Protein AF-A0A352FNB1-F1 (afdb_monomer)

Mean predicted aligned error: 19.14 Å

Structure (mmCIF, N/CA/C/O backbone):
data_AF-A0A352FNB1-F1
#
_entry.id   AF-A0A352FNB1-F1
#
loop_
_atom_site.group_PDB
_atom_site.id
_atom_site.type_symbol
_atom_site.label_atom_id
_atom_site.label_alt_id
_atom_site.label_comp_id
_atom_site.label_asym_id
_atom_site.label_entity_id
_atom_site.label_seq_id
_atom_site.pdbx_PDB_ins_code
_atom_site.Cartn_x
_atom_site.Cartn_y
_atom_site.Cartn_z
_atom_site.occupancy
_atom_site.B_iso_or_equiv
_atom_site.auth_seq_id
_atom_site.auth_comp_id
_atom_site.auth_asym_id
_atom_site.auth_atom_id
_atom_site.pdbx_PDB_model_num
ATOM 1 N N . MET A 1 1 ? 30.718 26.053 13.157 1.00 42.53 1 MET A N 1
ATOM 2 C CA . MET A 1 1 ? 32.053 25.972 12.531 1.00 42.53 1 MET A CA 1
ATOM 3 C C . MET A 1 1 ? 32.317 24.504 12.232 1.00 42.53 1 MET A C 1
ATOM 5 O O . MET A 1 1 ? 32.388 23.741 13.181 1.00 42.53 1 MET A O 1
ATOM 9 N N . LEU A 1 2 ? 32.331 24.102 10.959 1.00 39.44 2 LEU A N 1
ATOM 10 C CA . LEU A 1 2 ? 32.758 22.784 10.457 1.00 39.44 2 LEU A CA 1
ATOM 11 C C . LEU A 1 2 ? 32.834 22.879 8.922 1.00 39.44 2 LEU A C 1
ATOM 13 O O . LEU A 1 2 ? 32.070 23.636 8.324 1.00 39.44 2 LEU A O 1
ATOM 17 N N . GLU A 1 3 ? 33.788 22.189 8.299 1.00 34.12 3 GLU A N 1
ATOM 18 C CA . GLU A 1 3 ? 34.096 22.344 6.870 1.00 34.12 3 GLU A CA 1
ATOM 19 C C . GLU A 1 3 ? 33.189 21.513 5.948 1.00 34.12 3 GLU A C 1
ATOM 21 O O . GLU A 1 3 ? 32.722 20.438 6.317 1.00 34.12 3 GLU A O 1
ATOM 26 N N . MET A 1 4 ? 33.071 21.938 4.685 1.00 33.56 4 MET A N 1
ATOM 27 C CA . MET A 1 4 ? 32.810 21.030 3.564 1.00 33.56 4 MET A CA 1
ATOM 28 C C . MET A 1 4 ? 33.858 21.240 2.465 1.00 33.56 4 MET A C 1
ATOM 30 O O . MET A 1 4 ? 33.983 22.333 1.917 1.00 33.56 4 MET A O 1
ATOM 34 N N . LYS A 1 5 ? 34.585 20.169 2.126 1.00 52.00 5 LYS A N 1
ATOM 35 C CA . LYS A 1 5 ? 35.488 20.081 0.969 1.00 52.00 5 LYS A CA 1
ATOM 36 C C . LYS A 1 5 ? 34.997 18.973 0.031 1.00 52.00 5 LYS A C 1
ATOM 38 O O . LYS A 1 5 ? 35.063 17.805 0.397 1.00 52.00 5 LYS A O 1
ATOM 43 N N . VAL A 1 6 ? 34.587 19.318 -1.190 1.00 45.34 6 VAL A N 1
ATOM 44 C CA . VAL A 1 6 ? 34.510 18.397 -2.346 1.00 45.34 6 VAL A CA 1
ATOM 45 C C . VAL A 1 6 ? 34.961 19.179 -3.583 1.00 45.34 6 VAL A C 1
ATOM 47 O O . VAL A 1 6 ? 34.740 20.387 -3.649 1.00 45.34 6 VAL A O 1
ATOM 50 N N . ASN A 1 7 ? 35.646 18.532 -4.529 1.00 46.91 7 ASN A N 1
ATOM 51 C CA . ASN A 1 7 ? 36.372 19.211 -5.606 1.00 46.91 7 ASN A CA 1
ATOM 52 C C . ASN A 1 7 ? 36.283 18.456 -6.954 1.00 46.91 7 ASN A C 1
ATOM 54 O O . ASN A 1 7 ? 36.045 17.251 -6.961 1.00 46.91 7 ASN A O 1
ATOM 58 N N . ASN A 1 8 ? 36.607 19.155 -8.053 1.00 31.86 8 ASN A N 1
ATOM 59 C CA . ASN A 1 8 ? 36.870 18.663 -9.425 1.00 31.86 8 ASN A CA 1
ATOM 60 C C . ASN A 1 8 ? 35.682 18.201 -10.310 1.00 31.86 8 ASN A C 1
ATOM 62 O O . ASN A 1 8 ? 35.002 17.240 -9.971 1.00 31.86 8 ASN A O 1
ATOM 66 N N . LEU A 1 9 ? 35.595 18.723 -11.556 1.00 35.16 9 LEU A N 1
ATOM 67 C CA . LEU A 1 9 ? 35.892 17.928 -12.778 1.00 35.16 9 LEU A CA 1
ATOM 68 C C . LEU A 1 9 ? 36.007 18.744 -14.105 1.00 35.16 9 LEU A C 1
ATOM 70 O O . LEU A 1 9 ? 35.076 19.424 -14.513 1.00 35.16 9 LEU A O 1
ATOM 74 N N . LYS A 1 10 ? 37.150 18.565 -14.795 1.00 33.72 10 LYS A N 1
ATOM 75 C CA . LYS A 1 10 ? 37.429 18.439 -16.260 1.00 33.72 10 LYS A CA 1
ATOM 76 C C . LYS A 1 10 ? 36.671 19.254 -17.349 1.00 33.72 10 LYS A C 1
ATOM 78 O O . LYS A 1 10 ? 35.451 19.218 -17.457 1.00 33.72 10 LYS A O 1
ATOM 83 N N . ARG A 1 11 ? 37.452 19.764 -18.323 1.00 35.47 11 ARG A N 1
ATOM 84 C CA . ARG A 1 11 ? 37.102 20.079 -19.740 1.00 35.47 11 ARG A CA 1
ATOM 85 C C . ARG A 1 11 ? 38.291 19.625 -20.643 1.00 35.47 11 ARG A C 1
ATOM 87 O O . ARG A 1 11 ? 39.415 19.714 -20.169 1.00 35.47 11 ARG A O 1
ATOM 94 N N . ILE A 1 12 ? 38.091 18.824 -21.710 1.00 35.00 12 ILE A N 1
ATOM 95 C CA . ILE A 1 12 ? 38.004 19.168 -23.169 1.00 35.00 12 ILE A CA 1
ATOM 96 C C . ILE A 1 12 ? 39.331 19.713 -23.775 1.00 35.00 12 ILE A C 1
ATOM 98 O O . ILE A 1 12 ? 39.921 20.564 -23.126 1.00 35.00 12 ILE A O 1
ATOM 102 N N . LEU A 1 13 ? 39.792 19.458 -25.023 1.00 34.66 13 LEU A N 1
ATOM 103 C CA . LEU A 1 13 ? 39.837 18.340 -26.021 1.00 34.66 13 LEU A CA 1
ATOM 104 C C . LEU A 1 13 ? 40.505 18.911 -27.329 1.00 34.66 13 LEU A C 1
ATOM 106 O O . LEU A 1 13 ? 40.631 20.128 -27.429 1.00 34.66 13 LEU A O 1
ATOM 110 N N . VAL A 1 14 ? 40.786 18.088 -28.366 1.00 33.78 14 VAL A N 1
ATOM 111 C CA . VAL A 1 14 ? 41.233 18.470 -29.756 1.00 33.78 14 VAL A CA 1
ATOM 112 C C . VAL A 1 14 ? 42.715 18.974 -29.810 1.00 33.78 14 VAL A C 1
ATOM 114 O O . VAL A 1 14 ? 43.213 19.443 -28.796 1.00 33.78 14 VAL A O 1
ATOM 117 N N . ALA A 1 15 ? 43.556 18.840 -30.861 1.00 33.19 15 ALA A N 1
ATOM 118 C CA . ALA A 1 15 ? 43.386 18.606 -32.3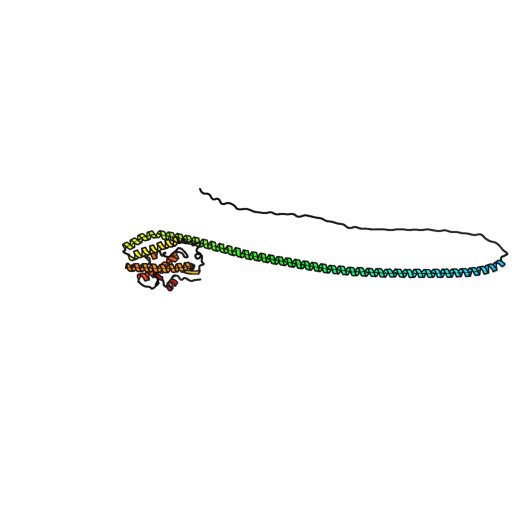12 1.00 33.19 15 ALA A CA 1
ATOM 119 C C . ALA A 1 15 ? 44.501 17.743 -32.982 1.00 33.19 15 ALA A C 1
ATOM 121 O O . ALA A 1 15 ? 45.519 17.453 -32.362 1.00 33.19 15 ALA A O 1
ATOM 122 N N . ILE A 1 16 ? 44.327 17.394 -34.273 1.00 43.97 16 ILE A N 1
ATOM 123 C CA . ILE A 1 16 ? 45.322 16.760 -35.178 1.00 43.97 16 ILE A CA 1
ATOM 124 C C . ILE A 1 16 ? 45.206 17.380 -36.588 1.00 43.97 16 ILE A C 1
ATOM 126 O O . ILE A 1 16 ? 44.087 17.484 -37.086 1.00 43.97 16 ILE A O 1
ATOM 130 N N . VAL A 1 17 ? 46.329 17.692 -37.259 1.00 39.34 17 VAL A N 1
ATOM 131 C CA . VAL A 1 17 ? 46.440 17.875 -38.731 1.00 39.34 17 VAL A CA 1
ATOM 132 C C . VAL A 1 17 ? 47.837 17.427 -39.209 1.00 39.34 17 VAL A C 1
ATOM 134 O O . VAL A 1 17 ? 48.821 17.682 -38.521 1.00 39.34 17 VAL A O 1
ATOM 137 N N . ILE A 1 18 ? 47.932 16.798 -40.391 1.00 44.00 18 ILE A N 1
ATOM 138 C CA . ILE A 1 18 ? 49.180 16.498 -41.133 1.00 44.00 18 ILE A CA 1
ATOM 139 C C . ILE A 1 18 ? 48.961 16.863 -42.620 1.00 44.00 18 ILE A C 1
ATOM 141 O O . ILE A 1 18 ? 47.846 16.709 -43.117 1.00 44.00 18 ILE A O 1
ATOM 145 N N . GLY A 1 19 ? 49.995 17.350 -43.324 1.00 41.69 19 GLY A N 1
ATOM 146 C CA . GLY A 1 19 ? 49.956 17.736 -44.752 1.00 41.69 19 GLY A CA 1
ATOM 147 C C . GLY A 1 19 ? 50.877 16.897 -45.663 1.00 41.69 19 GLY A C 1
ATOM 148 O O . GLY A 1 19 ? 51.819 16.278 -45.177 1.00 41.69 19 GLY A O 1
ATOM 149 N N . GLY A 1 20 ? 50.583 16.865 -46.974 1.00 44.62 20 GLY A N 1
ATOM 150 C CA . GLY A 1 20 ? 51.233 16.007 -47.993 1.00 44.62 20 GLY A CA 1
ATOM 151 C C . GLY A 1 20 ? 52.227 16.701 -48.952 1.00 44.62 20 GLY A C 1
ATOM 152 O O . GLY A 1 20 ? 52.560 17.868 -48.768 1.00 44.62 20 GLY A O 1
ATOM 153 N N . VAL A 1 21 ? 52.731 15.962 -49.962 1.00 42.69 21 VAL A N 1
ATOM 154 C CA . VAL A 1 21 ? 53.994 16.251 -50.696 1.00 42.69 21 VAL A CA 1
ATOM 155 C C . VAL A 1 21 ? 53.964 15.834 -52.200 1.00 42.69 21 VAL A C 1
ATOM 157 O O . VAL A 1 21 ? 53.520 14.729 -52.489 1.00 42.69 21 VAL A O 1
ATOM 160 N N . ALA A 1 22 ? 54.551 16.664 -53.100 1.00 42.16 22 ALA A N 1
ATOM 161 C CA . ALA A 1 22 ? 55.131 16.372 -54.457 1.00 42.16 22 ALA A CA 1
ATOM 162 C C . ALA A 1 22 ? 54.241 15.908 -55.665 1.00 42.16 22 ALA A C 1
ATOM 164 O O . ALA A 1 22 ? 53.123 15.470 -55.434 1.00 42.16 22 ALA A O 1
ATOM 165 N N . LEU A 1 23 ? 54.637 15.903 -56.976 1.00 37.16 23 LEU A N 1
ATOM 166 C CA . LEU A 1 23 ? 55.596 16.650 -57.873 1.00 37.16 23 LEU A CA 1
ATOM 167 C C . LEU A 1 23 ? 55.311 16.360 -59.411 1.00 37.16 23 LEU A C 1
ATOM 169 O O . LEU A 1 23 ? 54.602 15.410 -59.716 1.00 37.16 23 LEU A O 1
ATOM 173 N N . LEU A 1 24 ? 55.887 17.189 -60.323 1.00 45.53 24 LEU A N 1
ATOM 174 C CA . LEU A 1 24 ? 56.195 17.202 -61.817 1.00 45.53 24 LEU A CA 1
ATOM 175 C C . LEU A 1 24 ? 56.084 15.920 -62.738 1.00 45.53 24 LEU A C 1
ATOM 177 O O . LEU A 1 24 ? 56.049 14.825 -62.199 1.00 45.53 24 LEU A O 1
ATOM 181 N N . GLY A 1 25 ? 56.143 15.903 -64.112 1.00 39.31 25 GLY A N 1
ATOM 182 C CA . GLY A 1 25 ? 56.184 16.904 -65.245 1.00 39.31 25 GLY A CA 1
ATOM 183 C C . GLY A 1 25 ? 56.709 16.397 -66.667 1.00 39.31 25 GLY A C 1
ATOM 184 O O . GLY A 1 25 ? 57.346 15.353 -66.712 1.00 39.31 25 GLY A O 1
ATOM 185 N N . MET A 1 26 ? 56.520 17.169 -67.788 1.00 55.28 26 MET A N 1
ATOM 186 C CA . MET A 1 26 ? 57.139 17.145 -69.197 1.00 55.28 26 MET A CA 1
ATOM 187 C C . MET A 1 26 ? 56.726 16.057 -70.280 1.00 55.28 26 MET A C 1
ATOM 189 O O . MET A 1 26 ? 55.907 15.217 -69.927 1.00 55.28 26 MET A O 1
ATOM 193 N N . THR A 1 27 ? 57.074 15.999 -71.618 1.00 49.41 27 THR A N 1
ATOM 194 C CA . THR A 1 27 ? 58.110 16.618 -72.555 1.00 49.41 27 THR A CA 1
ATOM 195 C C . THR A 1 27 ? 57.699 16.825 -74.094 1.00 49.41 27 THR A C 1
ATOM 197 O O . THR A 1 27 ? 56.618 17.364 -74.308 1.00 49.41 27 THR A O 1
ATOM 200 N N . ILE A 1 28 ? 58.521 16.544 -75.170 1.00 41.38 28 ILE A N 1
ATOM 201 C CA . ILE A 1 28 ? 58.563 17.242 -76.538 1.00 41.38 28 ILE A CA 1
ATOM 202 C C . ILE A 1 28 ? 58.873 16.379 -77.858 1.00 41.38 28 ILE A C 1
ATOM 204 O O . ILE A 1 28 ? 59.487 15.325 -77.705 1.00 41.38 28 ILE A O 1
ATOM 208 N N . PRO A 1 29 ? 58.527 16.807 -79.135 1.00 69.50 29 PRO A N 1
ATOM 209 C CA . PRO A 1 29 ? 58.747 16.131 -80.485 1.00 69.50 29 PRO A CA 1
ATOM 210 C C . PRO A 1 29 ? 59.660 16.847 -81.589 1.00 69.50 29 PRO A C 1
ATOM 212 O O . PRO A 1 29 ? 60.183 17.913 -81.278 1.00 69.50 29 PRO A O 1
ATOM 215 N N . VAL A 1 30 ? 59.866 16.339 -82.864 1.00 36.72 30 VAL A N 1
ATOM 216 C CA . VAL A 1 30 ? 60.707 16.984 -83.985 1.00 36.72 30 VAL A CA 1
ATOM 217 C C . VAL A 1 30 ? 60.504 16.559 -85.529 1.00 36.72 30 VAL A C 1
ATOM 219 O O . VAL A 1 30 ? 59.530 15.863 -85.796 1.00 36.72 30 VAL A O 1
ATOM 222 N N . ASN A 1 31 ? 61.337 17.001 -86.547 1.00 49.41 31 ASN A N 1
ATOM 223 C CA . ASN A 1 31 ? 61.053 17.312 -88.029 1.00 49.41 31 ASN A CA 1
ATOM 224 C C . ASN A 1 31 ? 62.027 16.832 -89.231 1.00 49.41 31 ASN A C 1
ATOM 226 O O . ASN A 1 31 ? 63.036 16.202 -88.939 1.00 49.41 31 ASN A O 1
ATOM 230 N N . ALA A 1 32 ? 61.802 17.287 -90.528 1.00 47.69 32 ALA A N 1
ATOM 231 C CA . ALA A 1 32 ? 62.726 17.590 -91.737 1.00 47.69 32 ALA A CA 1
ATOM 232 C C . ALA A 1 32 ? 62.944 16.561 -92.963 1.00 47.69 32 ALA A C 1
ATOM 234 O O . ALA A 1 32 ? 62.617 15.404 -92.735 1.00 47.69 32 ALA A O 1
ATOM 235 N N . HIS A 1 33 ? 63.451 16.763 -94.250 1.00 40.12 33 HIS A N 1
ATOM 236 C CA . HIS A 1 33 ? 63.796 17.874 -95.256 1.00 40.12 33 HIS A CA 1
ATOM 237 C C . HIS A 1 33 ? 64.237 17.450 -96.767 1.00 40.12 33 HIS A C 1
ATOM 239 O O . HIS A 1 33 ? 64.624 16.300 -96.930 1.00 40.12 33 HIS A O 1
ATOM 245 N N . GLN A 1 34 ? 64.311 18.373 -97.805 1.00 44.50 34 GLN A N 1
ATOM 246 C CA . GLN A 1 34 ? 65.374 18.602 -98.920 1.00 44.50 34 GLN A CA 1
ATOM 247 C C . GLN A 1 34 ? 65.409 18.173 -100.494 1.00 44.50 34 GLN A C 1
ATOM 249 O O . GLN A 1 34 ? 65.154 17.019 -100.803 1.00 44.50 34 GLN A O 1
ATOM 254 N N . GLN A 1 35 ? 65.847 19.105 -101.436 1.00 40.84 35 GLN A N 1
ATOM 255 C CA . GLN A 1 35 ? 66.650 19.166 -102.782 1.00 40.84 35 GLN A CA 1
ATOM 256 C C . GLN A 1 35 ? 66.498 18.267 -104.115 1.00 40.84 35 GLN A C 1
ATOM 258 O O . GLN A 1 35 ? 65.831 17.248 -104.014 1.00 40.84 35 GLN A O 1
ATOM 263 N N . ASP A 1 36 ? 67.091 18.447 -105.374 1.00 42.12 36 ASP A N 1
ATOM 264 C CA . ASP A 1 36 ? 67.667 19.554 -106.294 1.00 42.12 36 ASP A CA 1
ATOM 265 C C . ASP A 1 36 ? 68.356 19.145 -107.720 1.00 42.12 36 ASP A C 1
ATOM 267 O O . ASP A 1 36 ? 68.729 17.986 -107.868 1.00 42.12 36 ASP A O 1
ATOM 271 N N . GLN A 1 37 ? 68.595 20.092 -108.704 1.00 40.00 37 GLN A N 1
ATOM 272 C CA . GLN A 1 37 ? 69.673 20.307 -109.802 1.00 40.00 37 GLN A CA 1
ATOM 273 C C . GLN A 1 37 ? 69.879 19.740 -111.310 1.00 40.00 37 GLN A C 1
ATOM 275 O O . GLN A 1 37 ? 69.774 18.546 -111.549 1.00 40.00 37 GLN A O 1
ATOM 280 N N . ASN A 1 38 ? 70.342 20.631 -112.275 1.00 37.91 38 ASN A N 1
ATOM 281 C CA . ASN A 1 38 ? 71.348 20.650 -113.465 1.00 37.91 38 ASN A CA 1
ATOM 282 C C . ASN A 1 38 ? 71.474 19.645 -114.718 1.00 37.91 38 ASN A C 1
ATOM 284 O O . ASN A 1 38 ? 70.916 18.563 -114.633 1.00 37.91 38 ASN A O 1
ATOM 288 N N . GLN A 1 39 ? 72.268 19.799 -115.861 1.00 40.03 39 GLN A N 1
ATOM 289 C CA . GLN A 1 39 ? 72.578 20.858 -116.940 1.00 40.03 39 GLN A CA 1
ATOM 290 C C . GLN A 1 39 ? 73.537 20.446 -118.194 1.00 40.03 39 GLN A C 1
ATOM 292 O O . GLN A 1 39 ? 74.363 19.564 -118.003 1.00 40.03 39 GLN A O 1
ATOM 297 N N . GLN A 1 40 ? 73.531 21.150 -119.391 1.00 36.84 40 GLN A N 1
ATOM 298 C CA . GLN A 1 40 ? 74.555 21.347 -120.552 1.00 36.84 40 GLN A CA 1
ATOM 299 C C . GLN A 1 40 ? 74.984 20.240 -121.633 1.00 36.84 40 GLN A C 1
ATOM 301 O O . GLN A 1 40 ? 74.701 19.080 -121.372 1.00 36.84 40 GLN A O 1
ATOM 306 N N . ASP A 1 41 ? 75.699 20.406 -122.820 1.00 39.69 41 ASP A N 1
ATOM 307 C CA . ASP A 1 41 ? 75.938 21.437 -123.941 1.00 39.69 41 ASP A CA 1
ATOM 308 C C . ASP A 1 41 ? 76.923 21.004 -125.169 1.00 39.69 41 ASP A C 1
ATOM 310 O O . ASP A 1 41 ? 77.678 20.052 -124.998 1.00 39.69 41 ASP A O 1
ATOM 314 N N . LYS A 1 42 ? 76.988 21.737 -126.346 1.00 39.66 42 LYS A N 1
ATOM 315 C CA . LYS A 1 42 ? 78.062 21.997 -127.438 1.00 39.66 42 LYS A CA 1
ATOM 316 C C . LYS A 1 42 ? 78.391 21.231 -128.809 1.00 39.66 42 LYS A C 1
ATOM 318 O O . LYS A 1 42 ? 78.967 20.155 -128.798 1.00 39.66 42 LYS A O 1
ATOM 323 N N . GLN A 1 43 ? 78.245 21.954 -129.971 1.00 37.22 43 GLN A N 1
ATOM 324 C CA . GLN A 1 43 ? 79.094 22.248 -131.227 1.00 37.22 43 GLN A CA 1
ATOM 325 C C . GLN A 1 43 ? 80.026 21.232 -132.029 1.00 37.22 43 GLN A C 1
ATOM 327 O O . GLN A 1 43 ? 80.364 20.201 -131.475 1.00 37.22 43 GLN A O 1
ATOM 332 N N . LYS A 1 44 ? 80.646 21.446 -133.255 1.00 38.72 44 LYS A N 1
ATOM 333 C CA . LYS A 1 44 ? 80.445 22.187 -134.589 1.00 38.72 44 LYS A CA 1
ATOM 334 C C . LYS A 1 44 ? 81.740 22.267 -135.529 1.00 38.72 44 LYS A C 1
ATOM 336 O O . LYS A 1 44 ? 82.733 22.765 -135.004 1.00 38.72 44 LYS A O 1
ATOM 341 N N . LYS A 1 45 ? 81.770 21.953 -136.877 1.00 37.53 45 LYS A N 1
ATOM 342 C CA . LYS A 1 45 ? 82.778 22.451 -137.931 1.00 37.53 45 LYS A CA 1
ATOM 343 C C . LYS A 1 45 ? 82.636 22.013 -139.446 1.00 37.53 45 LYS A C 1
ATOM 345 O O . LYS A 1 45 ? 81.774 21.202 -139.756 1.00 37.53 45 LYS A O 1
ATOM 350 N N . GLU A 1 46 ? 83.501 22.541 -140.357 1.00 38.84 46 GLU A N 1
ATOM 351 C CA . GLU A 1 46 ? 83.596 22.395 -141.863 1.00 38.84 46 GLU A CA 1
ATOM 352 C C . GLU A 1 46 ? 85.096 22.522 -142.386 1.00 38.84 46 GLU A C 1
ATOM 354 O O . GLU A 1 46 ? 85.947 22.627 -141.500 1.00 38.84 46 GLU A O 1
ATOM 359 N N . LYS A 1 47 ? 85.594 22.570 -143.673 1.00 38.06 47 LYS A N 1
ATOM 360 C CA . LYS A 1 47 ? 85.101 22.588 -145.107 1.00 38.06 47 LYS A CA 1
ATOM 361 C C . LYS A 1 47 ? 86.239 22.419 -146.209 1.00 38.06 47 LYS A C 1
ATOM 363 O O . LYS A 1 47 ? 87.353 22.827 -145.921 1.00 38.06 47 LYS A O 1
ATOM 368 N N . GLU A 1 48 ? 85.918 21.968 -147.457 1.00 36.47 48 GLU A N 1
ATOM 369 C CA . GLU A 1 48 ? 86.488 22.282 -148.845 1.00 36.47 48 GLU A CA 1
ATOM 370 C C . GLU A 1 48 ? 88.022 22.163 -149.245 1.00 36.47 48 GLU A C 1
ATOM 372 O O . GLU A 1 48 ? 88.846 22.025 -148.355 1.00 36.47 48 GLU A O 1
ATOM 377 N N . GLN A 1 49 ? 88.555 22.176 -150.517 1.00 34.84 49 GLN A N 1
ATOM 378 C CA . GLN A 1 49 ? 88.033 22.128 -151.936 1.00 34.84 49 GLN A CA 1
ATOM 379 C C . GLN A 1 49 ? 88.839 21.271 -153.021 1.00 34.84 49 GLN A C 1
ATOM 381 O O . GLN A 1 49 ? 88.661 20.057 -153.016 1.00 34.84 49 GLN A O 1
ATOM 386 N N . LYS A 1 50 ? 89.565 21.834 -154.048 1.00 33.66 50 LYS A N 1
ATOM 387 C CA . LYS A 1 50 ? 89.679 21.281 -155.463 1.00 33.66 50 LYS A CA 1
ATOM 388 C C . LYS A 1 50 ? 90.738 21.913 -156.447 1.00 33.66 50 LYS A C 1
ATOM 390 O O . LYS A 1 50 ? 90.827 23.133 -156.433 1.00 33.66 50 LYS A O 1
ATOM 395 N N . VAL A 1 51 ? 91.376 21.151 -157.389 1.00 31.94 51 VAL A N 1
ATOM 396 C CA . VAL A 1 51 ? 91.999 21.558 -158.723 1.00 31.94 51 VAL A CA 1
ATOM 397 C C . VAL A 1 51 ? 92.078 20.344 -159.727 1.00 31.94 51 VAL A C 1
ATOM 399 O O . VAL A 1 51 ? 92.009 19.205 -159.276 1.00 31.94 51 VAL A O 1
ATOM 402 N N . GLU A 1 52 ? 92.205 20.547 -161.062 1.00 33.56 52 GLU A N 1
ATOM 403 C CA . GLU A 1 52 ? 92.242 19.548 -162.191 1.00 33.56 52 GLU A CA 1
ATOM 404 C C . GLU A 1 52 ? 93.096 20.080 -163.409 1.00 33.56 52 GLU A C 1
ATOM 406 O O . GLU A 1 52 ? 93.623 21.185 -163.257 1.00 33.56 52 GLU A O 1
ATOM 411 N N . PRO A 1 53 ? 93.196 19.475 -164.643 1.00 65.75 53 PRO A N 1
ATOM 412 C CA . PRO A 1 53 ? 92.845 18.093 -165.078 1.00 65.75 53 PRO A CA 1
ATOM 413 C C . PRO A 1 53 ? 93.795 17.115 -165.880 1.00 65.75 53 PRO A C 1
ATOM 415 O O . PRO A 1 53 ? 93.547 15.912 -165.776 1.00 65.75 53 PRO A O 1
ATOM 418 N N . PRO A 1 54 ? 94.694 17.457 -166.844 1.00 49.72 54 PRO A N 1
ATOM 419 C CA . PRO A 1 54 ? 94.398 17.011 -168.227 1.00 49.72 54 PRO A CA 1
ATOM 420 C C . PRO A 1 54 ? 95.416 16.127 -169.018 1.00 49.72 54 PRO A C 1
ATOM 422 O O . PRO A 1 54 ? 96.507 16.572 -169.338 1.00 49.72 54 PRO A O 1
ATOM 425 N N . LYS A 1 55 ? 94.900 15.002 -169.572 1.00 39.88 55 LYS A N 1
ATOM 426 C CA . LYS A 1 55 ? 95.230 14.331 -170.880 1.00 39.88 55 LYS A CA 1
ATOM 427 C C . LYS A 1 55 ? 96.601 13.630 -171.097 1.00 39.88 55 LYS A C 1
ATOM 429 O O . LYS A 1 55 ? 97.599 14.042 -170.542 1.00 39.88 55 LYS A O 1
ATOM 434 N N . LYS A 1 56 ? 96.746 12.617 -171.983 1.00 40.41 56 LYS A N 1
ATOM 435 C CA . LYS A 1 56 ? 95.884 11.499 -172.494 1.00 40.41 56 LYS A CA 1
ATOM 436 C C . LYS A 1 56 ? 96.757 10.629 -173.446 1.00 40.41 56 LYS A C 1
ATOM 438 O O . LYS A 1 56 ? 97.013 11.110 -174.535 1.00 40.41 56 LYS A O 1
ATOM 443 N N . GLU A 1 57 ? 97.095 9.367 -173.125 1.00 41.38 57 GLU A N 1
ATOM 444 C CA . GLU A 1 57 ? 97.325 8.331 -174.177 1.00 41.38 57 GLU A CA 1
ATOM 445 C C . GLU A 1 57 ? 97.396 6.870 -173.685 1.00 41.38 57 GLU A C 1
ATOM 447 O O . GLU A 1 57 ? 96.707 6.024 -174.247 1.00 41.38 57 GLU A O 1
ATOM 452 N N . GLN A 1 58 ? 98.066 6.560 -172.563 1.00 50.53 58 GLN A N 1
ATOM 453 C CA . GLN A 1 58 ? 98.132 5.200 -171.958 1.00 50.53 58 GLN A CA 1
ATOM 454 C C . GLN A 1 58 ? 96.777 4.623 -171.449 1.00 50.53 58 GLN A C 1
ATOM 456 O O . GLN A 1 58 ? 96.720 3.710 -170.624 1.00 50.53 58 GLN A O 1
ATOM 461 N N . LYS A 1 59 ? 95.635 5.160 -171.893 1.00 49.84 59 LYS A N 1
ATOM 462 C CA . LYS A 1 59 ? 94.330 5.017 -171.229 1.00 49.84 59 LYS A CA 1
ATOM 463 C C . LYS A 1 59 ? 93.536 3.751 -171.587 1.00 49.84 59 LYS A C 1
ATOM 465 O O . LYS A 1 59 ? 92.432 3.585 -171.070 1.00 49.84 59 LYS A O 1
ATOM 470 N N . GLN A 1 60 ? 94.064 2.875 -172.448 1.00 50.91 60 GLN A N 1
ATOM 471 C CA . GLN A 1 60 ? 93.333 1.707 -172.962 1.00 50.91 60 GLN A CA 1
ATOM 472 C C . GLN A 1 60 ? 93.685 0.396 -172.235 1.00 50.91 60 GLN A C 1
ATOM 474 O O . GLN A 1 60 ? 92.773 -0.284 -171.769 1.00 50.91 60 GLN A O 1
ATOM 479 N N . GLN A 1 61 ? 94.970 0.080 -172.022 1.00 53.47 61 GLN A N 1
ATOM 480 C CA . GLN A 1 61 ? 95.380 -1.134 -171.289 1.00 53.47 61 GLN A CA 1
ATOM 481 C C . GLN A 1 61 ? 94.996 -1.089 -169.797 1.00 53.47 61 GLN A C 1
ATOM 483 O O . GLN A 1 61 ? 94.433 -2.050 -169.275 1.00 53.47 61 GLN A O 1
ATOM 488 N N . GLN A 1 62 ? 95.180 0.055 -169.121 1.00 56.50 62 GLN A N 1
ATOM 489 C CA . GLN A 1 62 ? 94.824 0.206 -167.697 1.00 56.50 62 GLN A CA 1
ATOM 490 C C . GLN A 1 62 ? 93.310 0.032 -167.425 1.00 56.50 62 GLN A C 1
ATOM 492 O O . GLN A 1 62 ? 92.892 -0.153 -166.281 1.00 56.50 62 GLN A O 1
ATOM 497 N N . ARG A 1 63 ? 92.464 0.093 -168.464 1.00 60.47 63 ARG A N 1
ATOM 498 C CA . ARG A 1 63 ? 91.004 0.024 -168.324 1.00 60.47 63 ARG A CA 1
ATOM 499 C C . ARG A 1 63 ? 90.509 -1.391 -167.999 1.00 60.47 63 ARG A C 1
ATOM 501 O O . ARG A 1 63 ? 89.596 -1.519 -167.191 1.00 60.47 63 ARG A O 1
ATOM 508 N N . VAL A 1 64 ? 91.143 -2.426 -168.559 1.00 59.72 64 VAL A N 1
ATOM 509 C CA . VAL A 1 64 ? 90.773 -3.839 -168.337 1.00 59.72 64 VAL A CA 1
ATOM 510 C C . VAL A 1 64 ? 91.143 -4.285 -166.919 1.00 59.72 64 VAL A C 1
ATOM 512 O O . VAL A 1 64 ? 90.303 -4.805 -166.187 1.00 59.72 64 VAL A O 1
ATOM 515 N N . GLN A 1 65 ? 92.376 -4.001 -166.489 1.00 59.41 65 GLN A N 1
ATOM 516 C CA . GLN A 1 65 ? 92.877 -4.395 -165.167 1.00 59.41 65 GLN A CA 1
ATOM 517 C C . GLN A 1 65 ? 92.079 -3.735 -164.026 1.00 59.41 65 GLN A C 1
ATOM 519 O O . GLN A 1 65 ? 91.725 -4.390 -163.045 1.00 59.41 65 GLN A O 1
ATOM 524 N N . ARG A 1 66 ? 91.701 -2.456 -164.189 1.00 60.69 66 ARG A N 1
ATOM 525 C CA . ARG A 1 66 ? 90.860 -1.733 -163.220 1.00 60.69 66 ARG A CA 1
ATOM 526 C C . ARG A 1 66 ? 89.444 -2.326 -163.107 1.00 60.69 66 ARG A C 1
ATOM 528 O O . ARG A 1 66 ? 88.851 -2.250 -162.035 1.00 60.69 66 ARG A O 1
ATOM 535 N N . GLN A 1 67 ? 88.915 -2.936 -164.171 1.00 63.00 67 GLN A N 1
ATOM 536 C CA . GLN A 1 67 ? 87.564 -3.507 -164.186 1.00 63.00 67 GLN A CA 1
ATOM 537 C C . GLN A 1 67 ? 87.473 -4.816 -163.381 1.00 63.00 67 GLN A C 1
ATOM 539 O O . GLN A 1 67 ? 86.548 -4.967 -162.584 1.00 63.00 67 GLN A O 1
ATOM 544 N N . GLN A 1 68 ? 88.463 -5.712 -163.493 1.00 60.53 68 GLN A N 1
ATOM 545 C CA . GLN A 1 68 ? 88.554 -6.897 -162.621 1.00 60.53 68 GLN A CA 1
ATOM 546 C C . GLN A 1 68 ? 88.735 -6.504 -161.146 1.00 60.53 68 GLN A C 1
ATOM 548 O O . GLN A 1 68 ? 88.071 -7.054 -160.266 1.00 60.53 68 GLN A O 1
ATOM 553 N N . GLN A 1 69 ? 89.583 -5.507 -160.870 1.00 60.97 69 GLN A N 1
ATOM 554 C CA . GLN A 1 69 ? 89.850 -5.056 -159.502 1.00 60.97 69 GLN A CA 1
ATOM 555 C C . GLN A 1 69 ? 88.595 -4.470 -158.824 1.00 60.97 69 GLN A C 1
ATOM 557 O O . GLN A 1 69 ? 88.337 -4.765 -157.658 1.00 60.97 69 GLN A O 1
ATOM 562 N N . GLN A 1 70 ? 87.766 -3.718 -159.561 1.00 62.38 70 GLN A N 1
ATOM 563 C CA . GLN A 1 70 ? 86.480 -3.209 -159.060 1.00 62.38 70 GLN A CA 1
ATOM 564 C C . GLN A 1 70 ? 85.493 -4.328 -158.689 1.00 62.38 70 GLN A C 1
ATOM 566 O O . GLN A 1 70 ? 84.790 -4.209 -157.683 1.00 62.38 70 GLN A O 1
ATOM 571 N N . GLN A 1 71 ? 85.455 -5.421 -159.457 1.00 65.06 71 GLN A N 1
ATOM 572 C CA . GLN A 1 71 ? 84.548 -6.545 -159.200 1.00 65.06 71 GLN A CA 1
ATOM 573 C C . GLN A 1 71 ? 84.889 -7.268 -157.883 1.00 65.06 71 GLN A C 1
ATOM 575 O O . GLN A 1 71 ? 83.991 -7.570 -157.095 1.00 65.06 71 GLN A O 1
ATOM 580 N N . ALA A 1 72 ? 86.183 -7.455 -157.595 1.00 62.44 72 ALA A N 1
ATOM 581 C CA . ALA A 1 72 ? 86.653 -8.039 -156.337 1.00 62.44 72 ALA A CA 1
ATOM 582 C C . ALA A 1 72 ? 86.289 -7.175 -155.111 1.00 62.44 72 ALA A C 1
ATOM 584 O O . ALA A 1 72 ? 85.749 -7.683 -154.125 1.00 62.44 72 ALA A O 1
ATOM 585 N N . THR A 1 73 ? 86.508 -5.853 -155.179 1.00 62.19 73 THR A N 1
ATOM 586 C CA . THR A 1 73 ? 86.155 -4.933 -154.080 1.00 62.19 73 THR A CA 1
ATOM 587 C C . THR A 1 73 ? 84.652 -4.940 -153.779 1.00 62.19 73 THR A C 1
ATOM 589 O O . THR A 1 73 ? 84.250 -4.868 -152.615 1.00 62.19 73 THR A O 1
ATOM 592 N N . GLN A 1 74 ? 83.807 -5.059 -154.808 1.00 69.25 74 GLN A N 1
ATOM 593 C CA . GLN A 1 74 ? 82.353 -5.001 -154.652 1.00 69.25 74 GLN A CA 1
ATOM 594 C C . GLN A 1 74 ? 81.778 -6.240 -153.937 1.00 69.25 74 GLN A C 1
ATOM 596 O O . GLN A 1 74 ? 80.879 -6.094 -153.107 1.00 69.25 74 GLN A O 1
ATOM 601 N N . GLN A 1 75 ? 82.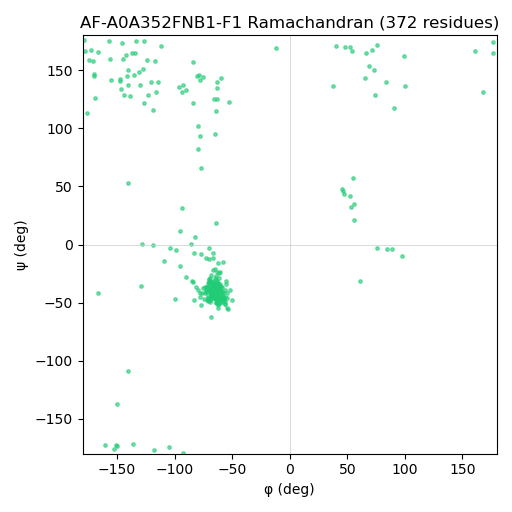332 -7.440 -154.164 1.00 67.75 75 GLN A N 1
ATOM 602 C CA . GLN A 1 75 ? 81.973 -8.631 -153.377 1.00 67.75 75 GLN A CA 1
ATOM 603 C C . GLN A 1 75 ? 82.394 -8.503 -151.904 1.00 67.75 75 GLN A C 1
ATOM 605 O O . GLN A 1 75 ? 81.612 -8.827 -151.006 1.00 67.75 75 GLN A O 1
ATOM 610 N N . GLN A 1 76 ? 83.599 -7.989 -151.636 1.00 68.38 76 GLN A N 1
ATOM 611 C CA . GLN A 1 76 ? 84.124 -7.882 -150.271 1.00 68.38 76 GLN A CA 1
ATOM 612 C C . GLN A 1 76 ? 83.292 -6.924 -149.395 1.00 68.38 76 GLN A C 1
ATOM 614 O O . GLN A 1 76 ? 83.052 -7.206 -148.219 1.00 68.38 76 GLN A O 1
ATOM 619 N N . GLN A 1 77 ? 82.764 -5.837 -149.973 1.00 68.25 77 GLN A N 1
ATOM 620 C CA . GLN A 1 77 ? 81.857 -4.919 -149.270 1.00 68.25 77 GLN A CA 1
ATOM 621 C C . GLN A 1 77 ? 80.508 -5.565 -148.903 1.00 68.25 77 GLN A C 1
ATOM 623 O O . GLN A 1 77 ? 80.010 -5.349 -147.795 1.00 68.25 77 GLN A O 1
ATOM 628 N N . GLN A 1 78 ? 79.925 -6.398 -149.777 1.00 72.88 78 GLN A N 1
ATOM 629 C CA . GLN A 1 78 ? 78.659 -7.086 -149.479 1.00 72.88 78 GLN A CA 1
ATOM 630 C C . GLN A 1 78 ? 78.790 -8.098 -148.328 1.00 72.88 78 GLN A C 1
ATOM 632 O O . GLN A 1 78 ? 77.868 -8.232 -147.518 1.00 72.88 78 GLN A O 1
ATOM 637 N N . ALA A 1 79 ? 79.937 -8.779 -148.215 1.00 70.81 79 ALA A N 1
ATOM 638 C CA . ALA A 1 79 ? 80.209 -9.704 -147.114 1.00 70.81 79 ALA A CA 1
ATOM 639 C C . ALA A 1 79 ? 80.228 -8.982 -145.752 1.00 70.81 79 ALA A C 1
ATOM 641 O O . ALA A 1 79 ? 79.491 -9.362 -144.837 1.00 70.81 79 ALA A O 1
ATOM 642 N N . ALA A 1 80 ? 80.988 -7.885 -145.645 1.00 69.56 80 ALA A N 1
ATOM 643 C CA . ALA A 1 80 ? 81.075 -7.082 -144.423 1.00 69.56 80 ALA A CA 1
ATOM 644 C C . ALA A 1 80 ? 79.706 -6.519 -143.989 1.00 69.56 80 ALA A C 1
ATOM 646 O O . ALA A 1 80 ? 79.358 -6.536 -142.804 1.00 69.56 80 ALA A O 1
ATOM 647 N N . GLN A 1 81 ? 78.889 -6.071 -144.949 1.00 75.38 81 GLN A N 1
ATOM 648 C CA . GLN A 1 81 ? 77.580 -5.482 -144.662 1.00 75.38 81 GLN A CA 1
ATOM 649 C C . GLN A 1 81 ? 76.558 -6.510 -144.136 1.00 75.38 81 GLN A C 1
ATOM 651 O O . GLN A 1 81 ? 75.744 -6.169 -143.275 1.00 75.38 81 GLN A O 1
ATOM 656 N N . LYS A 1 82 ? 76.625 -7.782 -144.570 1.00 77.25 82 LYS A N 1
ATOM 657 C CA . LYS A 1 82 ? 75.828 -8.873 -143.970 1.00 77.25 82 LYS A CA 1
ATOM 658 C C . LYS A 1 82 ? 76.215 -9.125 -142.510 1.00 77.25 82 LYS A C 1
ATOM 660 O O . LYS A 1 82 ? 75.332 -9.203 -141.654 1.00 77.25 82 LYS A O 1
ATOM 665 N N . GLN A 1 83 ? 77.513 -9.215 -142.218 1.00 76.88 83 GLN A N 1
ATOM 666 C CA . GLN A 1 83 ? 78.017 -9.542 -140.880 1.00 76.88 83 GLN A CA 1
ATOM 667 C C . GLN A 1 83 ? 77.618 -8.480 -139.840 1.00 76.88 83 GLN A C 1
ATOM 669 O O . GLN A 1 83 ? 77.101 -8.816 -138.772 1.00 76.88 83 GLN A O 1
ATOM 674 N N . GLN A 1 84 ? 77.732 -7.193 -140.190 1.00 76.56 84 GLN A N 1
ATOM 675 C CA . GLN A 1 84 ? 77.327 -6.088 -139.311 1.00 76.56 84 GLN A CA 1
ATOM 676 C C . GLN A 1 84 ? 75.802 -6.026 -139.065 1.00 76.56 84 GLN A C 1
ATOM 678 O O . GLN A 1 84 ? 75.354 -5.457 -138.066 1.00 76.56 84 GLN A O 1
ATOM 683 N N . ARG A 1 85 ? 74.981 -6.611 -139.953 1.00 79.06 85 ARG A N 1
ATOM 684 C CA . ARG A 1 85 ? 73.519 -6.672 -139.780 1.00 79.06 85 ARG A CA 1
ATOM 685 C C . ARG A 1 85 ? 73.110 -7.753 -138.776 1.00 79.06 85 ARG A C 1
ATOM 687 O O . ARG A 1 85 ? 72.276 -7.478 -137.919 1.00 79.06 85 ARG A O 1
ATOM 694 N N . ALA A 1 86 ? 73.745 -8.927 -138.828 1.00 76.69 86 ALA A N 1
ATOM 695 C CA . ALA A 1 86 ? 73.498 -10.027 -137.890 1.00 76.69 86 ALA A CA 1
ATOM 696 C C . ALA A 1 86 ? 73.852 -9.648 -136.438 1.00 76.69 86 ALA A C 1
ATOM 698 O O . ALA A 1 86 ? 73.055 -9.857 -135.523 1.00 76.69 86 ALA A O 1
ATOM 699 N N . GLN A 1 87 ? 75.008 -9.008 -136.237 1.00 76.62 87 GLN A N 1
ATOM 700 C CA . GLN A 1 87 ? 75.485 -8.591 -134.912 1.00 76.62 87 GLN A CA 1
ATOM 701 C C . GLN A 1 87 ? 74.519 -7.603 -134.227 1.00 76.62 87 GLN A C 1
ATOM 703 O O . GLN A 1 87 ? 74.233 -7.715 -133.036 1.00 76.62 87 GLN A O 1
ATOM 708 N N . ARG A 1 88 ? 73.935 -6.681 -135.007 1.00 77.06 88 ARG A N 1
ATOM 709 C CA . ARG A 1 88 ? 72.941 -5.705 -134.529 1.00 77.06 88 ARG A CA 1
ATOM 710 C C . ARG A 1 88 ? 71.606 -6.355 -134.132 1.00 77.06 88 ARG A C 1
ATOM 712 O O . ARG A 1 88 ? 70.897 -5.820 -133.286 1.00 77.06 88 ARG A O 1
ATOM 719 N N . GLN A 1 89 ? 71.281 -7.507 -134.719 1.00 77.62 89 GLN A N 1
ATOM 720 C CA . GLN A 1 89 ? 70.040 -8.244 -134.471 1.00 77.62 89 GLN A CA 1
ATOM 721 C C . GLN A 1 89 ? 70.105 -9.055 -133.162 1.00 77.62 89 GLN A C 1
ATOM 723 O O . GLN A 1 89 ? 69.151 -9.031 -132.386 1.00 77.62 89 GLN A O 1
ATOM 728 N N . GLN A 1 90 ? 71.253 -9.677 -132.854 1.00 75.12 90 GLN A N 1
ATOM 729 C CA . GLN A 1 90 ? 71.490 -10.314 -131.546 1.00 75.12 90 GLN A CA 1
ATOM 730 C C . GLN A 1 90 ? 71.401 -9.309 -130.388 1.00 75.12 90 GLN A C 1
ATOM 732 O O . GLN A 1 90 ? 70.795 -9.601 -129.356 1.00 75.12 90 GLN A O 1
ATOM 737 N N . GLN A 1 91 ? 71.961 -8.107 -130.564 1.00 75.31 91 GLN A N 1
ATOM 738 C CA . GLN A 1 91 ? 71.983 -7.090 -129.509 1.00 75.31 91 GLN A CA 1
ATOM 739 C C . GLN A 1 91 ? 70.569 -6.633 -129.097 1.00 75.31 91 GLN A C 1
ATOM 741 O O . GLN A 1 91 ? 70.328 -6.402 -127.915 1.00 75.31 91 GLN A O 1
ATOM 746 N N . GLN A 1 92 ? 69.615 -6.579 -130.037 1.00 76.44 92 GLN A N 1
ATOM 747 C CA . GLN A 1 92 ? 68.216 -6.240 -129.738 1.00 76.44 92 GLN A CA 1
ATOM 748 C C . GLN A 1 92 ? 67.485 -7.329 -128.933 1.00 76.44 92 GLN A C 1
ATOM 750 O O . GLN A 1 92 ? 66.700 -6.996 -128.044 1.00 76.44 92 GLN A O 1
ATOM 755 N N . GLN A 1 93 ? 67.749 -8.617 -129.192 1.00 76.00 93 GLN A N 1
ATOM 756 C CA . GLN A 1 93 ? 67.126 -9.711 -128.431 1.00 76.00 93 GLN A CA 1
ATOM 757 C C . GLN A 1 93 ? 67.572 -9.721 -126.961 1.00 76.00 93 GLN A C 1
ATOM 759 O O . GLN A 1 93 ? 66.739 -9.910 -126.073 1.00 76.00 93 GLN A O 1
ATOM 764 N N . ALA A 1 94 ? 68.855 -9.450 -126.693 1.00 73.25 94 ALA A N 1
ATOM 765 C CA . ALA A 1 94 ? 69.393 -9.401 -125.332 1.00 73.25 94 ALA A CA 1
ATOM 766 C C . ALA A 1 94 ? 68.706 -8.326 -124.464 1.00 73.25 94 ALA A C 1
ATOM 768 O O . ALA A 1 94 ? 68.285 -8.606 -123.340 1.00 73.25 94 ALA A O 1
ATOM 769 N N . THR A 1 95 ? 68.520 -7.111 -124.996 1.00 74.06 95 THR A N 1
ATOM 770 C CA . THR A 1 95 ? 67.847 -6.017 -124.271 1.00 74.06 95 THR A CA 1
ATOM 771 C C . THR A 1 95 ? 66.389 -6.347 -123.935 1.00 74.06 95 THR A C 1
ATOM 773 O O . THR A 1 95 ? 65.898 -5.972 -122.870 1.00 74.06 95 THR A O 1
ATOM 776 N N . GLN A 1 96 ? 65.689 -7.065 -124.819 1.00 76.44 96 GLN A N 1
ATOM 777 C CA . GLN A 1 96 ? 64.264 -7.352 -124.655 1.00 76.44 96 GLN A CA 1
ATOM 778 C C . GLN A 1 96 ? 63.989 -8.392 -123.552 1.00 76.44 96 GLN A C 1
ATOM 780 O O . GLN A 1 96 ? 63.034 -8.232 -122.792 1.00 76.44 96 GLN A O 1
ATOM 785 N N . GLN A 1 97 ? 64.856 -9.402 -123.393 1.00 74.06 97 GLN A N 1
ATOM 786 C CA . GLN A 1 97 ? 64.760 -10.356 -122.277 1.00 74.06 97 GLN A CA 1
ATOM 787 C C . GLN A 1 97 ? 65.012 -9.684 -120.916 1.00 74.06 97 GLN A C 1
ATOM 789 O O . GLN A 1 97 ? 64.295 -9.952 -119.950 1.00 74.06 97 GLN A O 1
ATOM 794 N N . GLN A 1 98 ? 65.985 -8.769 -120.838 1.00 74.81 98 GLN A N 1
ATOM 795 C CA . GLN A 1 98 ? 66.351 -8.114 -119.579 1.00 74.81 98 GLN A CA 1
ATOM 796 C C . GLN A 1 98 ? 65.208 -7.260 -118.995 1.00 74.81 98 GLN A C 1
ATOM 798 O O . GLN A 1 98 ? 65.041 -7.215 -117.778 1.00 74.81 98 GLN A O 1
ATOM 803 N N . GLN A 1 99 ? 64.370 -6.643 -119.839 1.00 75.00 99 GLN A N 1
ATOM 804 C CA . GLN A 1 99 ? 63.216 -5.856 -119.378 1.00 75.00 99 GLN A CA 1
ATOM 805 C C . GLN A 1 99 ? 62.090 -6.712 -118.769 1.00 75.00 99 GLN A C 1
ATOM 807 O O . GLN A 1 99 ? 61.427 -6.267 -117.828 1.00 75.00 99 GLN A O 1
ATOM 812 N N . GLN A 1 100 ? 61.872 -7.938 -119.262 1.00 73.81 100 GLN A N 1
ATOM 813 C CA . GLN A 1 100 ? 60.812 -8.816 -118.748 1.00 73.81 100 GLN A CA 1
ATOM 814 C C . GLN A 1 100 ? 61.111 -9.313 -117.325 1.00 73.81 100 GLN A C 1
ATOM 816 O O . GLN A 1 100 ? 60.221 -9.299 -116.471 1.00 73.81 100 GLN A O 1
ATOM 821 N N . ALA A 1 101 ? 62.367 -9.672 -117.038 1.00 73.81 101 ALA A N 1
ATOM 822 C CA . ALA A 1 101 ? 62.787 -10.130 -115.711 1.00 73.81 101 ALA A CA 1
ATOM 823 C C . ALA A 1 101 ? 62.514 -9.081 -114.612 1.00 73.81 101 ALA A C 1
ATOM 825 O O . ALA A 1 101 ? 61.962 -9.400 -113.555 1.00 73.81 101 ALA A O 1
ATOM 826 N N . THR A 1 102 ? 62.831 -7.808 -114.877 1.00 73.69 102 THR A N 1
ATOM 827 C CA . THR A 1 102 ? 62.665 -6.712 -113.907 1.00 73.69 102 THR A CA 1
ATOM 828 C C . THR A 1 102 ? 61.198 -6.444 -113.550 1.00 73.69 102 THR A C 1
ATOM 830 O O . THR A 1 102 ? 60.890 -6.184 -112.384 1.00 73.69 102 THR A O 1
ATOM 833 N N . GLN A 1 103 ? 60.263 -6.557 -114.504 1.00 75.56 103 GLN A N 1
ATOM 834 C CA . GLN A 1 103 ? 58.831 -6.409 -114.200 1.00 75.56 103 GLN A CA 1
ATOM 835 C C . GLN A 1 103 ? 58.294 -7.542 -113.313 1.00 75.56 103 GLN A C 1
ATOM 837 O O . GLN A 1 103 ? 57.412 -7.308 -112.481 1.00 75.56 103 GLN A O 1
ATOM 842 N N . GLN A 1 104 ? 58.818 -8.763 -113.459 1.00 74.12 104 GLN A N 1
ATOM 843 C CA . GLN A 1 104 ? 58.333 -9.918 -112.704 1.00 74.12 104 GLN A CA 1
ATOM 844 C C . GLN A 1 104 ? 58.695 -9.817 -111.211 1.00 74.12 104 GLN A C 1
ATOM 846 O O . GLN A 1 104 ? 57.835 -10.055 -110.359 1.00 74.12 104 GLN A O 1
ATOM 851 N N . GLN A 1 105 ? 59.909 -9.353 -110.880 1.00 73.75 105 GLN A N 1
ATOM 852 C CA . GLN A 1 105 ? 60.326 -9.093 -109.490 1.00 73.75 105 GLN A CA 1
ATOM 853 C C . GLN A 1 105 ? 59.428 -8.065 -108.776 1.00 73.75 105 GLN A C 1
ATOM 855 O O . GLN A 1 105 ? 58.999 -8.305 -107.645 1.00 73.75 105 GLN A O 1
ATOM 860 N N . GLN A 1 106 ? 59.074 -6.953 -109.436 1.00 75.31 106 GLN A N 1
ATOM 861 C CA . GLN A 1 106 ? 58.247 -5.903 -108.819 1.00 75.31 106 GLN A CA 1
ATOM 862 C C . GLN A 1 106 ? 56.813 -6.343 -108.473 1.00 75.31 106 GLN A C 1
ATOM 864 O O . GLN A 1 106 ? 56.171 -5.710 -107.628 1.00 75.31 106 GLN A O 1
ATOM 869 N N . ARG A 1 107 ? 56.283 -7.404 -109.103 1.00 78.25 107 ARG A N 1
ATOM 870 C CA . ARG A 1 107 ? 54.969 -7.963 -108.739 1.00 78.25 107 ARG A CA 1
ATOM 871 C C . ARG A 1 107 ? 55.027 -8.745 -107.427 1.00 78.25 107 ARG A C 1
ATOM 873 O O . ARG A 1 107 ? 54.197 -8.503 -106.554 1.00 78.25 107 ARG A O 1
ATOM 880 N N . VAL A 1 108 ? 56.018 -9.625 -107.267 1.00 73.81 108 VAL A N 1
ATOM 881 C CA . VAL A 1 108 ? 56.156 -10.498 -106.084 1.00 73.81 108 VAL A CA 1
ATOM 882 C C . VAL A 1 108 ? 56.324 -9.676 -104.803 1.00 73.81 108 VAL A C 1
ATOM 884 O O . VAL A 1 108 ? 55.620 -9.900 -103.819 1.00 73.81 108 VAL A O 1
ATOM 887 N N . GLN A 1 109 ? 57.203 -8.671 -104.835 1.00 74.56 109 GLN A N 1
ATOM 888 C CA . GLN A 1 109 ? 57.512 -7.836 -103.670 1.00 74.56 109 GLN A CA 1
ATOM 889 C C . GLN A 1 109 ? 56.284 -7.052 -103.167 1.00 74.56 109 GLN A C 1
ATOM 891 O O . GLN A 1 109 ? 56.036 -6.968 -101.965 1.00 74.56 109 GLN A O 1
ATOM 896 N N . ARG A 1 110 ? 55.459 -6.545 -104.094 1.00 75.88 110 ARG A N 1
ATOM 897 C CA . ARG A 1 110 ? 54.230 -5.798 -103.778 1.00 75.88 110 ARG A CA 1
ATOM 898 C C . ARG A 1 110 ? 53.150 -6.690 -103.156 1.00 75.88 110 ARG A C 1
ATOM 900 O O . ARG A 1 110 ? 52.409 -6.235 -102.291 1.00 75.88 110 ARG A O 1
ATOM 907 N N . GLN A 1 111 ? 53.090 -7.961 -103.562 1.00 73.62 111 GLN A N 1
ATOM 908 C CA . GLN A 1 111 ? 52.113 -8.933 -103.065 1.00 73.62 111 GLN A CA 1
ATOM 909 C C . GLN A 1 111 ? 52.405 -9.366 -101.616 1.00 73.62 111 GLN A C 1
ATOM 911 O O . GLN A 1 111 ? 51.482 -9.437 -100.804 1.00 73.62 111 GLN A O 1
ATOM 916 N N . GLN A 1 112 ? 53.681 -9.573 -101.263 1.00 70.38 112 GLN A N 1
ATOM 917 C CA . GLN A 1 112 ? 54.096 -9.871 -99.883 1.00 70.38 112 GLN A CA 1
ATOM 918 C C . GLN A 1 112 ? 53.758 -8.723 -98.919 1.00 70.38 112 GLN A C 1
ATOM 920 O O . GLN A 1 112 ? 53.216 -8.954 -97.837 1.00 70.38 112 GLN A O 1
ATOM 925 N N . GLN A 1 113 ? 54.013 -7.476 -99.332 1.00 72.06 113 GLN A N 1
ATOM 926 C CA . GLN A 1 113 ? 53.747 -6.295 -98.507 1.00 72.06 113 GLN A CA 1
ATOM 927 C C . GLN A 1 113 ? 52.255 -6.154 -98.150 1.00 72.06 113 GLN A C 1
ATOM 929 O O . GLN A 1 113 ? 51.927 -5.771 -97.030 1.00 72.06 113 GLN A O 1
ATOM 934 N N . THR A 1 114 ? 51.345 -6.524 -99.062 1.00 70.38 114 THR A N 1
ATOM 935 C CA . THR A 1 114 ? 49.891 -6.476 -98.818 1.00 70.38 114 THR A CA 1
ATOM 936 C C . THR A 1 114 ? 49.423 -7.490 -97.764 1.00 70.38 114 THR A C 1
ATOM 938 O O . THR A 1 114 ? 48.556 -7.164 -96.953 1.00 70.38 114 THR A O 1
ATOM 941 N N . GLN A 1 115 ? 49.998 -8.700 -97.724 1.00 71.81 115 GLN A N 1
ATOM 942 C CA . GLN A 1 115 ? 49.622 -9.715 -96.725 1.00 71.81 115 GLN A CA 1
ATOM 943 C C . GLN A 1 115 ? 50.044 -9.321 -95.301 1.00 71.81 115 GLN A C 1
ATOM 945 O O . GLN A 1 115 ? 49.264 -9.495 -94.362 1.00 71.81 115 GLN A O 1
ATOM 950 N N . ALA A 1 116 ? 51.236 -8.735 -95.140 1.00 70.12 116 ALA A N 1
ATOM 951 C CA . ALA A 1 116 ? 51.753 -8.320 -93.834 1.00 70.12 116 ALA A CA 1
ATOM 952 C C . ALA A 1 116 ? 50.840 -7.290 -93.137 1.00 70.12 116 ALA A C 1
ATOM 954 O O . ALA A 1 116 ? 50.512 -7.438 -91.959 1.00 70.12 116 ALA A O 1
ATOM 955 N N . THR A 1 117 ? 50.362 -6.278 -93.873 1.00 71.50 117 THR A N 1
ATOM 956 C CA . THR A 1 117 ? 49.453 -5.253 -93.329 1.00 71.50 117 THR A CA 1
ATOM 957 C C . THR A 1 117 ? 48.115 -5.840 -92.869 1.00 71.50 117 THR A C 1
ATOM 959 O O . THR A 1 117 ? 47.555 -5.391 -91.869 1.00 71.50 117 THR A O 1
ATOM 962 N N . GLN A 1 118 ? 47.600 -6.857 -93.567 1.00 72.75 118 GLN A N 1
ATOM 963 C CA . GLN A 1 118 ? 46.284 -7.433 -93.282 1.00 72.75 118 GLN A CA 1
ATOM 964 C C . GLN A 1 118 ? 46.274 -8.264 -91.986 1.00 72.75 118 GLN A C 1
ATOM 966 O O . GLN A 1 118 ? 45.339 -8.143 -91.194 1.00 72.75 118 GLN A O 1
ATOM 971 N N . GLN A 1 119 ? 47.338 -9.028 -91.710 1.00 72.19 119 GLN A N 1
ATOM 972 C CA . GLN A 1 119 ? 47.491 -9.744 -90.433 1.00 72.19 119 GLN A CA 1
ATOM 973 C C . GLN A 1 119 ? 47.629 -8.781 -89.241 1.00 72.19 119 GLN A C 1
ATOM 975 O O . GLN A 1 119 ? 47.042 -9.008 -88.181 1.00 72.19 119 GLN A O 1
ATOM 980 N N . GLN A 1 120 ? 48.356 -7.671 -89.415 1.00 73.50 120 GLN A N 1
ATOM 981 C CA . GLN A 1 120 ? 48.591 -6.708 -88.336 1.00 73.50 120 GLN A CA 1
ATOM 982 C C . GLN A 1 120 ? 47.297 -6.020 -87.857 1.00 73.50 120 GLN A C 1
ATOM 984 O O . GLN A 1 120 ? 47.143 -5.768 -86.662 1.00 73.50 120 GLN A O 1
ATOM 989 N N . GLN A 1 121 ? 46.336 -5.768 -88.755 1.00 72.56 121 GLN A N 1
ATOM 990 C CA . GLN A 1 121 ? 45.040 -5.180 -88.388 1.00 72.56 121 GLN A CA 1
ATOM 991 C C . GLN A 1 121 ? 44.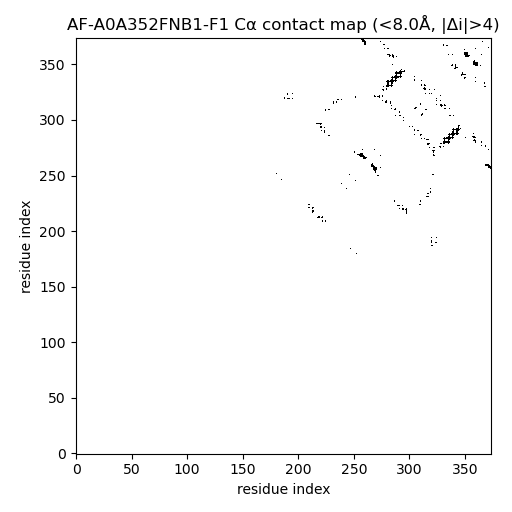178 -6.120 -87.528 1.00 72.56 121 GLN A C 1
ATOM 993 O O . GLN A 1 121 ? 43.557 -5.664 -86.565 1.00 72.56 121 GLN A O 1
ATOM 998 N N . GLN A 1 122 ? 44.172 -7.427 -87.820 1.00 74.12 122 GLN A N 1
ATOM 999 C CA . GLN A 1 122 ? 43.395 -8.409 -87.050 1.00 74.12 122 GLN A CA 1
ATOM 1000 C C . GLN A 1 122 ? 43.890 -8.519 -85.598 1.00 74.12 122 GLN A C 1
ATOM 1002 O O . GLN A 1 122 ? 43.085 -8.469 -84.665 1.00 74.12 122 GLN A O 1
ATOM 1007 N N . ALA A 1 123 ? 45.211 -8.571 -85.392 1.00 73.62 123 ALA A N 1
ATOM 1008 C CA . ALA A 1 123 ? 45.812 -8.652 -84.058 1.00 73.62 123 ALA A CA 1
ATOM 1009 C C . ALA A 1 123 ? 45.456 -7.443 -83.165 1.00 73.62 123 ALA A C 1
ATOM 1011 O O . ALA A 1 123 ? 45.119 -7.608 -81.990 1.00 73.62 123 ALA A O 1
ATOM 1012 N N . VAL A 1 124 ? 45.475 -6.226 -83.725 1.00 74.31 124 VAL A N 1
ATOM 1013 C CA . VAL A 1 124 ? 45.112 -4.997 -82.993 1.00 74.31 124 VAL A CA 1
ATOM 1014 C C . VAL A 1 124 ? 43.634 -4.996 -82.597 1.00 74.31 124 VAL A C 1
ATOM 1016 O O . VAL A 1 124 ? 43.305 -4.617 -81.472 1.00 74.31 124 VAL A O 1
ATOM 1019 N N . GLN A 1 125 ? 42.742 -5.441 -83.487 1.00 75.88 125 GLN A N 1
ATOM 1020 C CA . GLN A 1 125 ? 41.304 -5.477 -83.214 1.00 75.88 125 GLN A CA 1
ATOM 1021 C C . GLN A 1 125 ? 40.962 -6.452 -82.077 1.00 75.88 125 GLN A C 1
ATOM 1023 O O . GLN A 1 125 ? 40.181 -6.111 -81.187 1.00 75.88 125 GLN A O 1
ATOM 1028 N N . GLN A 1 126 ? 41.599 -7.626 -82.044 1.00 75.00 126 GLN A N 1
ATOM 1029 C CA . GLN A 1 126 ? 41.377 -8.623 -80.994 1.00 75.00 126 GLN A CA 1
ATOM 1030 C C . GLN A 1 126 ? 41.839 -8.109 -79.615 1.00 75.00 126 GLN A C 1
ATOM 1032 O O . GLN A 1 126 ? 41.079 -8.159 -78.647 1.00 75.00 126 GLN A O 1
ATOM 1037 N N . GLN A 1 127 ? 43.011 -7.459 -79.545 1.00 76.88 127 GLN A N 1
ATOM 1038 C CA . GLN A 1 127 ? 43.559 -6.884 -78.304 1.00 76.88 127 GLN A CA 1
ATOM 1039 C C . GLN A 1 127 ? 42.747 -5.694 -77.730 1.00 76.88 127 GLN A C 1
ATOM 1041 O O . GLN A 1 127 ? 42.989 -5.258 -76.597 1.00 76.88 127 GLN A O 1
ATOM 1046 N N . GLN A 1 128 ? 41.789 -5.137 -78.481 1.00 77.44 128 GLN A N 1
ATOM 1047 C CA . GLN A 1 128 ? 40.835 -4.146 -77.962 1.00 77.44 128 GLN A CA 1
ATOM 1048 C C . GLN A 1 128 ? 39.625 -4.795 -77.272 1.00 77.44 128 GLN A C 1
ATOM 1050 O O . GLN A 1 128 ? 39.109 -4.235 -76.301 1.00 77.44 128 GLN A O 1
ATOM 1055 N N . VAL A 1 129 ? 39.186 -5.975 -77.725 1.00 76.56 129 VAL A N 1
ATOM 1056 C CA . VAL A 1 129 ? 38.007 -6.672 -77.179 1.00 76.56 129 VAL A CA 1
ATOM 1057 C C . VAL A 1 129 ? 38.275 -7.177 -75.760 1.00 76.56 129 VAL A C 1
ATOM 1059 O O . VAL A 1 129 ? 37.486 -6.902 -74.853 1.00 76.56 129 VAL A O 1
ATOM 1062 N N . ASP A 1 130 ? 39.412 -7.836 -75.533 1.00 78.88 130 ASP A N 1
ATOM 1063 C CA . ASP A 1 130 ? 39.758 -8.385 -74.213 1.00 78.88 130 ASP A CA 1
ATOM 1064 C C . ASP A 1 130 ? 39.970 -7.281 -73.169 1.00 78.88 130 ASP A C 1
ATOM 1066 O O . ASP A 1 130 ? 39.459 -7.356 -72.048 1.00 78.88 130 ASP A O 1
ATOM 1070 N N . ARG A 1 131 ? 40.614 -6.180 -73.573 1.00 81.75 131 ARG A N 1
ATOM 1071 C CA . ARG A 1 131 ? 40.820 -4.995 -72.725 1.00 81.75 131 ARG A CA 1
ATOM 1072 C C . ARG A 1 131 ? 39.503 -4.303 -72.346 1.00 81.75 131 ARG A C 1
ATOM 1074 O O . ARG A 1 131 ? 39.423 -3.662 -71.299 1.00 81.75 131 ARG A O 1
ATOM 1081 N N . ARG A 1 132 ? 38.459 -4.438 -73.177 1.00 84.06 132 ARG A N 1
ATOM 1082 C CA . ARG A 1 132 ? 37.098 -3.977 -72.864 1.00 84.06 132 ARG A CA 1
ATOM 1083 C C . ARG A 1 132 ? 36.397 -4.928 -71.888 1.00 84.06 132 ARG A C 1
ATOM 1085 O O . ARG A 1 132 ? 35.787 -4.443 -70.940 1.00 84.06 132 ARG A O 1
ATOM 1092 N N . ARG A 1 133 ? 36.535 -6.250 -72.068 1.00 83.00 133 ARG A N 1
ATOM 1093 C CA . ARG A 1 133 ? 36.006 -7.269 -71.136 1.00 83.00 133 ARG A CA 1
ATOM 1094 C C . ARG A 1 133 ? 36.551 -7.097 -69.716 1.00 83.00 133 ARG A C 1
ATOM 1096 O O . ARG A 1 133 ? 35.751 -7.054 -68.785 1.00 83.00 133 ARG A O 1
ATOM 1103 N N . GLN A 1 134 ? 37.869 -6.940 -69.562 1.00 80.00 134 GLN A N 1
ATOM 1104 C CA . GLN A 1 134 ? 38.509 -6.753 -68.251 1.00 80.00 134 GLN A CA 1
ATOM 1105 C C . GLN A 1 134 ? 37.916 -5.554 -67.495 1.00 80.00 134 GLN A C 1
ATOM 1107 O O . GLN A 1 134 ? 37.417 -5.724 -66.385 1.00 80.00 134 GLN A O 1
ATOM 1112 N N . ARG A 1 135 ? 37.837 -4.377 -68.134 1.00 82.81 135 ARG A N 1
ATOM 1113 C CA . ARG A 1 135 ? 37.252 -3.170 -67.519 1.00 82.81 135 ARG A CA 1
ATOM 1114 C C . ARG A 1 135 ? 35.798 -3.348 -67.076 1.00 82.81 135 ARG A C 1
ATOM 1116 O O . ARG A 1 135 ? 35.406 -2.809 -66.046 1.00 82.81 135 ARG A O 1
ATOM 1123 N N . THR A 1 136 ? 34.987 -4.098 -67.826 1.00 79.75 136 THR A N 1
ATOM 1124 C CA . THR A 1 136 ? 33.598 -4.384 -67.427 1.00 79.75 136 THR A CA 1
ATOM 1125 C C . THR A 1 136 ? 33.530 -5.310 -66.205 1.00 79.75 136 THR A C 1
ATOM 1127 O O . THR A 1 136 ? 32.702 -5.080 -65.325 1.00 79.75 136 THR A O 1
ATOM 1130 N N . GLN A 1 137 ? 34.419 -6.304 -66.100 1.00 80.62 137 GLN A N 1
ATOM 1131 C CA . GLN A 1 137 ? 34.528 -7.169 -64.914 1.00 80.62 137 GLN A CA 1
ATOM 1132 C C . GLN A 1 137 ? 35.019 -6.409 -63.671 1.00 80.62 137 GLN A C 1
ATOM 1134 O O . GLN A 1 137 ? 34.461 -6.582 -62.586 1.00 80.62 137 GLN A O 1
ATOM 1139 N N . GLU A 1 138 ? 36.012 -5.531 -63.825 1.00 78.56 138 GLU A N 1
ATOM 1140 C CA . GLU A 1 138 ? 36.500 -4.649 -62.756 1.00 78.56 138 GLU A CA 1
ATOM 1141 C C . GLU A 1 138 ? 35.378 -3.739 -62.232 1.00 78.56 138 GLU A C 1
ATOM 1143 O O . GLU A 1 138 ? 35.142 -3.680 -61.023 1.00 78.56 138 GLU A O 1
ATOM 1148 N N . GLN A 1 139 ? 34.622 -3.094 -63.132 1.00 81.88 139 GLN A N 1
ATOM 1149 C CA . GLN A 1 139 ? 33.490 -2.238 -62.760 1.00 81.88 139 GLN A CA 1
ATOM 1150 C C . GLN A 1 139 ? 32.380 -3.004 -62.026 1.00 81.88 139 GLN A C 1
ATOM 1152 O O . GLN A 1 139 ? 31.909 -2.529 -60.994 1.00 81.88 139 GLN A O 1
ATOM 1157 N N . GLN A 1 140 ? 31.989 -4.194 -62.500 1.00 81.00 140 GLN A N 1
ATOM 1158 C CA . GLN A 1 140 ? 30.983 -5.017 -61.811 1.00 81.00 140 GLN A CA 1
ATOM 1159 C C . GLN A 1 140 ? 31.445 -5.449 -60.411 1.00 81.00 140 GLN A C 1
ATOM 1161 O O . GLN A 1 140 ? 30.663 -5.392 -59.461 1.00 81.00 140 GLN A O 1
ATOM 1166 N N . THR A 1 141 ? 32.718 -5.827 -60.266 1.00 80.75 141 THR A N 1
ATOM 1167 C CA . THR A 1 141 ? 33.292 -6.262 -58.982 1.00 80.75 141 THR A CA 1
ATOM 1168 C C . THR A 1 141 ? 33.330 -5.110 -57.973 1.00 80.75 141 THR A C 1
ATOM 1170 O O . THR A 1 141 ? 32.889 -5.270 -56.834 1.00 80.75 141 THR A O 1
ATOM 1173 N N . ALA A 1 142 ? 33.781 -3.924 -58.397 1.00 81.56 142 ALA A N 1
ATOM 1174 C CA . ALA A 1 142 ? 33.777 -2.722 -57.563 1.00 81.56 142 ALA A CA 1
ATOM 1175 C C . ALA A 1 142 ? 32.353 -2.323 -57.132 1.00 81.56 142 ALA A C 1
ATOM 1177 O O . ALA A 1 142 ? 32.117 -2.014 -55.963 1.00 81.56 142 ALA A O 1
ATOM 1178 N N . GLN A 1 143 ? 31.385 -2.392 -58.052 1.00 83.25 143 GLN A N 1
ATOM 1179 C CA . GLN A 1 143 ? 29.991 -2.040 -57.777 1.00 83.25 143 GLN A CA 1
ATOM 1180 C C . GLN A 1 143 ? 29.319 -3.024 -56.800 1.00 83.25 143 GLN A C 1
ATOM 1182 O O . GLN A 1 143 ? 28.580 -2.590 -55.915 1.00 83.25 143 GLN A O 1
ATOM 1187 N N . GLN A 1 144 ? 29.625 -4.328 -56.881 1.00 81.88 144 GLN A N 1
ATOM 1188 C CA . GLN A 1 144 ? 29.178 -5.313 -55.886 1.00 81.88 144 GLN A CA 1
ATOM 1189 C C . GLN A 1 144 ? 29.796 -5.074 -54.501 1.00 81.88 144 GLN A C 1
ATOM 1191 O O . GLN A 1 144 ? 29.070 -5.094 -53.506 1.00 81.88 144 GLN A O 1
ATOM 1196 N N . GLN A 1 145 ? 31.104 -4.805 -54.413 1.00 82.94 145 GLN A N 1
ATOM 1197 C CA . GLN A 1 145 ? 31.758 -4.512 -53.129 1.00 82.94 145 GLN A CA 1
ATOM 1198 C C . GLN A 1 145 ? 31.176 -3.255 -52.466 1.00 82.94 145 GLN A C 1
ATOM 1200 O O . GLN A 1 145 ? 30.901 -3.259 -51.265 1.00 82.94 145 GLN A O 1
ATOM 1205 N N . GLN A 1 146 ? 30.920 -2.203 -53.248 1.00 83.81 146 GLN A N 1
ATOM 1206 C CA . GLN A 1 146 ? 30.335 -0.960 -52.747 1.00 83.81 146 GLN A CA 1
ATOM 1207 C C . GLN A 1 146 ? 28.887 -1.157 -52.256 1.00 83.81 146 GLN A C 1
ATOM 1209 O O . GLN A 1 146 ? 28.521 -0.636 -51.201 1.00 83.81 146 GLN A O 1
ATOM 1214 N N . ALA A 1 147 ? 28.083 -1.966 -52.957 1.00 81.69 147 ALA A N 1
ATOM 1215 C CA . ALA A 1 147 ? 26.735 -2.332 -52.515 1.00 81.69 147 ALA A CA 1
ATOM 1216 C C . ALA A 1 147 ? 26.745 -3.173 -51.221 1.00 81.69 147 ALA A C 1
ATOM 1218 O O . ALA A 1 147 ? 25.956 -2.913 -50.309 1.00 81.69 147 ALA A O 1
ATOM 1219 N N . ALA A 1 148 ? 27.668 -4.134 -51.099 1.00 82.31 148 ALA A N 1
ATOM 1220 C CA . ALA A 1 148 ? 27.817 -4.957 -49.898 1.00 82.31 148 ALA A CA 1
ATOM 1221 C C . ALA A 1 148 ? 28.213 -4.121 -48.665 1.00 82.31 148 ALA A C 1
ATOM 1223 O O . ALA A 1 148 ? 27.624 -4.282 -47.593 1.00 82.31 148 ALA A O 1
ATOM 1224 N N . GLN A 1 149 ? 29.146 -3.172 -48.820 1.00 83.88 149 GLN A N 1
ATOM 1225 C CA . GLN A 1 149 ? 29.513 -2.236 -47.750 1.00 83.88 149 GLN A CA 1
ATOM 1226 C C . GLN A 1 149 ? 28.332 -1.350 -47.323 1.00 83.88 149 GLN A C 1
ATOM 1228 O O . GLN A 1 149 ? 28.113 -1.162 -46.126 1.00 83.88 149 GLN A O 1
ATOM 1233 N N . GLN A 1 150 ? 27.527 -0.851 -48.270 1.00 82.75 150 GLN A N 1
ATOM 1234 C CA . GLN A 1 150 ? 26.326 -0.071 -47.945 1.00 82.75 150 GLN A CA 1
ATOM 1235 C C . GLN A 1 150 ? 25.280 -0.897 -47.181 1.00 82.75 150 GLN A C 1
ATOM 1237 O O . GLN A 1 150 ? 24.715 -0.400 -46.205 1.00 82.75 150 GLN A O 1
ATOM 1242 N N . GLN A 1 151 ? 25.057 -2.165 -47.551 1.00 82.44 151 GLN A N 1
ATOM 1243 C CA . GLN A 1 151 ? 24.157 -3.054 -46.805 1.00 82.44 151 GLN A CA 1
ATOM 1244 C C . GLN A 1 151 ? 24.655 -3.327 -45.377 1.00 82.44 151 GLN A C 1
ATOM 1246 O O . GLN A 1 151 ? 23.866 -3.242 -44.434 1.00 82.44 151 GLN A O 1
ATOM 1251 N N . GLN A 1 152 ? 25.952 -3.592 -45.189 1.00 81.75 152 GLN A N 1
ATOM 1252 C CA . GLN A 1 152 ? 26.528 -3.798 -43.854 1.00 81.75 152 GLN A CA 1
ATOM 1253 C C . GLN A 1 152 ? 26.430 -2.536 -42.981 1.00 81.75 152 GLN A C 1
ATOM 1255 O O . GLN A 1 152 ? 26.021 -2.623 -41.821 1.00 81.75 152 GLN A O 1
ATOM 1260 N N . ALA A 1 153 ? 26.725 -1.356 -43.536 1.00 83.00 153 ALA A N 1
ATOM 1261 C CA . ALA A 1 153 ? 26.584 -0.084 -42.827 1.00 83.00 153 ALA A CA 1
ATOM 1262 C C . ALA A 1 153 ? 25.122 0.203 -42.428 1.00 83.00 153 ALA A C 1
ATOM 1264 O O . ALA A 1 153 ? 24.858 0.625 -41.300 1.00 83.00 153 ALA A O 1
ATOM 1265 N N . ALA A 1 154 ? 24.162 -0.082 -43.315 1.00 81.38 154 ALA A N 1
ATOM 1266 C CA . ALA A 1 154 ? 22.736 0.062 -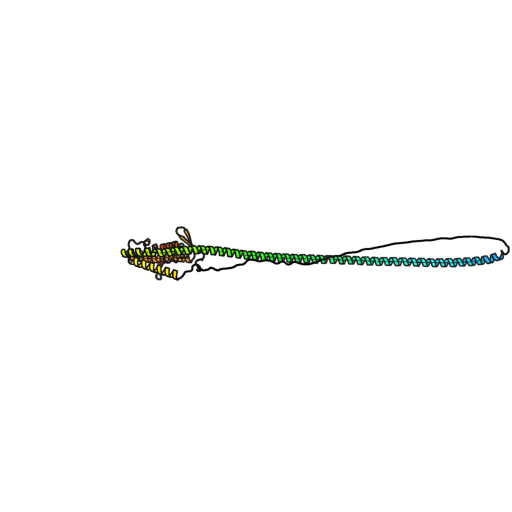43.026 1.00 81.38 154 ALA A CA 1
ATOM 1267 C C . ALA A 1 154 ? 22.272 -0.877 -41.896 1.00 81.38 154 ALA A C 1
ATOM 1269 O O . ALA A 1 154 ? 21.579 -0.432 -40.978 1.00 81.38 154 ALA A O 1
ATOM 1270 N N . GLN A 1 155 ? 22.702 -2.145 -41.908 1.00 80.56 155 GLN A N 1
ATOM 1271 C CA . GLN A 1 155 ? 22.390 -3.105 -40.842 1.00 80.56 155 GLN A CA 1
ATOM 1272 C C . GLN A 1 155 ? 22.969 -2.675 -39.487 1.00 80.56 155 GLN A C 1
ATOM 1274 O O . GLN A 1 155 ? 22.249 -2.699 -38.487 1.00 80.56 155 GLN A O 1
ATOM 1279 N N . GLN A 1 156 ? 24.228 -2.222 -39.437 1.00 81.06 156 GLN A N 1
ATOM 1280 C CA . GLN A 1 156 ? 24.835 -1.722 -38.195 1.00 81.06 156 GLN A CA 1
ATOM 1281 C C . GLN A 1 156 ? 24.094 -0.492 -37.648 1.00 81.06 156 GLN A C 1
ATOM 1283 O O . GLN A 1 156 ? 23.808 -0.424 -36.451 1.00 81.06 156 GLN A O 1
ATOM 1288 N N . LEU A 1 157 ? 23.714 0.456 -38.514 1.00 80.00 157 LEU A N 1
ATOM 1289 C CA . LEU A 1 157 ? 22.948 1.637 -38.110 1.00 80.00 157 LEU A CA 1
ATOM 1290 C C . LEU A 1 157 ? 21.551 1.264 -37.583 1.00 80.00 157 LEU A C 1
ATOM 1292 O O . LEU A 1 157 ? 21.083 1.852 -36.606 1.00 80.00 157 LEU A O 1
ATOM 1296 N N . GLN A 1 158 ? 20.891 0.272 -38.188 1.00 78.88 158 GLN A N 1
ATOM 1297 C CA . GLN A 1 158 ? 19.600 -0.233 -37.717 1.00 78.88 158 GLN A CA 1
ATOM 1298 C C . GLN A 1 158 ? 19.727 -0.925 -36.350 1.00 78.88 158 GLN A C 1
ATOM 1300 O O . GLN A 1 158 ? 18.947 -0.621 -35.449 1.00 78.88 158 GLN A O 1
ATOM 1305 N N . GLN A 1 159 ? 20.743 -1.772 -36.151 1.00 74.94 159 GLN A N 1
ATOM 1306 C CA . GLN A 1 159 ? 21.019 -2.410 -34.857 1.00 74.94 159 GLN A CA 1
ATOM 1307 C C . GLN A 1 159 ? 21.296 -1.377 -33.752 1.00 74.94 159 GLN A C 1
ATOM 1309 O O . GLN A 1 159 ? 20.720 -1.472 -32.667 1.00 74.94 159 GLN A O 1
ATOM 1314 N N . GLN A 1 160 ? 22.101 -0.343 -34.031 1.00 74.12 160 GLN A N 1
ATOM 1315 C CA . GLN A 1 160 ? 22.346 0.750 -33.080 1.00 74.12 160 GLN A CA 1
ATOM 1316 C C . GLN A 1 160 ? 21.071 1.540 -32.748 1.00 74.12 160 GLN A C 1
ATOM 1318 O O . GLN A 1 160 ? 20.857 1.888 -31.585 1.00 74.12 160 GLN A O 1
ATOM 1323 N N . ARG A 1 161 ? 20.200 1.803 -33.734 1.00 75.75 161 ARG A N 1
ATOM 1324 C CA . ARG A 1 161 ? 18.905 2.468 -33.503 1.00 75.75 161 ARG A CA 1
ATOM 1325 C C . ARG A 1 161 ? 17.994 1.640 -32.597 1.00 75.75 161 ARG A C 1
ATOM 1327 O O . ARG A 1 161 ? 17.458 2.199 -31.643 1.00 75.75 161 ARG A O 1
ATOM 1334 N N . THR A 1 162 ? 17.870 0.332 -32.829 1.00 71.75 162 THR A N 1
ATOM 1335 C CA . THR A 1 162 ? 17.069 -0.560 -31.971 1.00 71.75 162 THR A CA 1
ATOM 1336 C C . THR A 1 162 ? 17.632 -0.622 -30.549 1.00 71.75 162 THR A C 1
ATOM 1338 O O . THR A 1 162 ? 16.900 -0.386 -29.589 1.00 71.75 162 THR A O 1
ATOM 1341 N N . ALA A 1 163 ? 18.945 -0.833 -30.398 1.00 68.56 163 ALA A N 1
ATOM 1342 C CA . ALA A 1 163 ? 19.595 -0.911 -29.089 1.00 68.56 163 ALA A CA 1
ATOM 1343 C C . ALA A 1 163 ? 19.486 0.399 -28.282 1.00 68.56 163 ALA A C 1
ATOM 1345 O O . ALA A 1 163 ? 19.279 0.364 -27.068 1.00 68.56 163 ALA A O 1
ATOM 1346 N N . ASN A 1 164 ? 19.582 1.561 -28.937 1.00 71.88 164 ASN A N 1
ATOM 1347 C CA . ASN A 1 164 ? 19.352 2.850 -28.281 1.00 71.88 164 ASN A CA 1
ATOM 1348 C C . ASN A 1 164 ? 17.868 3.079 -27.956 1.00 71.88 164 ASN A C 1
ATOM 1350 O O . ASN A 1 164 ? 17.569 3.586 -26.877 1.00 71.88 164 ASN A O 1
ATOM 1354 N N . GLY A 1 165 ? 16.944 2.660 -28.826 1.00 69.62 165 GLY A N 1
ATOM 1355 C CA . GLY A 1 165 ? 15.502 2.707 -28.564 1.00 69.62 165 GLY A CA 1
ATOM 1356 C C . GLY A 1 165 ? 15.110 1.918 -27.312 1.00 69.62 165 GLY A C 1
ATOM 1357 O O . GLY A 1 165 ? 14.441 2.456 -26.432 1.00 69.62 165 GLY A O 1
ATOM 1358 N N . GLU A 1 166 ? 15.605 0.686 -27.168 1.00 69.69 166 GLU A N 1
ATOM 1359 C CA . GLU A 1 166 ? 15.397 -0.115 -25.955 1.00 69.69 166 GLU A CA 1
ATOM 1360 C C . GLU A 1 166 ? 16.006 0.520 -24.700 1.00 69.69 166 GLU A C 1
ATOM 1362 O O . GLU A 1 166 ? 15.389 0.492 -23.635 1.00 69.69 166 GLU A O 1
ATOM 1367 N N . ARG A 1 167 ? 17.217 1.086 -24.799 1.00 70.81 167 ARG A N 1
ATOM 1368 C CA . ARG A 1 167 ? 17.888 1.746 -23.667 1.00 70.81 167 ARG A CA 1
ATOM 1369 C C . ARG A 1 167 ? 17.114 2.972 -23.192 1.00 70.81 167 ARG A C 1
ATOM 1371 O O . ARG A 1 167 ? 16.893 3.111 -21.993 1.00 70.81 167 ARG A O 1
ATOM 1378 N N . ILE A 1 168 ? 16.659 3.814 -24.121 1.00 70.69 168 ILE A N 1
ATOM 1379 C CA . ILE A 1 168 ? 15.837 4.994 -23.823 1.00 70.69 168 ILE A CA 1
ATOM 1380 C C . ILE A 1 168 ? 14.482 4.563 -23.244 1.00 70.69 168 ILE A C 1
ATOM 1382 O O . ILE A 1 168 ? 14.053 5.117 -22.235 1.00 70.69 168 ILE A O 1
ATOM 1386 N N . GLY A 1 169 ? 13.841 3.538 -23.817 1.00 70.25 169 GLY A N 1
ATOM 1387 C CA . GLY A 1 169 ? 12.581 2.987 -23.311 1.00 70.25 169 GLY A CA 1
ATOM 1388 C C . GLY A 1 169 ? 12.688 2.479 -21.870 1.00 70.25 169 GLY A C 1
ATOM 1389 O O . GLY A 1 169 ? 11.862 2.847 -21.032 1.00 70.25 169 GLY A O 1
ATOM 1390 N N . ARG A 1 170 ? 13.745 1.712 -21.555 1.00 73.31 170 ARG A N 1
ATOM 1391 C CA . ARG A 1 170 ? 14.039 1.257 -20.184 1.00 73.31 170 ARG A CA 1
ATOM 1392 C C . ARG A 1 170 ? 14.313 2.434 -19.247 1.00 73.31 170 ARG A C 1
ATOM 1394 O O . ARG A 1 170 ? 13.622 2.558 -18.246 1.00 73.31 170 ARG A O 1
ATOM 1401 N N . GLN A 1 171 ? 15.193 3.370 -19.612 1.00 71.75 171 GLN A N 1
ATOM 1402 C CA . GLN A 1 171 ? 15.476 4.552 -18.782 1.00 71.75 171 GLN A CA 1
ATOM 1403 C C . GLN A 1 171 ? 14.224 5.400 -18.496 1.00 71.75 171 GLN A C 1
ATOM 1405 O O . GLN A 1 171 ? 14.020 5.829 -17.362 1.00 71.75 171 GLN A O 1
ATOM 1410 N N . GLN A 1 172 ? 13.346 5.603 -19.482 1.00 72.12 172 GLN A N 1
ATOM 1411 C CA . GLN A 1 172 ? 12.067 6.298 -19.285 1.00 72.12 172 GLN A CA 1
ATOM 1412 C C . GLN A 1 172 ? 11.077 5.490 -18.433 1.00 72.12 172 GLN A C 1
ATOM 1414 O O . GLN A 1 172 ? 10.211 6.066 -17.774 1.00 72.12 172 GLN A O 1
ATOM 1419 N N . GLN A 1 173 ? 11.146 4.159 -18.446 1.00 71.69 173 GLN A N 1
ATOM 1420 C CA . GLN A 1 173 ? 10.370 3.300 -17.551 1.00 71.69 173 GLN A CA 1
ATOM 1421 C C . GLN A 1 173 ? 10.904 3.381 -16.112 1.00 71.69 173 GLN A C 1
ATOM 1423 O O . GLN A 1 173 ? 10.127 3.671 -15.205 1.00 71.69 173 GLN A O 1
ATOM 1428 N N . ASP A 1 174 ? 12.215 3.262 -15.910 1.00 76.06 174 ASP A N 1
ATOM 1429 C CA . ASP A 1 174 ? 12.875 3.363 -14.602 1.00 76.06 174 ASP A CA 1
ATOM 1430 C C . ASP A 1 174 ? 12.681 4.749 -13.955 1.00 76.06 174 ASP A C 1
ATOM 1432 O O . ASP A 1 174 ? 12.422 4.855 -12.753 1.00 76.06 174 ASP A O 1
ATOM 1436 N N . GLN A 1 175 ? 12.714 5.827 -14.748 1.00 75.62 175 GLN A N 1
ATOM 1437 C CA . GLN A 1 175 ? 12.380 7.183 -14.290 1.00 75.62 175 GLN A CA 1
ATOM 1438 C C . GLN A 1 175 ? 10.914 7.315 -13.847 1.00 75.62 175 GLN A C 1
ATOM 1440 O O . GLN A 1 175 ? 10.639 7.929 -12.818 1.00 75.62 175 GLN A O 1
ATOM 1445 N N . ARG A 1 176 ? 9.962 6.702 -14.564 1.00 75.69 176 ARG A N 1
ATOM 1446 C CA . ARG A 1 176 ? 8.544 6.699 -14.155 1.00 75.69 176 ARG A CA 1
ATOM 1447 C C . ARG A 1 176 ? 8.317 5.868 -12.890 1.00 75.69 176 ARG A C 1
ATOM 1449 O O . ARG A 1 176 ? 7.638 6.337 -11.980 1.00 75.69 176 ARG A O 1
ATOM 1456 N N . LEU A 1 177 ? 8.926 4.682 -12.787 1.00 77.38 177 LEU A N 1
ATOM 1457 C CA . LEU A 1 177 ? 8.828 3.845 -11.585 1.00 77.38 177 LEU A CA 1
ATOM 1458 C C . LEU A 1 177 ? 9.470 4.522 -10.365 1.00 77.38 177 LEU A C 1
ATOM 1460 O O . LEU A 1 177 ? 8.906 4.460 -9.276 1.00 77.38 177 LEU A O 1
ATOM 1464 N N . SER A 1 178 ? 10.619 5.185 -10.516 1.00 80.88 178 SER A N 1
ATOM 1465 C CA . SER A 1 178 ? 11.271 5.890 -9.402 1.00 80.88 178 SER A CA 1
ATOM 1466 C C . SER A 1 178 ? 10.474 7.112 -8.930 1.00 80.88 178 SER A C 1
ATOM 1468 O O . SER A 1 178 ? 10.289 7.264 -7.722 1.00 80.88 178 SER A O 1
ATOM 1470 N N . GLN A 1 179 ? 9.897 7.910 -9.836 1.00 79.38 179 GLN A N 1
ATOM 1471 C CA . GLN A 1 179 ? 8.961 8.987 -9.470 1.00 79.38 179 GLN A CA 1
ATOM 1472 C C . GLN A 1 179 ? 7.711 8.446 -8.755 1.00 79.38 179 GLN A C 1
ATOM 1474 O O . GLN A 1 179 ? 7.297 8.987 -7.728 1.00 79.38 179 GLN A O 1
ATOM 1479 N N . GLN A 1 180 ? 7.132 7.342 -9.239 1.00 80.06 180 GLN A N 1
ATOM 1480 C CA . GLN A 1 180 ? 5.978 6.705 -8.598 1.00 80.06 180 GLN A CA 1
ATOM 1481 C C . GLN A 1 180 ? 6.322 6.187 -7.189 1.00 80.06 180 GLN A C 1
ATOM 1483 O O . GLN A 1 180 ? 5.554 6.401 -6.250 1.00 80.06 180 GLN A O 1
ATOM 1488 N N . ARG A 1 181 ? 7.501 5.575 -7.005 1.00 81.38 181 ARG A N 1
ATOM 1489 C CA . ARG A 1 181 ? 8.015 5.157 -5.687 1.00 81.38 181 ARG A CA 1
ATOM 1490 C C . ARG A 1 181 ? 8.201 6.348 -4.742 1.00 81.38 181 ARG A C 1
ATOM 1492 O O . ARG A 1 181 ? 7.760 6.275 -3.601 1.00 81.38 181 ARG A O 1
ATOM 1499 N N . GLN A 1 182 ? 8.767 7.462 -5.214 1.00 80.88 182 GLN A N 1
ATOM 1500 C CA . GLN A 1 182 ? 8.900 8.694 -4.420 1.00 80.88 182 GLN A CA 1
ATOM 1501 C C . GLN A 1 182 ? 7.537 9.222 -3.940 1.00 80.88 182 GLN A C 1
ATOM 1503 O O . GLN A 1 182 ? 7.393 9.555 -2.763 1.00 80.88 182 GLN A O 1
ATOM 1508 N N . GLN A 1 183 ? 6.519 9.241 -4.809 1.00 82.44 183 GLN A N 1
ATOM 1509 C CA . GLN A 1 183 ? 5.159 9.657 -4.440 1.00 82.44 183 GLN A CA 1
ATOM 1510 C C . GLN A 1 183 ? 4.525 8.722 -3.397 1.00 82.44 183 GLN A C 1
ATOM 1512 O O . GLN A 1 183 ? 3.964 9.197 -2.408 1.00 82.44 183 GLN A O 1
ATOM 1517 N N . ILE A 1 184 ? 4.646 7.401 -3.577 1.00 79.56 184 ILE A N 1
ATOM 1518 C CA . ILE A 1 184 ? 4.151 6.401 -2.616 1.00 79.56 184 ILE A CA 1
ATOM 1519 C C . ILE A 1 184 ? 4.836 6.578 -1.251 1.00 79.56 184 ILE A C 1
ATOM 1521 O O . ILE A 1 184 ? 4.160 6.557 -0.220 1.00 79.56 184 ILE A O 1
ATOM 1525 N N . ASN A 1 185 ? 6.149 6.823 -1.235 1.00 82.00 185 ASN A N 1
ATOM 1526 C CA . ASN A 1 185 ? 6.926 6.985 -0.005 1.00 82.00 185 ASN A CA 1
ATOM 1527 C C . ASN A 1 185 ? 6.584 8.287 0.728 1.00 82.00 185 ASN A C 1
ATOM 1529 O O . ASN A 1 185 ? 6.420 8.264 1.946 1.00 82.00 185 ASN A O 1
ATOM 1533 N N . ALA A 1 186 ? 6.379 9.398 0.012 1.00 83.19 186 ALA A N 1
ATOM 1534 C CA . ALA A 1 186 ? 5.912 10.650 0.610 1.00 83.19 186 ALA A CA 1
ATOM 1535 C C . ALA A 1 186 ? 4.536 10.482 1.285 1.00 83.19 186 ALA A C 1
ATOM 1537 O O . ALA A 1 186 ? 4.357 10.854 2.447 1.00 83.19 186 ALA A O 1
ATOM 1538 N N . GLN A 1 187 ? 3.583 9.829 0.606 1.00 82.19 187 GLN A N 1
ATOM 1539 C CA . GLN A 1 187 ? 2.285 9.495 1.206 1.00 82.19 187 GLN A CA 1
ATOM 1540 C C . GLN A 1 187 ? 2.424 8.557 2.415 1.00 82.19 187 GLN A C 1
ATOM 1542 O O . GLN A 1 187 ? 1.679 8.684 3.387 1.00 82.19 187 GLN A O 1
ATOM 1547 N N . GLN A 1 188 ? 3.365 7.608 2.375 1.00 81.06 188 GLN A N 1
ATOM 1548 C CA . GLN A 1 188 ? 3.600 6.668 3.471 1.00 81.06 188 GLN A CA 1
ATOM 1549 C C . GLN A 1 188 ? 4.171 7.360 4.712 1.00 81.06 188 GLN A C 1
ATOM 1551 O O . GLN A 1 188 ? 3.693 7.120 5.820 1.00 81.06 188 GLN A O 1
ATOM 1556 N N . GLN A 1 189 ? 5.133 8.266 4.534 1.00 81.94 189 GLN A N 1
ATOM 1557 C CA . GLN A 1 189 ? 5.676 9.090 5.616 1.00 81.94 189 GLN A CA 1
ATOM 1558 C C . GLN A 1 189 ? 4.589 9.975 6.240 1.00 81.94 189 GLN A C 1
ATOM 1560 O O . GLN A 1 189 ? 4.487 10.045 7.465 1.00 81.94 189 GLN A O 1
ATOM 1565 N N . GLN A 1 190 ? 3.714 10.573 5.422 1.00 84.38 190 GLN A N 1
ATOM 1566 C CA . GLN A 1 190 ? 2.572 11.349 5.911 1.00 84.38 190 GLN A CA 1
ATOM 1567 C C . GLN A 1 190 ? 1.584 10.484 6.718 1.00 84.38 190 GLN A C 1
ATOM 1569 O O . GLN A 1 190 ? 1.196 10.880 7.818 1.00 84.38 190 GLN A O 1
ATOM 1574 N N . ARG A 1 191 ? 1.224 9.284 6.230 1.00 82.31 191 ARG A N 1
ATOM 1575 C CA . ARG A 1 191 ? 0.371 8.324 6.964 1.00 82.31 191 ARG A CA 1
ATOM 1576 C C . ARG A 1 191 ? 0.974 7.933 8.317 1.00 82.31 191 ARG A C 1
ATOM 1578 O O . ARG A 1 191 ? 0.266 7.949 9.321 1.00 82.31 191 ARG A O 1
ATOM 1585 N N . LEU A 1 192 ? 2.269 7.612 8.355 1.00 79.25 192 LEU A N 1
ATOM 1586 C CA . LEU A 1 192 ? 2.969 7.231 9.587 1.00 79.25 192 LEU A CA 1
ATOM 1587 C C . LEU A 1 192 ? 3.086 8.395 10.582 1.00 79.25 192 LEU A C 1
ATOM 1589 O O . LEU A 1 192 ? 2.960 8.172 11.784 1.00 79.25 192 LEU A O 1
ATOM 1593 N N . SER A 1 193 ? 3.286 9.624 10.098 1.00 82.44 193 SER A N 1
ATOM 1594 C CA . SER A 1 193 ? 3.314 10.831 10.934 1.00 82.44 193 SER A CA 1
ATOM 1595 C C . SER A 1 193 ? 1.965 11.068 11.627 1.00 82.44 193 SER A C 1
ATOM 1597 O O . SER A 1 193 ? 1.903 11.134 12.856 1.00 82.44 193 SER A O 1
ATOM 1599 N N . LEU A 1 194 ? 0.870 11.074 10.854 1.00 82.12 194 LEU A N 1
ATOM 1600 C CA . LEU A 1 194 ? -0.494 11.240 11.372 1.00 82.12 194 LEU A CA 1
ATOM 1601 C C . LEU A 1 194 ? -0.870 10.135 12.373 1.00 82.12 194 LEU A C 1
ATOM 1603 O O . LEU A 1 194 ? -1.404 10.426 13.442 1.00 82.12 194 LEU A O 1
ATOM 1607 N N . TYR A 1 195 ? -0.533 8.877 12.068 1.00 81.75 195 TYR A N 1
ATOM 1608 C CA . TYR A 1 195 ? -0.773 7.750 12.971 1.00 81.75 195 TYR A CA 1
ATOM 1609 C C . TYR A 1 195 ? -0.008 7.892 14.298 1.00 81.75 195 TYR A C 1
ATOM 1611 O O . TYR A 1 195 ? -0.597 7.724 15.364 1.00 81.75 195 TYR A O 1
ATOM 1619 N N . ARG A 1 196 ? 1.283 8.260 14.259 1.00 78.94 196 ARG A N 1
ATOM 1620 C CA . ARG A 1 196 ? 2.097 8.491 15.469 1.00 78.94 196 ARG A CA 1
ATOM 1621 C C . ARG A 1 196 ? 1.526 9.617 16.336 1.00 78.94 196 ARG A C 1
ATOM 1623 O O . ARG A 1 196 ? 1.411 9.441 17.547 1.00 78.94 196 ARG A O 1
ATOM 1630 N N . GLN A 1 197 ? 1.103 10.721 15.720 1.00 81.69 197 GLN A N 1
ATOM 1631 C CA . GLN A 1 197 ? 0.449 11.831 16.418 1.00 81.69 197 GLN A CA 1
ATOM 1632 C C . GLN A 1 197 ? -0.880 11.398 17.067 1.00 81.69 197 GLN A C 1
ATOM 1634 O O . GLN A 1 197 ? -1.144 11.748 18.217 1.00 81.69 197 GLN A O 1
ATOM 1639 N N . GLN A 1 198 ? -1.702 10.600 16.372 1.00 79.44 198 GLN A N 1
ATOM 1640 C CA . GLN A 1 198 ? -2.958 10.078 16.924 1.00 79.44 198 GLN A CA 1
ATOM 1641 C C . GLN A 1 198 ? -2.744 9.057 18.053 1.00 79.44 198 GLN A C 1
ATOM 1643 O O . GLN A 1 198 ? -3.569 8.968 18.960 1.00 79.44 198 GLN A O 1
ATOM 1648 N N . VAL A 1 199 ? -1.673 8.261 18.015 1.00 77.00 199 VAL A N 1
ATOM 1649 C CA . VAL A 1 199 ? -1.321 7.367 19.130 1.00 77.00 199 VAL A CA 1
ATOM 1650 C C . VAL A 1 199 ? -1.017 8.197 20.381 1.00 77.00 199 VAL A C 1
ATOM 1652 O O . VAL A 1 199 ? -1.631 7.967 21.419 1.00 77.00 199 VAL A O 1
ATOM 1655 N N . GLN A 1 200 ? -0.151 9.209 20.262 1.00 74.12 200 GLN A N 1
ATOM 1656 C CA . GLN A 1 200 ? 0.239 10.075 21.382 1.00 74.12 200 GLN A CA 1
ATOM 1657 C C . GLN A 1 200 ? -0.936 10.868 21.980 1.00 74.12 200 GLN A C 1
ATOM 1659 O O . GLN A 1 200 ? -0.981 11.079 23.189 1.00 74.12 200 GLN A O 1
ATOM 1664 N N . SER A 1 201 ? -1.910 11.294 21.169 1.00 75.06 201 SER A N 1
ATOM 1665 C CA . SER A 1 201 ? -3.053 12.074 21.665 1.00 75.06 201 SER A CA 1
ATOM 1666 C C . SER A 1 201 ? -4.067 11.268 22.491 1.00 75.06 201 SER A C 1
ATOM 1668 O O . SER A 1 201 ? -4.933 11.86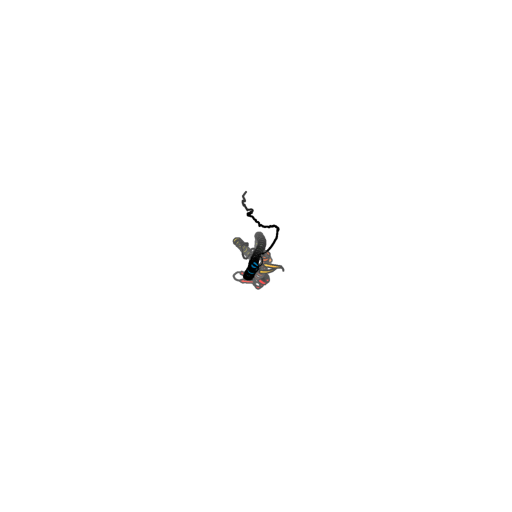6 23.132 1.00 75.06 201 SER A O 1
ATOM 1670 N N . GLN A 1 202 ? -3.989 9.932 22.501 1.00 73.00 202 GLN A N 1
ATOM 1671 C CA . GLN A 1 202 ? -5.028 9.086 23.098 1.00 73.00 202 GLN A CA 1
ATOM 1672 C C . GLN A 1 202 ? -4.789 8.644 24.548 1.00 73.00 202 GLN A C 1
ATOM 1674 O O . GLN A 1 202 ? -5.768 8.303 25.216 1.00 73.00 202 GLN A O 1
ATOM 1679 N N . ASP A 1 203 ? -3.563 8.705 25.082 1.00 66.38 203 ASP A N 1
ATOM 1680 C CA . ASP A 1 203 ? -3.309 8.347 26.491 1.00 66.38 203 ASP A CA 1
ATOM 1681 C C . ASP A 1 203 ? -4.099 9.245 27.471 1.00 66.38 203 ASP A C 1
ATOM 1683 O O . ASP A 1 203 ? -4.603 8.770 28.488 1.00 66.38 203 ASP A O 1
ATOM 1687 N N . GLY A 1 204 ? -4.311 10.525 27.136 1.00 73.44 204 GLY A N 1
ATOM 1688 C CA . GLY A 1 204 ? -5.117 11.444 27.954 1.00 73.44 204 GLY A CA 1
ATOM 1689 C C . GLY A 1 204 ? -6.610 11.085 28.019 1.00 73.44 204 GLY A C 1
ATOM 1690 O O . GLY A 1 204 ? -7.241 11.240 29.067 1.00 73.44 204 GLY A O 1
ATOM 1691 N N . LEU A 1 205 ? -7.172 10.553 26.926 1.00 76.50 205 LEU A N 1
ATOM 1692 C CA . LEU A 1 205 ? -8.569 10.099 26.870 1.00 76.50 205 LEU A CA 1
ATOM 1693 C C . LEU A 1 205 ? -8.781 8.817 27.689 1.00 76.50 205 LEU A C 1
ATOM 1695 O O . LEU A 1 205 ? -9.839 8.638 28.296 1.00 76.50 205 LEU A O 1
ATOM 1699 N N . TRP A 1 206 ? -7.774 7.938 27.745 1.00 77.06 206 TRP A N 1
ATOM 1700 C CA . TRP A 1 206 ? -7.828 6.707 28.537 1.00 77.06 206 TRP A CA 1
ATOM 1701 C C . TRP A 1 206 ? -7.991 6.974 30.037 1.00 77.06 206 TRP A C 1
ATOM 1703 O O . TRP A 1 206 ? -8.832 6.326 30.666 1.00 77.06 206 TRP A O 1
ATOM 1713 N N . SER A 1 207 ? -7.232 7.910 30.615 1.00 79.81 207 SER A N 1
ATOM 1714 C CA . SER A 1 207 ? -7.255 8.172 32.063 1.00 79.81 207 SER A CA 1
ATOM 1715 C C . SER A 1 207 ? -8.644 8.605 32.542 1.00 79.81 207 SER A C 1
ATOM 1717 O O . SER A 1 207 ? -9.211 7.999 33.452 1.00 79.81 207 SER A O 1
ATOM 1719 N N . GLN A 1 208 ? -9.237 9.596 31.865 1.00 84.19 208 GLN A N 1
ATOM 1720 C CA . GLN A 1 208 ? -10.579 10.111 32.169 1.00 84.19 208 GLN A CA 1
ATOM 1721 C C . GLN A 1 208 ? -11.639 9.007 32.055 1.00 84.19 208 GLN A C 1
ATOM 1723 O O . GLN A 1 208 ? -12.480 8.816 32.934 1.00 84.19 208 GLN A O 1
ATOM 1728 N N . ARG A 1 209 ? -11.566 8.230 30.971 1.00 86.06 209 ARG A N 1
ATOM 1729 C CA . ARG A 1 209 ? -12.513 7.159 30.670 1.00 86.06 209 ARG A CA 1
ATOM 1730 C C . ARG A 1 209 ? -12.384 5.962 31.618 1.00 86.06 209 ARG A C 1
ATOM 1732 O O . ARG A 1 209 ? -13.381 5.312 31.924 1.00 86.06 209 ARG A O 1
ATOM 1739 N N . SER A 1 210 ? -11.179 5.668 32.098 1.00 87.56 210 SER A N 1
ATOM 1740 C CA . SER A 1 210 ? -10.931 4.614 33.090 1.00 87.56 210 SER A CA 1
ATOM 1741 C C . SER A 1 210 ? -11.544 4.961 34.445 1.00 87.56 210 SER A C 1
ATOM 1743 O O . SER A 1 210 ? -12.213 4.112 35.033 1.00 87.56 210 SER A O 1
ATOM 1745 N N . ALA A 1 211 ? -11.408 6.217 34.884 1.00 88.56 211 ALA A N 1
ATOM 1746 C CA . ALA A 1 211 ? -12.070 6.717 36.088 1.00 88.56 211 ALA A CA 1
ATOM 1747 C C . ALA A 1 211 ? -13.605 6.660 35.968 1.00 88.56 211 ALA A C 1
ATOM 1749 O O . ALA A 1 211 ? -14.276 6.231 36.905 1.00 88.56 211 ALA A O 1
ATOM 1750 N N . LEU A 1 212 ? -14.170 6.997 34.799 1.00 90.38 212 LEU A N 1
ATOM 1751 C CA . LEU A 1 212 ? -15.614 6.886 34.552 1.00 90.38 212 LEU A CA 1
ATOM 1752 C C . LEU A 1 212 ? -16.124 5.439 34.675 1.00 90.38 212 LEU A C 1
ATOM 1754 O O . LEU A 1 212 ? -17.162 5.205 35.292 1.00 90.38 212 LEU A O 1
ATOM 1758 N N . LEU A 1 213 ? -15.396 4.456 34.128 1.00 92.38 213 LEU A N 1
ATOM 1759 C CA . LEU A 1 213 ? -15.758 3.039 34.271 1.00 92.38 213 LEU A CA 1
ATOM 1760 C C . LEU A 1 213 ? -15.695 2.581 35.736 1.00 92.38 213 LEU A C 1
ATOM 1762 O O . LEU A 1 213 ? -16.588 1.863 36.181 1.00 92.38 213 LEU A O 1
ATOM 1766 N N . GLN A 1 214 ? -14.695 3.032 36.502 1.00 90.56 214 GLN A N 1
ATOM 1767 C CA . GLN A 1 214 ? -14.600 2.752 37.940 1.00 90.56 214 GLN A CA 1
ATOM 1768 C C . GLN A 1 214 ? -15.761 3.382 38.725 1.00 90.56 214 GLN A C 1
ATOM 1770 O O . GLN A 1 214 ? -16.417 2.684 39.493 1.00 90.56 214 GLN A O 1
ATOM 1775 N N . GLN A 1 215 ? -16.084 4.657 38.480 1.00 92.69 215 GLN A N 1
ATOM 1776 C CA . GLN A 1 215 ? -17.211 5.358 39.114 1.00 92.69 215 GLN A CA 1
ATOM 1777 C C . GLN A 1 215 ? -18.560 4.675 38.825 1.00 92.69 215 GLN A C 1
ATOM 1779 O O . GLN A 1 215 ? -19.427 4.598 39.691 1.00 92.69 215 GLN A O 1
ATOM 1784 N N . GLN A 1 216 ? -18.730 4.144 37.612 1.00 92.12 216 GLN A N 1
ATOM 1785 C CA . GLN A 1 216 ? -19.911 3.381 37.201 1.00 92.12 216 GLN A CA 1
ATOM 1786 C C . GLN A 1 216 ? -19.869 1.897 37.636 1.00 92.12 216 GLN A C 1
ATOM 1788 O O . GLN A 1 216 ? -20.736 1.126 37.232 1.00 92.12 216 GLN A O 1
ATOM 1793 N N . ASN A 1 217 ? -18.877 1.476 38.437 1.00 92.81 217 ASN A N 1
ATOM 1794 C CA . ASN A 1 217 ? -18.633 0.091 38.879 1.00 92.81 217 ASN A CA 1
ATOM 1795 C C . ASN A 1 217 ? -18.476 -0.946 37.742 1.00 92.81 217 ASN A C 1
ATOM 1797 O O . ASN A 1 217 ? -18.613 -2.154 37.960 1.00 92.81 217 ASN A O 1
ATOM 1801 N N . ARG A 1 218 ? -18.139 -0.489 36.528 1.00 94.12 218 ARG A N 1
ATOM 1802 C CA . ARG A 1 218 ? -18.027 -1.274 35.287 1.00 94.12 218 ARG A CA 1
ATOM 1803 C C . ARG A 1 218 ? -16.736 -2.089 35.235 1.00 94.12 218 ARG A C 1
ATOM 1805 O O . ARG A 1 218 ? -15.823 -1.826 34.452 1.00 94.12 218 ARG A O 1
ATOM 1812 N N . THR A 1 219 ? -16.641 -3.048 36.145 1.00 95.56 219 THR A N 1
ATOM 1813 C CA . THR A 1 219 ? -15.417 -3.789 36.466 1.00 95.56 219 THR A CA 1
ATOM 1814 C C . THR A 1 219 ? -14.959 -4.694 35.324 1.00 95.56 219 THR A C 1
ATOM 1816 O O . THR A 1 219 ? -13.755 -4.790 35.074 1.00 95.56 219 THR A O 1
ATOM 1819 N N . ALA A 1 220 ? -15.879 -5.338 34.602 1.00 96.50 220 ALA A N 1
ATOM 1820 C CA . ALA A 1 220 ? -15.524 -6.176 33.461 1.00 96.50 220 ALA A CA 1
ATOM 1821 C C . ALA A 1 220 ? -15.040 -5.320 32.283 1.00 96.50 220 ALA A C 1
ATOM 1823 O O . ALA A 1 220 ? -13.977 -5.593 31.721 1.00 96.50 220 ALA A O 1
ATOM 1824 N N . GLN A 1 221 ? -15.749 -4.233 31.960 1.00 94.88 221 GLN A N 1
ATOM 1825 C CA . GLN A 1 221 ? -15.362 -3.343 30.859 1.00 94.88 221 GLN A CA 1
ATOM 1826 C C . GLN A 1 221 ? -14.096 -2.528 31.168 1.00 94.88 221 GLN A C 1
ATOM 1828 O O . GLN A 1 221 ? -13.295 -2.266 30.272 1.00 94.88 221 GLN A O 1
ATOM 1833 N N . TYR A 1 222 ? -13.841 -2.199 32.439 1.00 94.69 222 TYR A N 1
ATOM 1834 C CA . TYR A 1 222 ? -12.549 -1.667 32.876 1.00 94.69 222 TYR A CA 1
ATOM 1835 C C . TYR A 1 222 ? -11.412 -2.659 32.585 1.00 94.69 222 TYR A C 1
ATOM 1837 O O . TYR A 1 222 ? -10.415 -2.280 31.973 1.00 94.69 222 TYR A O 1
ATOM 1845 N N . ARG A 1 223 ? -11.566 -3.940 32.963 1.00 95.44 223 ARG A N 1
ATOM 1846 C CA . ARG A 1 223 ? -10.556 -4.985 32.703 1.00 95.44 223 ARG A CA 1
ATOM 1847 C C . ARG A 1 223 ? -10.301 -5.176 31.206 1.00 95.44 223 ARG A C 1
ATOM 1849 O O . ARG A 1 223 ? -9.140 -5.185 30.804 1.00 95.44 223 ARG A O 1
ATOM 1856 N N . PHE A 1 224 ? -11.356 -5.254 30.390 1.00 95.62 224 PHE A N 1
ATOM 1857 C CA . PHE A 1 224 ? -11.231 -5.303 28.929 1.00 95.62 224 PHE A CA 1
ATOM 1858 C C . PHE A 1 224 ? -10.449 -4.098 28.385 1.00 95.62 224 PHE A C 1
ATOM 1860 O O . PHE A 1 224 ? -9.502 -4.273 27.621 1.00 95.62 224 PHE A O 1
ATOM 1867 N N . GLN A 1 225 ? -10.793 -2.878 28.814 1.00 93.00 225 GLN A N 1
ATOM 1868 C CA . GLN A 1 225 ? -10.141 -1.658 28.336 1.00 93.00 225 GLN A CA 1
ATOM 1869 C C . GLN A 1 225 ? -8.636 -1.639 28.644 1.00 93.00 225 GLN A C 1
ATOM 1871 O O . GLN A 1 225 ? -7.855 -1.247 27.776 1.00 93.00 225 GLN A O 1
ATOM 1876 N N . GLN A 1 226 ? -8.215 -2.091 29.833 1.00 92.62 226 GLN A N 1
ATOM 1877 C CA . GLN A 1 226 ? -6.786 -2.211 30.153 1.00 92.62 226 GLN A CA 1
ATOM 1878 C C . GLN A 1 226 ? -6.095 -3.263 29.267 1.00 92.62 226 GLN A C 1
ATOM 1880 O O . GLN A 1 226 ? -5.025 -2.999 28.727 1.00 92.62 226 GLN A O 1
ATOM 1885 N N . GLN A 1 227 ? -6.721 -4.426 29.047 1.00 94.38 227 GLN A N 1
ATOM 1886 C CA . GLN A 1 227 ? -6.162 -5.483 28.194 1.00 94.38 227 GLN A CA 1
ATOM 1887 C C . GLN A 1 227 ? -6.019 -5.060 26.721 1.00 94.38 227 GLN A C 1
ATOM 1889 O O . GLN A 1 227 ? -4.987 -5.344 26.113 1.00 94.38 227 GLN A O 1
ATOM 1894 N N . TYR A 1 228 ? -7.012 -4.360 26.156 1.00 93.50 228 TYR A N 1
ATOM 1895 C CA . TYR A 1 228 ? -6.943 -3.792 24.800 1.00 93.50 228 TYR A CA 1
ATOM 1896 C C . TYR A 1 228 ? -5.748 -2.844 24.656 1.00 93.50 228 TYR A C 1
ATOM 1898 O O . TYR A 1 228 ? -4.981 -2.923 23.695 1.00 93.50 228 TYR A O 1
ATOM 1906 N N . LEU A 1 229 ? -5.572 -1.951 25.632 1.00 88.81 229 LEU A N 1
ATOM 1907 C CA . LEU A 1 229 ? -4.496 -0.965 25.625 1.00 88.81 229 LEU A CA 1
ATOM 1908 C C . LEU A 1 229 ? -3.119 -1.595 25.790 1.00 88.81 229 LEU A C 1
ATOM 1910 O O . LEU A 1 229 ? -2.192 -1.164 25.111 1.00 88.81 229 LEU A O 1
ATOM 1914 N N . GLU A 1 230 ? -2.987 -2.631 26.616 1.00 90.94 230 GLU A N 1
ATOM 1915 C CA . GLU A 1 230 ? -1.713 -3.327 26.782 1.00 90.94 230 GLU A CA 1
ATOM 1916 C C . GLU A 1 230 ? -1.330 -4.106 25.516 1.00 90.94 230 GLU A C 1
ATOM 1918 O O . GLU A 1 230 ? -0.231 -3.923 24.991 1.00 90.94 230 GLU A O 1
ATOM 1923 N N . ARG A 1 231 ? -2.274 -4.859 24.921 1.00 92.56 231 ARG A N 1
ATOM 1924 C CA . ARG A 1 231 ? -2.079 -5.492 23.600 1.00 92.56 231 ARG A CA 1
ATOM 1925 C C . ARG A 1 231 ? -1.675 -4.469 22.537 1.00 92.56 231 ARG A C 1
ATOM 1927 O O . ARG A 1 231 ? -0.788 -4.738 21.726 1.00 92.56 231 ARG A O 1
ATOM 1934 N N . ARG A 1 232 ? -2.305 -3.290 22.535 1.00 88.75 232 ARG A N 1
ATOM 1935 C CA . ARG A 1 232 ? -2.002 -2.196 21.603 1.00 88.75 232 ARG A CA 1
ATOM 1936 C C . ARG A 1 232 ? -0.619 -1.582 21.848 1.00 88.75 232 ARG A C 1
ATOM 1938 O O . ARG A 1 232 ? 0.097 -1.334 20.880 1.00 88.75 232 ARG A O 1
ATOM 1945 N N . ARG A 1 233 ? -0.225 -1.339 23.103 1.00 85.88 233 ARG A N 1
ATOM 1946 C CA . ARG A 1 233 ? 1.100 -0.801 23.458 1.00 85.88 233 ARG A CA 1
ATOM 1947 C C . ARG A 1 233 ? 2.206 -1.774 23.070 1.00 85.88 233 ARG A C 1
ATOM 1949 O O . ARG A 1 233 ? 3.109 -1.365 22.343 1.00 85.88 233 ARG A O 1
ATOM 1956 N N . GLN A 1 234 ? 2.085 -3.052 23.439 1.00 89.44 234 GLN A N 1
ATOM 1957 C CA . GLN A 1 234 ? 3.039 -4.088 23.037 1.00 89.44 234 GLN A CA 1
ATOM 1958 C C . GLN A 1 234 ? 3.166 -4.165 21.511 1.00 89.44 234 GLN A C 1
ATOM 1960 O O . GLN A 1 234 ? 4.269 -4.142 20.981 1.00 89.44 234 GLN A O 1
ATOM 1965 N N . GLN A 1 235 ? 2.047 -4.149 20.784 1.00 87.50 235 GLN A N 1
ATOM 1966 C CA . GLN A 1 235 ? 2.047 -4.145 19.321 1.00 87.50 235 GLN A CA 1
ATOM 1967 C C . GLN A 1 235 ? 2.768 -2.925 18.716 1.00 87.50 235 GLN A C 1
ATOM 1969 O O . GLN A 1 235 ? 3.496 -3.066 17.734 1.00 87.50 235 GLN A O 1
ATOM 1974 N N . ILE A 1 236 ? 2.599 -1.727 19.286 1.00 82.44 236 ILE A N 1
ATOM 1975 C CA . ILE A 1 236 ? 3.319 -0.520 18.845 1.00 82.44 236 ILE A CA 1
ATOM 1976 C C . ILE A 1 236 ? 4.823 -0.645 19.138 1.00 82.44 236 ILE A C 1
ATOM 1978 O O . ILE A 1 236 ? 5.639 -0.257 18.299 1.00 82.44 236 ILE A O 1
ATOM 1982 N N . VAL A 1 237 ? 5.204 -1.216 20.286 1.00 83.50 237 VAL A N 1
ATOM 1983 C CA . VAL A 1 237 ? 6.605 -1.527 20.614 1.00 83.50 237 VAL A CA 1
ATOM 1984 C C . VAL A 1 237 ? 7.181 -2.534 19.617 1.00 83.50 237 VAL A C 1
ATOM 1986 O O . VAL A 1 237 ? 8.222 -2.249 19.032 1.00 83.50 237 VAL A O 1
ATOM 1989 N N . ASP A 1 238 ? 6.484 -3.635 19.330 1.00 82.44 238 ASP A N 1
ATOM 1990 C CA . ASP A 1 238 ? 6.904 -4.659 18.366 1.00 82.44 238 ASP A CA 1
ATOM 1991 C C . ASP A 1 238 ? 7.143 -4.073 16.966 1.00 82.44 238 ASP A C 1
ATOM 1993 O O . ASP A 1 238 ? 8.162 -4.359 16.335 1.00 82.44 238 ASP A O 1
ATOM 1997 N N . TRP A 1 239 ? 6.229 -3.235 16.459 1.00 77.38 239 TRP A N 1
ATOM 1998 C CA . TRP A 1 239 ? 6.381 -2.611 15.139 1.00 77.38 239 TRP A CA 1
ATOM 1999 C C . TRP A 1 239 ? 7.532 -1.599 15.085 1.00 77.38 239 TRP A C 1
ATOM 2001 O O . TRP A 1 239 ? 8.222 -1.529 14.066 1.00 77.38 239 TRP A O 1
ATOM 2011 N N . ASN A 1 240 ? 7.770 -0.847 16.164 1.00 70.75 240 ASN A N 1
ATOM 2012 C CA . ASN A 1 240 ? 8.910 0.068 16.251 1.00 70.75 240 ASN A CA 1
ATOM 2013 C C . ASN A 1 240 ? 10.242 -0.697 16.379 1.00 70.75 240 ASN A C 1
ATOM 2015 O O . ASN A 1 240 ? 11.195 -0.377 15.672 1.00 70.75 240 ASN A O 1
ATOM 2019 N N . ALA A 1 241 ? 10.299 -1.735 17.220 1.00 66.69 241 ALA A N 1
ATOM 2020 C CA . ALA A 1 241 ? 11.488 -2.561 17.446 1.00 66.69 241 ALA A CA 1
ATOM 2021 C C . ALA A 1 241 ? 11.902 -3.365 16.201 1.00 66.69 241 ALA A C 1
ATOM 2023 O O . ALA A 1 241 ? 13.090 -3.562 15.959 1.00 66.69 241 ALA A O 1
ATOM 2024 N N . ARG A 1 242 ? 10.937 -3.765 15.361 1.00 67.12 242 ARG A N 1
ATOM 2025 C CA . ARG A 1 242 ? 11.189 -4.380 14.043 1.00 67.12 242 ARG A CA 1
ATOM 2026 C C . ARG A 1 242 ? 11.829 -3.427 13.023 1.00 67.12 242 ARG A C 1
ATOM 2028 O O . ARG A 1 242 ? 12.187 -3.891 11.947 1.00 67.12 242 ARG A O 1
ATOM 2035 N N . SER A 1 243 ? 11.958 -2.128 13.333 1.00 59.78 243 SER A N 1
ATOM 2036 C CA . SER A 1 243 ? 12.646 -1.111 12.517 1.00 59.78 243 SER A CA 1
ATOM 2037 C C . SER A 1 243 ? 12.282 -1.183 11.025 1.00 59.78 243 SER A C 1
ATOM 2039 O O . SER A 1 243 ? 13.153 -1.216 10.157 1.00 59.78 243 SER A O 1
ATOM 2041 N N . TYR A 1 244 ? 10.977 -1.275 10.742 1.00 63.69 244 TYR A N 1
ATOM 2042 C CA . TYR A 1 244 ? 10.442 -1.712 9.450 1.00 63.69 244 TYR A CA 1
ATOM 2043 C C . TYR A 1 244 ? 10.788 -0.754 8.296 1.00 63.69 244 TYR A C 1
ATOM 2045 O O . TYR A 1 244 ? 10.090 0.235 8.050 1.00 63.69 244 TYR A O 1
ATOM 2053 N N . ASP A 1 245 ? 11.864 -1.058 7.569 1.00 66.38 245 ASP A N 1
ATOM 2054 C CA . ASP A 1 245 ? 12.304 -0.275 6.418 1.00 66.38 245 ASP A CA 1
ATOM 2055 C C . ASP A 1 245 ? 11.491 -0.612 5.159 1.00 66.38 245 ASP A C 1
ATOM 2057 O O . ASP A 1 245 ? 11.908 -1.364 4.276 1.00 66.38 245 ASP A O 1
ATOM 2061 N N . TYR A 1 246 ? 10.315 0.005 5.062 1.00 67.81 246 TYR A N 1
ATOM 2062 C CA . TYR A 1 246 ? 9.424 -0.082 3.901 1.00 67.81 246 TYR A CA 1
ATOM 2063 C C . TYR A 1 246 ? 10.071 0.376 2.579 1.00 67.81 246 TYR A C 1
ATOM 2065 O O . TYR A 1 246 ? 9.526 0.089 1.514 1.00 67.81 246 TYR A O 1
ATOM 2073 N N . ASN A 1 247 ? 11.217 1.075 2.603 1.00 63.88 247 ASN A N 1
ATOM 2074 C CA . ASN A 1 247 ? 11.929 1.413 1.369 1.00 63.88 247 ASN A CA 1
ATOM 2075 C C . ASN A 1 247 ? 12.544 0.163 0.725 1.00 63.88 247 ASN A C 1
ATOM 2077 O O . ASN A 1 247 ? 12.620 0.099 -0.503 1.00 63.88 247 ASN A O 1
ATOM 2081 N N . ASN A 1 248 ? 12.928 -0.811 1.558 1.00 66.06 248 ASN A N 1
ATOM 2082 C CA . ASN A 1 248 ? 13.547 -2.079 1.188 1.00 66.06 248 ASN A CA 1
ATOM 2083 C C . ASN A 1 248 ? 12.586 -3.289 1.261 1.00 66.06 248 ASN A C 1
ATOM 2085 O O . ASN A 1 248 ? 12.988 -4.377 0.858 1.00 66.06 248 ASN A O 1
ATOM 2089 N N . ASP A 1 249 ? 11.326 -3.130 1.701 1.00 70.69 249 ASP A N 1
ATOM 2090 C CA . ASP A 1 249 ? 10.297 -4.184 1.581 1.00 70.69 249 ASP A CA 1
ATOM 2091 C C . ASP A 1 249 ? 9.998 -4.475 0.091 1.00 70.69 249 ASP A C 1
ATOM 2093 O O . ASP A 1 249 ? 9.431 -3.615 -0.599 1.00 70.69 249 ASP A O 1
ATOM 2097 N N . PRO A 1 250 ? 10.306 -5.683 -0.432 1.00 69.38 250 PRO A N 1
ATOM 2098 C CA . PRO A 1 250 ? 10.008 -6.038 -1.821 1.00 69.38 250 PRO A CA 1
ATOM 2099 C C . PRO A 1 250 ? 8.506 -6.008 -2.137 1.00 69.38 250 PRO A C 1
ATOM 2101 O O . PRO A 1 250 ? 8.109 -5.824 -3.289 1.00 69.38 250 PRO A O 1
ATOM 2104 N N . ASN A 1 251 ? 7.668 -6.185 -1.113 1.00 78.06 251 ASN A N 1
ATOM 2105 C CA . ASN A 1 251 ? 6.231 -6.393 -1.237 1.00 78.06 251 ASN A CA 1
ATOM 2106 C C . ASN A 1 251 ? 5.435 -5.084 -1.209 1.00 78.06 251 ASN A C 1
ATOM 2108 O O . ASN A 1 251 ? 4.374 -5.001 -1.831 1.00 78.06 251 ASN A O 1
ATOM 2112 N N . PHE A 1 252 ? 5.949 -4.046 -0.543 1.00 77.75 252 PHE A N 1
ATOM 2113 C CA . PHE A 1 252 ? 5.301 -2.739 -0.406 1.00 77.75 252 PHE A CA 1
ATOM 2114 C C . PHE A 1 252 ? 4.960 -2.103 -1.761 1.00 77.75 252 PHE A C 1
ATOM 2116 O O . PHE A 1 252 ? 3.872 -1.559 -1.939 1.00 77.75 252 PHE A O 1
ATOM 2123 N N . TYR A 1 253 ? 5.853 -2.255 -2.742 1.00 78.06 253 TYR A N 1
ATOM 2124 C CA . TYR A 1 253 ? 5.681 -1.746 -4.107 1.00 78.06 253 TYR A CA 1
ATOM 2125 C C . TYR A 1 253 ? 5.106 -2.779 -5.091 1.00 78.06 253 TYR A C 1
ATOM 2127 O O . TYR A 1 253 ? 5.143 -2.551 -6.303 1.00 78.06 253 TYR A O 1
ATOM 2135 N N . SER A 1 254 ? 4.609 -3.925 -4.610 1.00 83.62 254 SER A N 1
ATOM 2136 C CA . SER A 1 254 ? 3.944 -4.904 -5.477 1.00 83.62 254 SER A CA 1
ATOM 2137 C C . SER A 1 254 ? 2.673 -4.305 -6.090 1.00 83.62 254 SER A C 1
ATOM 2139 O O . SER A 1 254 ? 1.943 -3.553 -5.436 1.00 83.62 254 SER A O 1
ATOM 2141 N N . ALA A 1 255 ? 2.431 -4.609 -7.368 1.00 83.31 255 ALA A N 1
ATOM 2142 C CA . ALA A 1 255 ? 1.323 -4.038 -8.125 1.00 83.31 255 ALA A CA 1
ATOM 2143 C C . ALA A 1 255 ? -0.033 -4.370 -7.481 1.00 83.31 255 ALA A C 1
ATOM 2145 O O . ALA A 1 255 ? -0.247 -5.472 -6.972 1.00 83.31 255 ALA A O 1
ATOM 2146 N N . ALA A 1 256 ? -0.964 -3.414 -7.528 1.00 87.56 256 ALA A N 1
ATOM 2147 C CA . ALA A 1 256 ? -2.311 -3.636 -7.031 1.00 87.56 256 ALA A CA 1
ATOM 2148 C C . ALA A 1 256 ? -3.028 -4.694 -7.884 1.00 87.56 256 ALA A C 1
ATOM 2150 O O . ALA A 1 256 ? -3.128 -4.546 -9.099 1.00 87.56 256 ALA A O 1
ATOM 2151 N N . ASN A 1 257 ? -3.529 -5.736 -7.224 1.00 92.12 257 ASN A N 1
ATOM 2152 C CA . ASN A 1 257 ? -4.247 -6.870 -7.811 1.00 92.12 257 ASN A CA 1
ATOM 2153 C C . ASN A 1 257 ? -5.595 -7.140 -7.113 1.00 92.12 257 ASN A C 1
ATOM 2155 O O . ASN A 1 257 ? -6.319 -8.054 -7.495 1.00 92.12 257 ASN A O 1
ATOM 2159 N N . TYR A 1 258 ? -5.947 -6.346 -6.097 1.00 94.50 258 TYR A N 1
ATOM 2160 C CA . TYR A 1 258 ? -7.247 -6.368 -5.432 1.00 94.50 258 TYR A CA 1
ATOM 2161 C C . TYR A 1 258 ? -7.943 -5.016 -5.533 1.00 94.50 258 TYR A C 1
ATOM 2163 O O . TYR A 1 258 ? -7.331 -3.958 -5.371 1.00 94.50 258 TYR A O 1
ATOM 2171 N N . ARG A 1 259 ? -9.254 -5.058 -5.762 1.00 94.25 259 ARG A N 1
ATOM 2172 C CA . ARG A 1 259 ? -10.186 -3.933 -5.703 1.00 94.25 259 ARG A CA 1
ATOM 2173 C C . ARG A 1 259 ? -11.165 -4.164 -4.555 1.00 94.25 259 ARG A C 1
ATOM 2175 O O . ARG A 1 259 ? -11.633 -5.282 -4.373 1.00 94.25 259 ARG A O 1
ATOM 2182 N N . TYR A 1 260 ? -11.494 -3.111 -3.819 1.00 92.75 260 TYR A N 1
ATOM 2183 C CA . TYR A 1 260 ? -12.570 -3.099 -2.822 1.00 92.75 260 TYR A CA 1
ATOM 2184 C C . TYR A 1 260 ? -13.422 -1.838 -2.990 1.00 92.75 260 TYR A C 1
ATOM 2186 O O . TYR A 1 260 ? -13.018 -0.897 -3.680 1.00 92.75 260 TYR A O 1
ATOM 2194 N N . SER A 1 261 ? -14.613 -1.817 -2.391 1.00 87.00 261 SER A N 1
ATOM 2195 C CA . SER A 1 261 ? -15.530 -0.677 -2.476 1.00 87.00 261 SER A CA 1
ATOM 2196 C C . SER A 1 261 ? -16.032 -0.258 -1.101 1.00 87.00 261 SER A C 1
ATOM 2198 O O . SER A 1 261 ? -16.394 -1.096 -0.275 1.00 87.00 261 SER A O 1
ATOM 2200 N N . ARG A 1 262 ? -16.077 1.056 -0.872 1.00 86.31 262 ARG A N 1
ATOM 2201 C CA . ARG A 1 262 ? -16.564 1.681 0.361 1.00 86.31 262 ARG A CA 1
ATOM 2202 C C . ARG A 1 262 ? -17.283 2.980 0.016 1.00 86.31 262 ARG A C 1
ATOM 2204 O O . ARG A 1 262 ? -16.735 3.826 -0.685 1.00 86.31 262 ARG A O 1
ATOM 2211 N N . GLY A 1 263 ? -18.510 3.156 0.513 1.00 84.19 263 GLY A N 1
ATOM 2212 C CA . GLY A 1 263 ? -19.286 4.388 0.294 1.00 84.19 263 GLY A CA 1
ATOM 2213 C C . GLY A 1 263 ? -19.481 4.742 -1.188 1.00 84.19 263 GLY A C 1
ATOM 2214 O O . GLY A 1 263 ? -19.413 5.912 -1.550 1.00 84.19 263 GLY A O 1
ATOM 2215 N N . GLY A 1 264 ? -19.626 3.732 -2.055 1.00 83.94 264 GLY A N 1
ATOM 2216 C CA . GLY A 1 264 ? -19.737 3.897 -3.510 1.00 83.94 264 GLY A CA 1
ATOM 2217 C C . GLY A 1 264 ? -18.423 4.207 -4.243 1.00 83.94 264 GLY A C 1
ATOM 2218 O O . GLY A 1 264 ? -18.424 4.278 -5.469 1.00 83.94 264 GLY A O 1
ATOM 2219 N N . ARG A 1 265 ? -17.298 4.369 -3.535 1.00 87.69 265 ARG A N 1
ATOM 2220 C CA . ARG A 1 265 ? -15.976 4.616 -4.130 1.00 87.69 265 ARG A CA 1
ATOM 2221 C C . ARG A 1 265 ? -15.194 3.312 -4.263 1.00 87.69 265 ARG A C 1
ATOM 2223 O O . ARG A 1 265 ? -15.153 2.514 -3.330 1.00 87.69 265 ARG A O 1
ATOM 2230 N N . SER A 1 266 ? -14.555 3.125 -5.417 1.00 89.56 266 SER A N 1
ATOM 2231 C CA . SER A 1 266 ? -13.666 1.994 -5.698 1.00 89.56 266 SER A CA 1
ATOM 2232 C C . SER A 1 266 ? -12.229 2.328 -5.304 1.00 89.56 266 SER A C 1
ATOM 2234 O O . SER A 1 266 ? -11.696 3.357 -5.712 1.00 89.56 266 SER A O 1
ATOM 2236 N N . TYR A 1 267 ? -11.582 1.409 -4.596 1.00 91.94 267 TYR A N 1
ATOM 2237 C CA . TYR A 1 267 ? -10.194 1.493 -4.146 1.00 91.94 267 TYR A CA 1
ATOM 2238 C C . TYR A 1 267 ? -9.408 0.278 -4.647 1.00 91.94 267 TYR A C 1
ATOM 2240 O O . TYR A 1 267 ? -9.994 -0.754 -4.976 1.00 91.94 267 TYR A O 1
ATOM 2248 N N . GLN A 1 268 ? -8.081 0.384 -4.707 1.00 91.88 268 GLN A N 1
ATOM 2249 C CA . GLN A 1 268 ? -7.194 -0.703 -5.132 1.00 91.88 268 GLN A CA 1
ATOM 2250 C C . GLN A 1 268 ? -6.046 -0.891 -4.137 1.00 91.88 268 GLN A C 1
ATOM 2252 O O . GLN A 1 268 ? -5.600 0.065 -3.504 1.00 91.88 268 GLN A O 1
ATOM 2257 N N . THR A 1 269 ? -5.579 -2.129 -3.986 1.00 91.31 269 THR A N 1
ATOM 2258 C CA . THR A 1 269 ? -4.417 -2.494 -3.165 1.00 91.31 269 THR A CA 1
ATOM 2259 C C . THR A 1 269 ? -3.812 -3.822 -3.648 1.00 91.31 269 THR A C 1
ATOM 2261 O O . THR A 1 269 ? -4.326 -4.446 -4.580 1.00 91.31 269 THR A O 1
ATOM 2264 N N . ASN A 1 270 ? -2.691 -4.236 -3.064 1.00 90.75 270 ASN A N 1
ATOM 2265 C CA . ASN A 1 270 ? -2.033 -5.514 -3.342 1.00 90.75 270 ASN A CA 1
ATOM 2266 C C . ASN A 1 270 ? -2.505 -6.618 -2.371 1.00 90.75 270 ASN A C 1
ATOM 2268 O O . ASN A 1 270 ? -3.348 -6.378 -1.504 1.00 90.75 270 ASN A O 1
ATOM 2272 N N . GLN A 1 271 ? -1.965 -7.834 -2.506 1.00 91.12 271 GLN A N 1
ATOM 2273 C CA . GLN A 1 271 ? -2.274 -8.975 -1.629 1.00 91.12 271 GLN A CA 1
ATOM 2274 C C . GLN A 1 271 ? -2.145 -8.611 -0.139 1.00 91.12 271 GLN A C 1
ATOM 2276 O O . GLN A 1 271 ? -3.072 -8.845 0.628 1.00 91.12 271 GLN A O 1
ATOM 2281 N N . TYR A 1 272 ? -1.042 -7.966 0.244 1.00 91.12 272 TYR A N 1
ATOM 2282 C CA . TYR A 1 272 ? -0.723 -7.600 1.627 1.00 91.12 272 TYR A CA 1
ATOM 2283 C C . TYR A 1 272 ? -1.711 -6.585 2.209 1.00 91.12 272 TYR A C 1
ATOM 2285 O O . TYR A 1 272 ? -2.122 -6.712 3.361 1.00 91.12 272 TYR A O 1
ATOM 2293 N N . GLY A 1 273 ? -2.164 -5.616 1.409 1.00 92.12 273 GLY A N 1
ATOM 2294 C CA . GLY A 1 273 ? -3.244 -4.715 1.809 1.00 92.12 273 GLY A CA 1
ATOM 2295 C C . GLY A 1 273 ? -4.600 -5.411 1.908 1.00 92.12 273 GLY A C 1
ATOM 2296 O O . GLY A 1 273 ? -5.345 -5.151 2.849 1.00 92.12 273 GLY A O 1
ATOM 2297 N N . ALA A 1 274 ? -4.913 -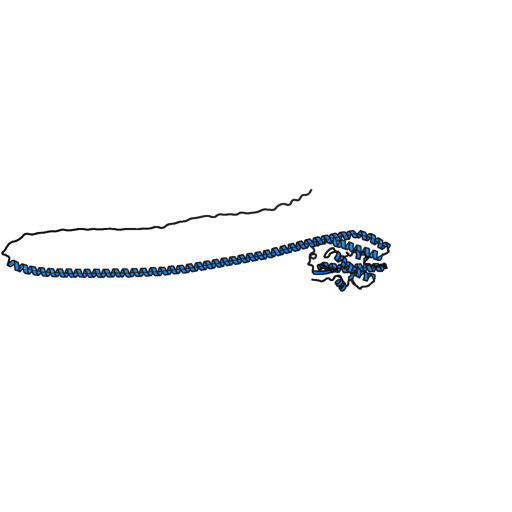6.339 1.000 1.00 94.56 274 ALA A N 1
ATOM 2298 C CA . ALA A 1 274 ? -6.131 -7.145 1.085 1.00 94.56 274 ALA A CA 1
ATOM 2299 C C . ALA A 1 274 ? -6.140 -8.042 2.339 1.00 94.56 274 ALA A C 1
ATOM 2301 O O . ALA A 1 274 ? -7.165 -8.137 3.013 1.00 94.56 274 ALA A O 1
ATOM 2302 N N . ASP A 1 275 ? -5.002 -8.640 2.699 1.00 93.38 275 ASP A N 1
ATOM 2303 C CA . ASP A 1 275 ? -4.837 -9.413 3.935 1.00 93.38 275 ASP A CA 1
ATOM 2304 C C . ASP A 1 275 ? -4.898 -8.531 5.184 1.00 93.38 275 ASP A C 1
ATOM 2306 O O . ASP A 1 275 ? -5.577 -8.892 6.144 1.00 93.38 275 ASP A O 1
ATOM 2310 N N . LEU A 1 276 ? -4.309 -7.332 5.158 1.00 93.50 276 LEU A N 1
ATOM 2311 C CA . LEU A 1 276 ? -4.430 -6.372 6.257 1.00 93.50 276 LEU A CA 1
ATOM 2312 C C . LEU A 1 276 ? -5.886 -5.917 6.472 1.00 93.50 276 LEU A C 1
ATOM 2314 O O . LEU A 1 276 ? -6.302 -5.726 7.614 1.00 93.50 276 LEU A O 1
ATOM 2318 N N . LEU A 1 277 ? -6.690 -5.801 5.408 1.00 95.75 277 LEU A N 1
ATOM 2319 C CA . LEU A 1 277 ? -8.129 -5.540 5.527 1.00 95.75 277 LEU A CA 1
ATOM 2320 C C . LEU A 1 277 ? -8.918 -6.756 6.042 1.00 95.75 277 LEU A C 1
ATOM 2322 O O . LEU A 1 277 ? -9.825 -6.582 6.855 1.00 95.75 277 LEU A O 1
ATOM 2326 N N . ARG A 1 278 ? -8.556 -7.989 5.653 1.00 95.44 278 ARG A N 1
ATOM 2327 C CA . ARG A 1 278 ? -9.124 -9.219 6.249 1.00 95.44 278 ARG A CA 1
ATOM 2328 C C . ARG A 1 278 ? -8.820 -9.300 7.749 1.00 95.44 278 ARG A C 1
ATOM 2330 O O . ARG A 1 278 ? -9.708 -9.587 8.551 1.00 95.44 278 ARG A O 1
ATOM 2337 N N . GLN A 1 279 ? -7.583 -8.987 8.125 1.00 95.19 279 GLN A N 1
ATOM 2338 C CA . GLN A 1 279 ? -7.116 -8.893 9.506 1.00 95.19 279 GLN A CA 1
ATOM 2339 C C . GLN A 1 279 ? -7.863 -7.801 10.288 1.00 95.19 279 GLN A C 1
ATOM 2341 O O . GLN A 1 279 ? -8.242 -8.043 11.430 1.00 95.19 279 GLN A O 1
ATOM 2346 N N . ALA A 1 280 ? -8.145 -6.644 9.672 1.00 96.88 280 ALA A N 1
ATOM 2347 C CA . ALA A 1 280 ? -8.932 -5.573 10.289 1.00 96.88 280 ALA A CA 1
ATOM 2348 C C . ALA A 1 280 ? -10.314 -6.061 10.742 1.00 96.88 280 ALA A C 1
ATOM 2350 O O . ALA A 1 280 ? -10.675 -5.876 11.902 1.00 96.88 280 ALA A O 1
ATOM 2351 N N . VAL A 1 281 ? -11.070 -6.727 9.859 1.00 97.38 281 VAL A N 1
ATOM 2352 C CA . VAL A 1 281 ? -12.410 -7.240 10.201 1.00 97.38 281 VAL A CA 1
ATOM 2353 C C . VAL A 1 281 ? -12.332 -8.315 11.293 1.00 97.38 281 VAL A C 1
ATOM 2355 O O . VAL A 1 281 ? -13.167 -8.314 12.194 1.00 97.38 281 VAL A O 1
ATOM 2358 N N . ASN A 1 282 ? -11.331 -9.201 11.255 1.00 96.88 282 ASN A N 1
ATOM 2359 C CA . ASN A 1 282 ? -11.180 -10.264 12.255 1.00 96.88 282 ASN A CA 1
ATOM 2360 C C . ASN A 1 282 ? -10.794 -9.739 13.645 1.00 96.88 282 ASN A C 1
ATOM 2362 O O . ASN A 1 282 ? -11.482 -10.062 14.608 1.00 96.88 282 ASN A O 1
ATOM 2366 N N . TYR A 1 283 ? -9.772 -8.884 13.766 1.00 96.94 283 TYR A N 1
ATOM 2367 C CA . TYR A 1 283 ? -9.446 -8.252 15.054 1.00 96.94 283 TYR A CA 1
ATOM 2368 C C . TYR A 1 283 ? -10.565 -7.334 15.546 1.00 96.94 283 TYR A C 1
ATOM 2370 O O . TYR A 1 283 ? -10.816 -7.265 16.744 1.00 96.94 283 TYR A O 1
ATOM 2378 N N . GLY A 1 284 ? -11.273 -6.674 14.626 1.00 97.62 284 GLY A N 1
ATOM 2379 C CA . GLY A 1 284 ? -12.502 -5.965 14.943 1.00 97.62 284 GLY A CA 1
ATOM 2380 C C . GLY A 1 284 ? -13.506 -6.890 15.626 1.00 97.62 284 GLY A C 1
ATOM 2381 O O . GLY A 1 284 ? -13.961 -6.586 16.722 1.00 97.62 284 GLY A O 1
ATOM 2382 N N . TYR A 1 285 ? -13.826 -8.026 15.000 1.00 98.12 285 TYR A N 1
ATOM 2383 C CA . TYR A 1 285 ? -14.769 -9.014 15.526 1.00 98.12 285 TYR A CA 1
ATOM 2384 C C . TYR A 1 285 ? -14.339 -9.580 16.893 1.00 98.12 285 TYR A C 1
ATOM 2386 O O . TYR A 1 285 ? -15.164 -9.604 17.804 1.00 98.12 285 TYR A O 1
ATOM 2394 N N . ASP A 1 286 ? -13.069 -9.955 17.073 1.00 97.19 286 ASP A N 1
ATOM 2395 C CA . ASP A 1 286 ? -12.553 -10.473 18.351 1.00 97.19 286 ASP A CA 1
ATOM 2396 C C . ASP A 1 286 ? -12.658 -9.438 19.484 1.00 97.19 286 ASP A C 1
ATOM 2398 O O . ASP A 1 286 ? -13.338 -9.673 20.486 1.00 97.19 286 ASP A O 1
ATOM 2402 N N . GLU A 1 287 ? -12.103 -8.238 19.288 1.00 97.56 287 GLU A N 1
ATOM 2403 C CA . GLU A 1 287 ? -12.163 -7.152 20.276 1.00 97.56 287 GLU A CA 1
ATOM 2404 C C . GLU A 1 287 ? -13.610 -6.693 20.542 1.00 97.56 287 GLU A C 1
ATOM 2406 O O . GLU A 1 287 ? -13.961 -6.305 21.660 1.00 97.56 287 GLU A O 1
ATOM 2411 N N . GLY A 1 288 ? -14.478 -6.783 19.529 1.00 97.44 288 GLY A N 1
ATOM 2412 C CA . GLY A 1 288 ? -15.917 -6.564 19.655 1.00 97.44 288 GLY A CA 1
ATOM 2413 C C . GLY A 1 288 ? -16.568 -7.582 20.581 1.00 97.44 288 GLY A C 1
ATOM 2414 O O . GLY A 1 288 ? -17.285 -7.200 21.506 1.00 97.44 288 GLY A O 1
ATOM 2415 N N . PHE A 1 289 ? -16.288 -8.868 20.367 1.00 97.69 289 PHE A N 1
ATOM 2416 C CA . PHE A 1 289 ? -16.843 -9.966 21.155 1.00 97.69 289 PHE A CA 1
ATOM 2417 C C . PHE A 1 289 ? -16.429 -9.874 22.625 1.00 97.69 289 PHE A C 1
ATOM 2419 O O . PHE A 1 289 ? -17.284 -9.962 23.509 1.00 97.69 289 PHE A O 1
ATOM 2426 N N . GLN A 1 290 ? -15.153 -9.593 22.899 1.00 96.81 290 GLN A N 1
ATOM 2427 C CA . GLN A 1 290 ? -14.662 -9.377 24.263 1.00 96.81 290 GLN A CA 1
ATOM 2428 C C . GLN A 1 290 ? -15.340 -8.167 24.938 1.00 96.81 290 GLN A C 1
ATOM 2430 O O . GLN A 1 290 ? -15.780 -8.266 26.086 1.00 96.81 290 GLN A O 1
ATOM 2435 N N . ALA A 1 291 ? -15.512 -7.047 24.224 1.00 97.06 291 ALA A N 1
ATOM 2436 C CA . ALA A 1 291 ? -16.217 -5.873 24.744 1.00 97.06 291 ALA A CA 1
ATOM 2437 C C . ALA A 1 291 ? -17.715 -6.132 25.007 1.00 97.06 291 ALA A C 1
ATOM 2439 O O . ALA A 1 291 ? -18.259 -5.631 25.992 1.00 97.06 291 ALA A O 1
ATOM 2440 N N . GLY A 1 292 ? -18.383 -6.917 24.155 1.00 96.69 292 GLY A N 1
ATOM 2441 C CA . GLY A 1 292 ? -19.781 -7.317 24.343 1.00 96.69 292 GLY A CA 1
ATOM 2442 C C . GLY A 1 292 ? -19.954 -8.245 25.548 1.00 96.69 292 GLY A C 1
ATOM 2443 O O . GLY A 1 292 ? -20.830 -8.025 26.386 1.00 96.69 292 GLY A O 1
ATOM 2444 N N . GLN A 1 293 ? -19.062 -9.229 25.699 1.00 96.62 293 GLN A N 1
ATOM 2445 C CA . GLN A 1 293 ? -19.008 -10.109 26.872 1.00 96.62 293 GLN A CA 1
ATOM 2446 C C . GLN A 1 293 ? -18.816 -9.302 28.168 1.00 96.62 293 GLN A C 1
ATOM 2448 O O . GLN A 1 293 ? -19.497 -9.566 29.160 1.00 96.62 293 GLN A O 1
ATOM 2453 N N . ALA A 1 294 ? -17.936 -8.296 28.157 1.00 96.94 294 ALA A N 1
ATOM 2454 C CA . ALA A 1 294 ? -17.702 -7.408 29.294 1.00 96.94 294 ALA A CA 1
ATOM 2455 C C . ALA A 1 294 ? -18.929 -6.537 29.632 1.00 96.94 294 ALA A C 1
ATOM 2457 O O . ALA A 1 294 ? -19.313 -6.441 30.799 1.00 96.94 294 ALA A O 1
ATOM 2458 N N . ASP A 1 295 ? -19.605 -5.968 28.626 1.00 96.50 295 ASP A N 1
ATOM 2459 C CA . ASP A 1 295 ? -20.859 -5.227 28.821 1.00 96.50 295 ASP A CA 1
ATOM 2460 C C . ASP A 1 295 ? -21.987 -6.115 29.387 1.00 96.50 295 ASP A C 1
ATOM 2462 O O . ASP A 1 295 ? -22.733 -5.655 30.259 1.00 96.50 295 ASP A O 1
ATOM 2466 N N . ARG A 1 296 ? -22.082 -7.400 28.994 1.00 95.50 296 ARG A N 1
ATOM 2467 C CA . ARG A 1 296 ? -23.035 -8.343 29.617 1.00 95.50 296 ARG A CA 1
ATOM 2468 C C . ARG A 1 296 ? -22.641 -8.693 31.056 1.00 95.50 296 ARG A C 1
ATOM 2470 O O . ARG A 1 296 ? -23.522 -8.769 31.912 1.00 95.50 296 ARG A O 1
ATOM 2477 N N . GLN A 1 297 ? -21.353 -8.891 31.348 1.00 96.50 297 GLN A N 1
ATOM 2478 C CA . GLN A 1 297 ? -20.870 -9.192 32.707 1.00 96.50 297 GLN A CA 1
ATOM 2479 C C . GLN A 1 297 ? -21.170 -8.053 33.694 1.00 96.50 297 GLN A C 1
ATOM 2481 O O . GLN A 1 297 ? -21.659 -8.319 34.791 1.00 96.50 297 GLN A O 1
ATOM 2486 N N . ASP A 1 298 ? -20.991 -6.797 33.274 1.00 95.88 298 ASP A N 1
ATOM 2487 C CA . ASP A 1 298 ? -21.401 -5.607 34.039 1.00 95.88 298 ASP A CA 1
ATOM 2488 C C . ASP A 1 298 ? -22.938 -5.429 34.122 1.00 95.88 298 ASP A C 1
ATOM 2490 O O . ASP A 1 298 ? -23.420 -4.493 34.760 1.00 95.88 298 ASP A O 1
ATOM 2494 N N . ARG A 1 299 ? -23.727 -6.294 33.460 1.00 92.81 299 ARG A N 1
ATOM 2495 C CA . ARG A 1 299 ? -25.195 -6.200 33.300 1.00 92.81 299 ARG A CA 1
ATOM 2496 C C . ARG A 1 299 ? -25.648 -4.848 32.726 1.00 92.81 299 ARG A C 1
ATOM 2498 O O . ARG A 1 299 ? -26.726 -4.345 33.059 1.00 92.81 299 ARG A O 1
ATOM 2505 N N . TYR A 1 300 ? -24.819 -4.241 31.877 1.00 88.88 300 TYR A N 1
ATOM 2506 C CA . TYR A 1 300 ? -24.957 -2.850 31.461 1.00 88.88 300 TYR A CA 1
ATOM 2507 C C . TYR A 1 300 ? -26.057 -2.672 30.403 1.00 88.88 300 TYR A C 1
ATOM 2509 O O . TYR A 1 300 ? -25.817 -2.787 29.207 1.00 88.88 300 TYR A O 1
ATOM 2517 N N . ARG A 1 301 ? -27.281 -2.358 30.852 1.00 80.12 301 ARG A N 1
ATOM 2518 C CA . ARG A 1 301 ? -28.487 -2.280 29.998 1.00 80.12 301 ARG A CA 1
ATOM 2519 C C . ARG A 1 301 ? -28.430 -1.239 28.873 1.00 80.12 301 ARG A C 1
ATOM 2521 O O . ARG A 1 301 ? -29.121 -1.411 27.877 1.00 80.12 301 ARG A O 1
ATOM 2528 N N . ASN A 1 302 ? -27.607 -0.198 29.009 1.00 80.94 302 ASN A N 1
ATOM 2529 C CA . ASN A 1 302 ? -27.415 0.844 27.987 1.00 80.94 302 ASN A CA 1
ATOM 2530 C C . ASN A 1 302 ? -26.211 0.526 27.069 1.00 80.94 302 ASN A C 1
ATOM 2532 O O . ASN A 1 302 ? -25.503 1.421 26.603 1.00 80.94 302 ASN A O 1
ATOM 2536 N N . SER A 1 303 ? -25.961 -0.767 26.852 1.00 78.06 303 SER A N 1
ATOM 2537 C CA . SER A 1 303 ? -24.929 -1.340 25.988 1.00 78.06 303 SER A CA 1
ATOM 2538 C C . SER A 1 303 ? -24.975 -0.768 24.569 1.00 78.06 303 SER A C 1
ATOM 2540 O O . SER A 1 303 ? -25.982 -0.897 23.873 1.00 78.06 303 SER A O 1
ATOM 2542 N N . SER A 1 304 ? -23.864 -0.190 24.111 1.00 88.06 304 SER A N 1
ATOM 2543 C CA . SER A 1 304 ? -23.628 0.080 22.692 1.00 88.06 304 SER A CA 1
ATOM 2544 C C . SER A 1 304 ? -22.147 -0.064 22.359 1.00 88.06 304 SER A C 1
ATOM 2546 O O . SER A 1 304 ? -21.288 0.528 23.018 1.00 88.06 304 SER A O 1
ATOM 2548 N N . TYR A 1 305 ? -21.853 -0.767 21.263 1.00 93.00 305 TYR A N 1
ATOM 2549 C CA . TYR A 1 305 ? -20.508 -0.879 20.697 1.00 93.00 305 TYR A CA 1
ATOM 2550 C C . TYR A 1 305 ? -19.882 0.495 20.409 1.00 93.00 305 TYR A C 1
ATOM 2552 O O . TYR A 1 305 ? -18.675 0.662 20.564 1.00 93.00 305 TYR A O 1
ATOM 2560 N N . GLN A 1 306 ? -20.700 1.498 20.065 1.00 93.69 306 GLN A N 1
ATOM 2561 C CA . GLN A 1 306 ? -20.280 2.877 19.773 1.00 93.69 306 GLN A CA 1
ATOM 2562 C C . GLN A 1 306 ? -19.616 3.547 20.986 1.00 93.69 306 GLN A C 1
ATOM 2564 O O . GLN A 1 306 ? -18.743 4.405 20.836 1.00 93.69 306 GLN A O 1
ATOM 2569 N N . ASN A 1 307 ? -20.011 3.124 22.190 1.00 88.75 307 ASN A N 1
ATOM 2570 C CA . ASN A 1 307 ? -19.462 3.600 23.449 1.00 88.75 307 ASN A CA 1
ATOM 2571 C C . ASN A 1 307 ? -18.167 2.873 23.839 1.00 88.75 307 ASN A C 1
ATOM 2573 O O . ASN A 1 307 ? -17.543 3.289 24.810 1.00 88.75 307 ASN A O 1
ATOM 2577 N N . SER A 1 308 ? -17.722 1.820 23.139 1.00 91.69 308 SER A N 1
ATOM 2578 C CA . SER A 1 308 ? -16.478 1.104 23.470 1.00 91.69 308 SER A CA 1
ATOM 2579 C C . SER A 1 308 ? -15.225 1.852 22.998 1.00 91.69 308 SER A C 1
ATOM 2581 O O . SER A 1 308 ? -15.196 2.404 21.899 1.00 91.69 308 SER A O 1
ATOM 2583 N N . TYR A 1 309 ? -14.157 1.834 23.804 1.00 90.88 309 TYR A N 1
ATOM 2584 C CA . TYR A 1 309 ? -12.883 2.471 23.451 1.00 90.88 309 TYR A CA 1
ATOM 2585 C C . TYR A 1 309 ? -12.259 1.832 22.205 1.00 90.88 309 TYR A C 1
ATOM 2587 O O . TYR A 1 309 ? -11.830 2.536 21.296 1.00 90.88 309 TYR A O 1
ATOM 2595 N N . ALA A 1 310 ? -12.280 0.500 22.134 1.00 93.81 310 ALA A N 1
ATOM 2596 C CA . ALA A 1 310 ? -11.742 -0.259 21.011 1.00 93.81 310 ALA A CA 1
ATOM 2597 C C . ALA A 1 310 ? -12.472 0.050 19.690 1.00 93.81 310 ALA A C 1
ATOM 2599 O O . ALA A 1 310 ? -11.840 0.117 18.639 1.00 93.81 310 ALA A O 1
ATOM 2600 N N . TYR A 1 311 ? -13.779 0.337 19.738 1.00 95.62 311 TYR A N 1
ATOM 2601 C CA . TYR A 1 311 ? -14.538 0.816 18.577 1.00 95.62 311 TYR A CA 1
ATOM 2602 C C . TYR A 1 311 ? -14.202 2.267 18.207 1.00 95.62 311 TYR A C 1
ATOM 2604 O O . TYR A 1 311 ? -14.111 2.609 17.027 1.00 95.62 311 TYR A O 1
ATOM 2612 N N . GLN A 1 312 ? -14.042 3.139 19.204 1.00 92.25 312 GLN A N 1
ATOM 2613 C CA . GLN A 1 312 ? -13.730 4.555 18.993 1.00 92.25 312 GLN A CA 1
ATOM 2614 C C . GLN A 1 312 ? -12.339 4.723 18.375 1.00 92.25 312 GLN A C 1
ATOM 2616 O O . GLN A 1 312 ? -12.209 5.407 17.361 1.00 92.25 312 GLN A O 1
ATOM 2621 N N . ASP A 1 313 ? -11.335 4.025 18.903 1.00 91.88 313 ASP A N 1
ATOM 2622 C CA . ASP A 1 313 ? -9.989 3.971 18.339 1.00 91.88 313 ASP A CA 1
ATOM 2623 C C . ASP A 1 313 ? -9.951 3.211 17.000 1.00 91.88 313 ASP A C 1
ATOM 2625 O O . ASP A 1 313 ? -9.647 3.803 15.962 1.00 91.88 313 ASP A O 1
ATOM 2629 N N . ALA A 1 314 ? -10.297 1.919 17.017 1.00 94.44 314 ALA A N 1
ATOM 2630 C CA . ALA A 1 314 ? -10.260 1.006 15.874 1.00 94.44 314 ALA A CA 1
ATOM 2631 C C . ALA A 1 314 ? -8.907 0.962 15.130 1.00 94.44 314 ALA A C 1
ATOM 2633 O O . ALA A 1 314 ? -8.866 0.949 13.896 1.00 94.44 314 ALA A O 1
ATOM 2634 N N . ASN A 1 315 ? -7.794 0.959 15.874 1.00 91.50 315 ASN A N 1
ATOM 2635 C CA . ASN A 1 315 ? -6.437 0.855 15.324 1.00 91.50 315 ASN A CA 1
ATOM 2636 C C . ASN A 1 315 ? -5.656 -0.380 15.801 1.00 91.50 315 ASN A C 1
ATOM 2638 O O . ASN A 1 315 ? -4.507 -0.549 15.390 1.00 91.50 315 ASN A O 1
ATOM 2642 N N . TYR A 1 316 ? -6.229 -1.242 16.649 1.00 93.44 316 TYR A N 1
ATOM 2643 C CA . TYR A 1 316 ? -5.566 -2.493 17.018 1.00 93.44 316 TYR A CA 1
ATOM 2644 C C . TYR A 1 316 ? -5.384 -3.390 15.788 1.00 93.44 316 TYR A C 1
ATOM 2646 O O . TYR A 1 316 ? -6.332 -3.663 15.057 1.00 93.44 316 TYR A O 1
ATOM 2654 N N . GLY A 1 317 ? -4.139 -3.801 15.546 1.00 91.50 317 GLY A N 1
ATOM 2655 C CA . GLY A 1 317 ? -3.700 -4.542 14.366 1.00 91.50 317 GLY A CA 1
ATOM 2656 C C . GLY A 1 317 ? -3.252 -3.691 13.177 1.00 91.50 317 GLY A C 1
ATOM 2657 O O . GLY A 1 317 ? -2.776 -4.262 12.193 1.00 91.50 317 GLY A O 1
ATOM 2658 N N . TYR A 1 318 ? -3.364 -2.359 13.243 1.00 91.12 318 TYR A N 1
ATOM 2659 C CA . TYR A 1 318 ? -2.877 -1.467 12.190 1.00 91.12 318 TYR A CA 1
ATOM 2660 C C . TYR A 1 318 ? -1.384 -1.171 12.366 1.00 91.12 318 TYR A C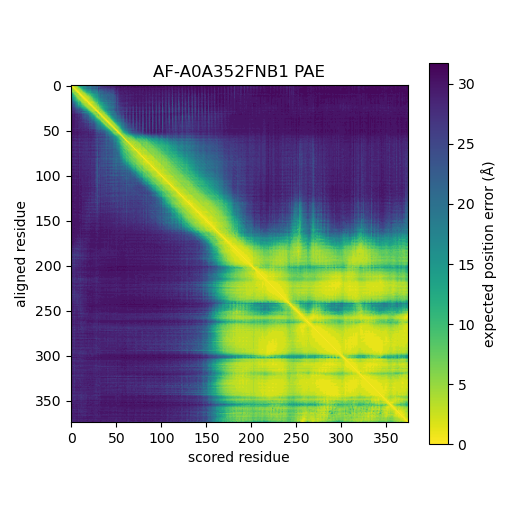 1
ATOM 2662 O O . TYR A 1 318 ? -0.960 -0.631 13.385 1.00 91.12 318 TYR A O 1
ATOM 2670 N N . ASN A 1 319 ? -0.591 -1.495 11.345 1.00 82.12 319 ASN A N 1
ATOM 2671 C CA . ASN A 1 319 ? 0.862 -1.298 11.328 1.00 82.12 319 ASN A CA 1
ATOM 2672 C C . ASN A 1 319 ? 1.311 -0.020 10.588 1.00 82.12 319 ASN A C 1
ATOM 2674 O O . ASN A 1 319 ? 2.499 0.287 10.578 1.00 82.12 319 ASN A O 1
ATOM 2678 N N . GLY A 1 320 ? 0.384 0.717 9.963 1.00 82.94 320 GLY A N 1
ATOM 2679 C CA . GLY A 1 320 ? 0.678 1.925 9.184 1.00 82.94 320 GLY A CA 1
ATOM 2680 C C . GLY A 1 320 ? 0.794 1.741 7.665 1.00 82.94 320 GLY A C 1
ATOM 2681 O O . GLY A 1 320 ? 0.871 2.750 6.964 1.00 82.94 320 GLY A O 1
ATOM 2682 N N . TYR A 1 321 ? 0.823 0.509 7.142 1.00 83.50 321 TYR A N 1
ATOM 2683 C CA . TYR A 1 321 ? 1.212 0.196 5.755 1.00 83.50 321 TYR A CA 1
ATOM 2684 C C . TYR A 1 321 ? 0.052 -0.321 4.878 1.00 83.50 321 TYR A C 1
ATOM 2686 O O . TYR A 1 321 ? -1.031 -0.628 5.367 1.00 83.50 321 TYR A O 1
ATOM 2694 N N . TYR A 1 322 ? 0.305 -0.432 3.565 1.00 86.12 322 TYR A N 1
ATOM 2695 C CA . TYR A 1 322 ? -0.532 -1.021 2.491 1.00 86.12 322 TYR A CA 1
ATOM 2696 C C . TYR A 1 322 ? -1.921 -0.406 2.206 1.00 86.12 322 TYR A C 1
ATOM 2698 O O . TYR A 1 322 ? -2.367 -0.415 1.056 1.00 86.12 322 TYR A O 1
ATOM 2706 N N . VAL A 1 323 ? -2.606 0.146 3.207 1.00 89.81 323 VAL A N 1
ATOM 2707 C CA . VAL A 1 323 ? -3.892 0.857 3.091 1.00 89.81 323 VAL A CA 1
ATOM 2708 C C . VAL A 1 323 ? -3.868 2.125 3.945 1.00 89.81 323 VAL A C 1
ATOM 2710 O O . VAL A 1 323 ? -3.007 2.291 4.806 1.00 89.81 323 VAL A O 1
ATOM 2713 N N . ALA A 1 324 ? -4.809 3.046 3.726 1.00 88.69 324 ALA A N 1
ATOM 2714 C CA . ALA A 1 324 ? -4.967 4.180 4.630 1.00 88.69 324 ALA A CA 1
ATOM 2715 C C . ALA A 1 324 ? -5.653 3.745 5.936 1.00 88.69 324 ALA A C 1
ATOM 2717 O O . ALA A 1 324 ? -6.583 2.936 5.928 1.00 88.69 324 ALA A O 1
ATOM 2718 N N . GLN A 1 325 ? -5.239 4.342 7.054 1.00 89.81 325 GLN A N 1
ATOM 2719 C CA . GLN A 1 325 ? -5.800 4.100 8.388 1.00 89.81 325 GLN A CA 1
ATOM 2720 C C . GLN A 1 325 ? -7.330 4.240 8.414 1.00 89.81 325 GLN A C 1
ATOM 2722 O O . GLN A 1 325 ? -8.025 3.434 9.021 1.00 89.81 325 GLN A O 1
ATOM 2727 N N . THR A 1 326 ? -7.876 5.218 7.687 1.00 91.06 326 THR A N 1
ATOM 2728 C CA . THR A 1 326 ? -9.322 5.447 7.562 1.00 91.06 326 THR A CA 1
ATOM 2729 C C . THR A 1 326 ? -10.079 4.300 6.898 1.00 91.06 326 THR A C 1
ATOM 2731 O O . THR A 1 326 ? -11.287 4.203 7.111 1.00 91.06 326 THR A O 1
ATOM 2734 N N . GLU A 1 327 ? -9.415 3.465 6.095 1.00 93.06 327 GLU A N 1
ATOM 2735 C CA . GLU A 1 327 ? -9.970 2.228 5.530 1.00 93.06 327 GLU A CA 1
ATOM 2736 C C . GLU A 1 327 ? -9.861 1.092 6.552 1.00 93.06 327 GLU A C 1
ATOM 2738 O O . GLU A 1 327 ? -10.858 0.440 6.855 1.00 93.06 327 GLU A O 1
ATOM 2743 N N . TYR A 1 328 ? -8.683 0.921 7.167 1.00 94.69 328 TYR A N 1
ATOM 2744 C CA . TYR A 1 328 ? -8.461 -0.078 8.217 1.00 94.69 328 TYR A CA 1
ATOM 2745 C C . TYR A 1 328 ? -9.484 0.056 9.353 1.00 94.69 328 TYR A C 1
ATOM 2747 O O . TYR A 1 328 ? -10.237 -0.873 9.641 1.00 94.69 328 TYR A O 1
ATOM 2755 N N . SER A 1 329 ? -9.585 1.246 9.946 1.00 94.94 329 SER A N 1
ATOM 2756 C CA . SER A 1 329 ? -10.499 1.538 11.050 1.00 94.94 329 SER A CA 1
ATOM 2757 C C . SER A 1 329 ? -11.975 1.559 10.635 1.00 94.94 329 SER A C 1
ATOM 2759 O O . SER A 1 329 ? -12.849 1.593 11.500 1.00 94.94 329 SER A O 1
ATOM 2761 N N . TYR A 1 330 ? -12.296 1.568 9.338 1.00 95.75 330 TYR A N 1
ATOM 2762 C CA . TYR A 1 330 ? -13.664 1.329 8.871 1.00 95.75 330 TYR A CA 1
ATOM 2763 C C . TYR A 1 330 ? -13.984 -0.169 8.935 1.00 95.75 330 TYR A C 1
ATOM 2765 O O . TYR A 1 330 ? -14.942 -0.566 9.598 1.00 95.75 330 TYR A O 1
ATOM 2773 N N . TYR A 1 331 ? -13.133 -1.007 8.343 1.00 96.75 331 TYR A N 1
ATOM 2774 C CA . TYR A 1 331 ? -13.339 -2.455 8.317 1.00 96.75 331 TYR A CA 1
ATOM 2775 C C . TYR A 1 331 ? -13.163 -3.125 9.693 1.00 96.75 331 TYR A C 1
ATOM 2777 O O . TYR A 1 331 ? -13.901 -4.057 10.014 1.00 96.75 331 TYR A O 1
ATOM 2785 N N . PHE A 1 332 ? -12.313 -2.580 10.568 1.00 97.75 332 PHE A N 1
ATOM 2786 C CA . PHE A 1 332 ? -12.277 -2.956 11.986 1.00 97.75 332 PHE A CA 1
ATOM 2787 C C . PHE A 1 332 ? -13.627 -2.705 12.673 1.00 97.75 332 PHE A C 1
ATOM 2789 O O . PHE A 1 332 ? -14.156 -3.589 13.340 1.00 97.75 332 PHE A O 1
ATOM 2796 N N . ARG A 1 333 ? -14.250 -1.535 12.467 1.00 97.69 333 ARG A N 1
ATOM 2797 C CA . ARG A 1 333 ? -15.567 -1.207 13.052 1.00 97.69 333 ARG A CA 1
ATOM 2798 C C . ARG A 1 333 ? -16.703 -2.065 12.482 1.00 97.69 333 ARG A C 1
ATOM 2800 O O . ARG A 1 333 ? -17.635 -2.399 13.215 1.00 97.69 333 ARG A O 1
ATOM 2807 N N . GLU A 1 334 ? -16.613 -2.464 11.211 1.00 97.00 334 GLU A N 1
ATOM 2808 C CA . GLU A 1 334 ? -17.516 -3.446 10.592 1.00 97.00 334 GLU A CA 1
ATOM 2809 C C . GLU A 1 334 ? -17.423 -4.827 11.268 1.00 97.00 334 GLU A C 1
ATOM 2811 O O . GLU A 1 334 ? -18.460 -5.439 11.539 1.00 97.00 334 GLU A O 1
ATOM 2816 N N . GLY A 1 335 ? -16.217 -5.303 11.592 1.00 97.62 335 GLY A N 1
ATOM 2817 C CA . GLY A 1 335 ? -16.035 -6.504 12.413 1.00 97.62 335 GLY A CA 1
ATOM 2818 C C . GLY A 1 335 ? -16.569 -6.313 13.834 1.00 97.62 335 GLY A C 1
ATOM 2819 O O . GLY A 1 335 ? -17.399 -7.089 14.306 1.00 97.62 335 GLY A O 1
ATOM 2820 N N . PHE A 1 336 ? -16.162 -5.221 14.484 1.00 98.44 336 PHE A N 1
ATOM 2821 C CA . PHE A 1 336 ? -16.434 -4.938 15.893 1.00 98.44 336 PHE A CA 1
ATOM 2822 C C . PHE A 1 336 ? -17.915 -4.892 16.238 1.00 98.44 336 PHE A C 1
ATOM 2824 O O . PHE A 1 336 ? -18.321 -5.497 17.226 1.00 98.44 336 PHE A O 1
ATOM 2831 N N . ARG A 1 337 ? -18.751 -4.229 15.431 1.00 97.62 337 ARG A N 1
ATOM 2832 C CA . ARG A 1 337 ? -20.192 -4.164 15.733 1.00 97.62 337 ARG A CA 1
ATOM 2833 C C . ARG A 1 337 ? -20.873 -5.537 15.691 1.00 97.62 337 ARG A C 1
ATOM 2835 O O . ARG A 1 337 ? -21.825 -5.754 16.428 1.00 97.62 337 ARG A O 1
ATOM 2842 N N . ARG A 1 338 ? -20.375 -6.454 14.850 1.00 97.69 338 ARG A N 1
ATOM 2843 C CA . ARG A 1 338 ? -20.876 -7.832 14.718 1.00 97.69 338 ARG A CA 1
ATOM 2844 C C . ARG A 1 338 ? -20.377 -8.709 15.863 1.00 97.69 338 ARG A C 1
ATOM 2846 O O . ARG A 1 338 ? -21.174 -9.393 16.491 1.00 97.69 338 ARG A O 1
ATOM 2853 N N . GLY A 1 339 ? -19.086 -8.608 16.182 1.00 97.56 339 GLY A N 1
ATOM 2854 C CA . GLY A 1 339 ? -18.491 -9.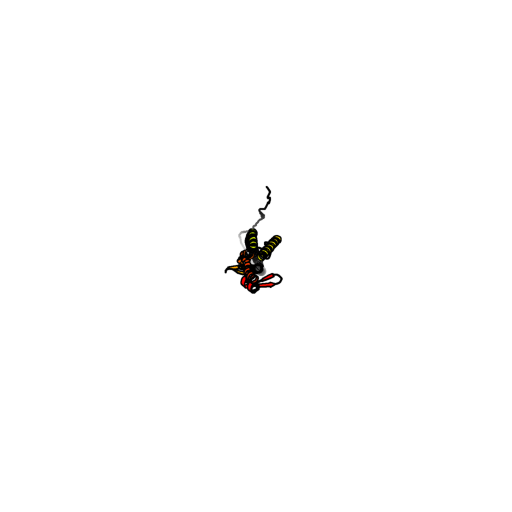278 17.338 1.00 97.56 339 GLY A CA 1
ATOM 2855 C C . GLY A 1 339 ? -19.158 -8.869 18.642 1.00 97.56 339 GLY A C 1
ATOM 2856 O O . GLY A 1 339 ? -19.505 -9.724 19.441 1.00 97.56 339 GLY A O 1
ATOM 2857 N N . TYR A 1 340 ? -19.420 -7.575 18.832 1.00 97.81 340 TYR A N 1
ATOM 2858 C CA . TYR A 1 340 ? -20.099 -7.056 20.018 1.00 97.81 340 TYR A CA 1
ATOM 2859 C C . TYR A 1 340 ? -21.552 -7.531 20.132 1.00 97.81 340 TYR A C 1
ATOM 2861 O O . TYR A 1 340 ? -21.978 -7.860 21.235 1.00 97.81 340 TYR A O 1
ATOM 2869 N N . ASP A 1 341 ? -22.301 -7.606 19.027 1.00 96.31 341 ASP A N 1
ATOM 2870 C CA . ASP A 1 341 ? -23.667 -8.152 19.019 1.00 96.31 341 ASP A CA 1
ATOM 2871 C C . ASP A 1 341 ? -23.669 -9.634 19.443 1.00 96.31 341 ASP A C 1
ATOM 2873 O O . ASP A 1 341 ? -24.395 -10.018 20.363 1.00 96.31 341 ASP A O 1
ATOM 2877 N N . ASP A 1 342 ? -22.773 -10.446 18.876 1.00 97.06 342 ASP A N 1
ATOM 2878 C CA . ASP A 1 342 ? -22.586 -11.849 19.268 1.00 97.06 342 ASP A CA 1
ATOM 2879 C C . ASP A 1 342 ? -22.097 -11.996 20.722 1.00 97.06 342 ASP A C 1
ATOM 2881 O O . ASP A 1 342 ? -22.672 -12.750 21.509 1.00 97.06 342 ASP A O 1
ATOM 2885 N N . GLY A 1 343 ? -21.089 -11.226 21.126 1.00 96.00 343 GLY A N 1
ATOM 2886 C CA . GLY A 1 343 ? -20.485 -11.280 22.457 1.00 96.00 343 GLY A CA 1
ATOM 2887 C C . GLY A 1 343 ? -21.416 -10.801 23.566 1.00 96.00 343 GLY A C 1
ATOM 2888 O O . GLY A 1 343 ? -21.451 -11.410 24.634 1.00 96.00 343 GLY A O 1
ATOM 2889 N N . TYR A 1 344 ? -22.210 -9.753 23.323 1.00 96.38 344 TYR A N 1
ATOM 2890 C CA . TYR A 1 344 ? -23.193 -9.248 24.282 1.00 96.38 344 TYR A CA 1
ATOM 2891 C C . TYR A 1 344 ? -24.374 -10.210 24.418 1.00 96.38 344 TYR A C 1
ATOM 2893 O O . TYR A 1 344 ? -24.714 -10.591 25.537 1.00 96.38 344 TYR A O 1
ATOM 2901 N N . ASN A 1 345 ? -24.938 -10.695 23.305 1.00 95.44 345 ASN A N 1
ATOM 2902 C CA . ASN A 1 345 ? -26.058 -11.641 23.330 1.00 95.44 345 ASN A CA 1
ATOM 2903 C C . ASN A 1 345 ? -25.651 -13.094 23.657 1.00 95.44 345 ASN A C 1
ATOM 2905 O O . ASN A 1 345 ? -26.531 -13.932 23.857 1.00 95.44 345 ASN A O 1
ATOM 2909 N N . SER A 1 346 ? -24.350 -13.409 23.722 1.00 93.88 346 SER A N 1
ATOM 2910 C CA . SER A 1 346 ? -23.806 -14.780 23.798 1.00 93.88 346 SER A CA 1
ATOM 2911 C C . SER A 1 346 ? -24.307 -15.677 22.652 1.00 93.88 346 SER A C 1
ATOM 2913 O O . SER A 1 346 ? -24.930 -16.716 22.864 1.00 93.88 346 SER A O 1
ATOM 2915 N N . ARG A 1 347 ? -24.046 -15.230 21.418 1.00 94.06 347 ARG A N 1
ATOM 2916 C CA . ARG A 1 347 ? -24.386 -15.877 20.141 1.00 94.06 347 ARG A CA 1
ATOM 2917 C C . ARG A 1 347 ? -23.137 -16.029 19.257 1.00 94.06 347 ARG A C 1
ATOM 2919 O O . ARG A 1 347 ? -22.061 -15.563 19.619 1.00 94.06 347 ARG A O 1
ATOM 2926 N N . SER A 1 348 ? -23.310 -16.695 18.115 1.00 91.94 348 SER A N 1
ATOM 2927 C CA . SER A 1 348 ? -22.284 -16.918 17.083 1.00 91.94 348 SER A CA 1
ATOM 2928 C C . SER A 1 348 ? -22.908 -16.790 15.683 1.00 91.94 348 SER A C 1
ATOM 2930 O O . SER A 1 348 ? -22.880 -17.721 14.880 1.00 91.94 348 SER A O 1
ATOM 2932 N N . GLN A 1 349 ? -23.586 -15.671 15.428 1.00 93.44 349 GLN A N 1
ATOM 2933 C CA . GLN A 1 349 ? -24.333 -15.386 14.203 1.00 93.44 349 GLN A CA 1
ATOM 2934 C C . GLN A 1 349 ? -23.429 -14.895 13.065 1.00 93.44 349 GLN A C 1
ATOM 2936 O O . GLN A 1 349 ? -23.675 -15.226 11.904 1.00 93.44 349 GLN A O 1
ATOM 2941 N N . TYR A 1 350 ? -22.398 -14.103 13.372 1.00 94.19 350 TYR A N 1
ATOM 2942 C CA . TYR A 1 350 ? -21.506 -13.520 12.366 1.00 94.19 350 TYR A CA 1
ATOM 2943 C C . TYR A 1 350 ? -20.099 -14.124 12.361 1.00 94.19 350 TYR A C 1
ATOM 2945 O O . TYR A 1 350 ? -19.354 -13.907 11.404 1.00 94.19 350 TYR A O 1
ATOM 2953 N N . GLY A 1 351 ? -19.725 -14.876 13.394 1.00 93.00 351 GLY A N 1
ATOM 2954 C CA . GLY A 1 351 ? -18.403 -15.482 13.526 1.00 93.00 351 GLY A CA 1
ATOM 2955 C C . GLY A 1 351 ? -18.393 -16.761 14.353 1.00 93.00 351 GLY A C 1
ATOM 2956 O O . GLY A 1 351 ? -19.427 -17.273 14.774 1.00 93.00 351 GLY A O 1
ATOM 2957 N N . ASN A 1 352 ? -17.196 -17.292 14.567 1.00 90.19 352 ASN A N 1
ATOM 2958 C CA . ASN A 1 352 ? -16.935 -18.504 15.334 1.00 90.19 352 ASN A CA 1
ATOM 2959 C C . ASN A 1 352 ? -15.772 -18.291 16.317 1.00 90.19 352 ASN A C 1
ATOM 2961 O O . ASN A 1 352 ? -15.132 -17.240 16.330 1.00 90.19 352 ASN A O 1
ATOM 2965 N N . TYR A 1 353 ? -15.510 -19.306 17.139 1.00 88.56 353 TYR A N 1
ATOM 2966 C CA . TYR A 1 353 ? -14.341 -19.389 18.012 1.00 88.56 353 TYR A CA 1
ATOM 2967 C C . TYR A 1 353 ? -13.476 -20.571 17.576 1.00 88.56 353 TYR A C 1
ATOM 2969 O O . TYR A 1 353 ? -13.996 -21.669 17.371 1.00 88.56 353 TYR A O 1
ATOM 2977 N N . SER A 1 354 ? -12.173 -20.355 17.414 1.00 86.69 354 SER A N 1
ATOM 2978 C CA . SER A 1 354 ? -11.219 -21.398 17.030 1.00 86.69 354 SER A CA 1
ATOM 2979 C C . SER A 1 354 ? -9.814 -21.045 17.510 1.00 86.69 354 SER A C 1
ATOM 2981 O O . SER A 1 354 ? -9.416 -19.883 17.474 1.00 86.69 354 SER A O 1
ATOM 2983 N N . ASN A 1 355 ? -9.051 -22.043 17.964 1.00 81.50 355 ASN A N 1
ATOM 2984 C CA . ASN A 1 355 ? -7.645 -21.897 18.368 1.00 81.50 355 ASN A CA 1
ATOM 2985 C C . ASN A 1 355 ? -7.380 -20.685 19.292 1.00 81.50 355 ASN A C 1
ATOM 2987 O O . ASN A 1 355 ? -6.426 -19.934 19.096 1.00 81.50 355 ASN A O 1
ATOM 2991 N N . GLY A 1 356 ? -8.257 -20.465 20.279 1.00 82.19 356 GLY A N 1
ATOM 2992 C CA . GLY A 1 356 ? -8.139 -19.387 21.270 1.00 82.19 356 GLY A CA 1
ATOM 2993 C C . GLY A 1 356 ? -8.678 -18.011 20.851 1.00 82.19 356 GLY A C 1
ATOM 2994 O O . GLY A 1 356 ? -8.676 -17.107 21.678 1.00 82.19 356 GLY A O 1
ATOM 2995 N N . ASN A 1 357 ? -9.138 -17.839 19.608 1.00 82.88 357 ASN A N 1
ATOM 2996 C CA . ASN A 1 357 ? -9.492 -16.538 19.029 1.00 82.88 357 ASN A CA 1
ATOM 2997 C C . ASN A 1 357 ? -10.908 -16.555 18.429 1.00 82.88 357 ASN A C 1
ATOM 2999 O O . ASN A 1 357 ? -11.369 -17.591 17.938 1.00 82.88 357 ASN A O 1
ATOM 3003 N N . TYR A 1 358 ? -11.590 -15.409 18.419 1.00 87.06 358 TYR A N 1
ATOM 3004 C CA . TYR A 1 358 ? -12.859 -15.235 17.709 1.00 87.06 358 TYR A CA 1
ATOM 3005 C C . TYR A 1 358 ? -12.605 -14.690 16.293 1.00 87.06 358 TYR A C 1
ATOM 3007 O O . TYR A 1 358 ? -11.781 -13.800 16.096 1.00 87.06 358 TYR A O 1
ATOM 3015 N N . SER A 1 359 ? -13.299 -15.211 15.276 1.00 87.25 359 SER A N 1
ATOM 3016 C CA . SER A 1 359 ? -13.124 -14.772 13.879 1.00 87.25 359 SER A CA 1
ATOM 3017 C C . SER A 1 359 ? -14.446 -14.681 13.123 1.00 87.25 359 SER A C 1
ATOM 3019 O O . SER A 1 359 ? -15.388 -15.413 13.429 1.00 87.25 359 SER A O 1
ATOM 3021 N N . ILE A 1 360 ? -14.540 -13.782 12.140 1.00 89.62 360 ILE A N 1
ATOM 3022 C CA . ILE A 1 360 ? -15.773 -13.582 11.369 1.00 89.62 360 ILE A CA 1
ATOM 3023 C C . ILE A 1 360 ? -15.927 -14.682 10.300 1.00 89.62 360 ILE A C 1
ATOM 3025 O O . ILE A 1 360 ? -14.946 -15.132 9.703 1.00 89.62 360 ILE A O 1
ATOM 3029 N N . LEU A 1 361 ? -17.159 -15.108 10.006 1.00 88.69 361 LEU A N 1
ATOM 3030 C CA . LEU A 1 361 ? -17.409 -16.129 8.984 1.00 88.69 361 LEU A CA 1
ATOM 3031 C C . LEU A 1 361 ? -16.963 -15.635 7.598 1.00 88.69 361 LEU A C 1
ATOM 3033 O O . LEU A 1 361 ? -17.300 -14.526 7.185 1.00 88.69 361 LEU A O 1
ATOM 3037 N N . SER A 1 362 ? -16.265 -16.486 6.837 1.00 85.38 362 SER A N 1
ATOM 3038 C CA . SER A 1 362 ? -15.660 -16.136 5.535 1.00 85.38 362 SER A CA 1
ATOM 3039 C C . SER A 1 362 ? -16.656 -15.559 4.509 1.00 85.38 362 SER A C 1
ATOM 3041 O O . SER A 1 362 ? -16.327 -14.636 3.758 1.00 85.38 362 SER A O 1
ATOM 3043 N N . ALA A 1 363 ? -17.911 -16.022 4.519 1.00 84.06 363 ALA A N 1
ATOM 3044 C CA . ALA A 1 363 ? -18.977 -15.458 3.686 1.00 84.06 363 ALA A CA 1
ATOM 3045 C C . ALA A 1 363 ? -19.282 -13.988 4.043 1.00 84.06 363 ALA A C 1
ATOM 3047 O O . ALA A 1 363 ? -19.408 -13.138 3.162 1.00 84.06 363 ALA A O 1
ATOM 3048 N N . ILE A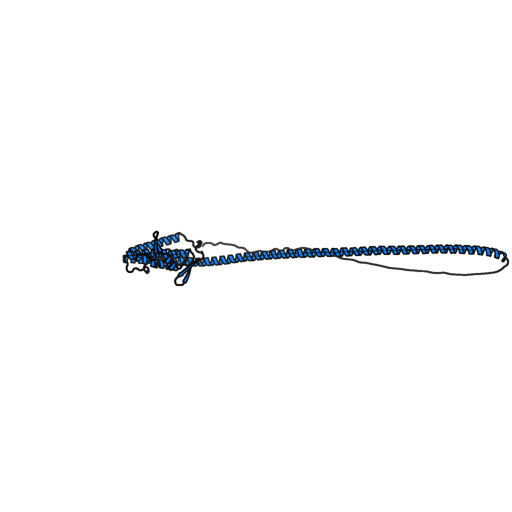 1 364 ? -19.322 -13.668 5.340 1.00 87.31 364 ILE A N 1
ATOM 3049 C CA . ILE A 1 364 ? -19.579 -12.316 5.853 1.00 87.31 364 ILE A CA 1
ATOM 3050 C C . ILE A 1 364 ? -18.339 -11.434 5.672 1.00 87.31 364 ILE A C 1
ATOM 3052 O O . ILE A 1 364 ? -18.477 -10.278 5.285 1.00 87.31 364 ILE A O 1
ATOM 3056 N N . LEU A 1 365 ? -17.130 -11.981 5.849 1.00 86.94 365 LEU A N 1
ATOM 3057 C CA . LEU A 1 365 ? -15.870 -11.311 5.504 1.00 86.94 365 LEU A CA 1
ATOM 3058 C C . LEU A 1 365 ? -15.870 -10.845 4.039 1.00 86.94 365 LEU A C 1
ATOM 3060 O O . LEU A 1 365 ? -15.536 -9.697 3.743 1.00 86.94 365 LEU A O 1
ATOM 3064 N N . SER A 1 366 ? -16.300 -11.731 3.137 1.00 86.00 366 SER A N 1
ATOM 3065 C CA . SER A 1 366 ? -16.406 -11.461 1.701 1.00 86.00 366 SER A CA 1
ATOM 3066 C C . SER A 1 366 ? -17.458 -10.391 1.397 1.00 86.00 366 SER A C 1
ATOM 3068 O O . SER A 1 366 ? -17.177 -9.466 0.637 1.00 86.00 366 SER A O 1
ATOM 3070 N N . GLN A 1 367 ? -18.631 -10.457 2.040 1.00 87.38 367 GLN A N 1
ATOM 3071 C CA . GLN A 1 367 ? -19.696 -9.455 1.902 1.00 87.38 367 GLN A CA 1
ATOM 3072 C C . GLN A 1 367 ? -19.286 -8.071 2.440 1.00 87.38 367 GLN A C 1
ATOM 3074 O O . GLN A 1 367 ? -19.612 -7.057 1.829 1.00 87.38 367 GLN A O 1
ATOM 3079 N N . VAL A 1 368 ? -18.575 -8.022 3.572 1.00 86.00 368 VAL A N 1
ATOM 3080 C CA . VAL A 1 368 ? -18.106 -6.780 4.210 1.00 86.00 368 VAL A CA 1
ATOM 3081 C C . VAL A 1 368 ? -17.040 -6.091 3.363 1.00 86.00 368 VAL A C 1
ATOM 3083 O O . VAL A 1 368 ? -17.110 -4.882 3.165 1.00 86.00 368 VAL A O 1
ATOM 3086 N N . LEU A 1 369 ? -16.052 -6.842 2.873 1.00 87.62 369 LEU A N 1
ATOM 3087 C CA . LEU A 1 369 ? -14.906 -6.278 2.156 1.00 87.62 369 LEU A CA 1
ATOM 3088 C C . LEU A 1 369 ? -15.173 -6.052 0.663 1.00 87.62 369 LEU A C 1
ATOM 3090 O O . LEU A 1 369 ? -14.587 -5.143 0.078 1.00 87.62 369 LEU A O 1
ATOM 3094 N N . ASN A 1 370 ? -16.021 -6.883 0.046 1.00 89.56 370 ASN A N 1
ATOM 3095 C CA . ASN A 1 370 ? -16.262 -6.921 -1.400 1.00 89.56 370 ASN A CA 1
ATOM 3096 C C . ASN A 1 370 ? -14.946 -6.895 -2.215 1.00 89.56 370 ASN A C 1
ATOM 3098 O O . ASN A 1 370 ? -14.767 -6.102 -3.142 1.00 89.56 370 ASN A O 1
ATOM 3102 N N . LEU A 1 371 ? -13.983 -7.725 -1.787 1.00 91.31 371 LEU A N 1
ATOM 3103 C CA . LEU A 1 371 ? -12.639 -7.816 -2.361 1.00 91.31 371 LEU A CA 1
ATOM 3104 C C . LEU A 1 371 ? -12.651 -8.651 -3.647 1.00 91.31 371 LEU A C 1
ATOM 3106 O O . LEU A 1 371 ? -12.624 -9.880 -3.598 1.00 91.31 371 LEU A O 1
ATOM 3110 N N . ALA A 1 372 ? -12.614 -7.977 -4.792 1.00 91.75 372 ALA A N 1
ATOM 3111 C CA . ALA A 1 372 ? -12.439 -8.599 -6.099 1.00 91.75 372 ALA A CA 1
ATOM 3112 C C . ALA A 1 372 ? -10.955 -8.603 -6.497 1.00 91.75 372 ALA A C 1
ATOM 3114 O O . ALA A 1 372 ? -10.290 -7.569 -6.428 1.00 91.75 372 ALA A O 1
ATOM 3115 N N . ARG A 1 373 ? -10.434 -9.751 -6.940 1.00 91.94 373 ARG A N 1
ATOM 3116 C CA . ARG A 1 373 ? -9.127 -9.824 -7.612 1.00 91.94 373 ARG A CA 1
ATOM 3117 C C . ARG A 1 373 ? -9.286 -9.418 -9.083 1.00 91.94 373 ARG A C 1
ATOM 3119 O O . ARG A 1 373 ? -10.325 -9.716 -9.672 1.00 91.94 373 ARG A O 1
ATOM 3126 N N . PHE A 1 374 ? -8.280 -8.758 -9.649 1.00 91.31 374 PHE A N 1
ATOM 3127 C CA . PHE A 1 374 ? -8.185 -8.419 -11.074 1.00 91.31 374 PHE A CA 1
ATOM 3128 C C . PHE A 1 374 ? -6.764 -8.665 -11.611 1.00 91.31 374 PHE A C 1
ATOM 3130 O O . PHE A 1 374 ? -5.894 -9.065 -10.797 1.00 91.31 374 PHE A O 1
#

Solvent-accessible surface area (backbone atoms only — not comparable to full-atom values): 22238 Å² total; per-residue (Å²): 142,83,89,86,88,85,82,90,84,90,79,91,81,92,90,87,88,86,88,89,83,92,82,93,88,93,91,93,91,95,94,94,91,94,95,91,92,94,89,95,92,88,93,92,95,91,85,92,91,93,90,88,90,85,89,88,78,81,69,66,72,61,50,59,61,52,50,58,54,51,56,57,55,56,54,56,53,55,56,56,56,52,54,61,51,54,58,56,53,56,56,55,55,56,57,57,56,58,57,55,57,59,57,55,55,60,52,57,59,56,55,55,57,56,54,57,58,56,54,56,53,54,57,56,56,54,64,50,53,57,61,50,51,50,54,53,53,52,51,53,51,52,53,50,53,53,51,52,52,50,52,53,52,50,51,52,54,50,52,52,49,52,57,49,50,54,50,52,51,48,53,58,47,53,52,51,53,49,51,51,49,50,53,53,49,53,54,45,53,52,47,43,50,55,49,53,53,55,56,67,64,42,62,70,57,48,57,61,52,50,52,50,28,57,76,69,64,28,60,43,46,44,52,50,54,53,52,54,51,49,56,42,50,54,51,52,50,52,54,57,74,62,62,74,57,64,90,75,40,79,65,75,79,46,72,67,38,32,35,31,58,57,98,91,43,80,47,74,24,22,71,69,26,53,48,50,45,53,48,20,24,25,49,15,14,28,58,15,21,55,52,14,39,18,36,46,71,50,63,43,87,88,68,51,59,81,76,36,64,68,53,66,65,25,53,71,90,65,86,63,64,73,55,58,66,77,55,41,33,44,38,12,39,62,18,17,54,46,18,18,52,22,26,41,72,72,55,66,84,58,32,51,76,56,97,94,43,46,39,53,35,68,71,54,51,46,66,69,45,50,70,43,76,108

Sequence (374 aa):
MLEMKVNNLKRILVAIVIGGVALLGMTIPVNAHQQDQNQQDKQKKEKEQKVEPPKKEQKQQQRVQRQQQQQATQQQQQAAQKQQRAQRQQQQQATQQQQQATQQQQRVQRQQQTQATQQQQQAVQQQQVDRRRQRTQEQQTAQQQQAAQQQQAAQQLQQQRTANGERIGRQQQDQRLSQQRQQINAQQQQRLSLYRQQVQSQDGLWSQRSALLQQQNRTAQYRFQQQYLERRRQQIVDWNARSYDYNNDPNFYSAANYRYSRGGRSYQTNQYGADLLRQAVNYGYDEGFQAGQADRQDRYRNSSYQNSYAYQDANYGYNGYYVAQTEYSYYFREGFRRGYDDGYNSRSQYGNYSNGNYSILSAILSQVLNLARF

Foldseek 3Di:
DDDDDDDDDDDDDDDDDDDDDYDDDDDDDDDYDYYDYYDYDYYDDDDYDDDDDDDDDVPPPVVVVVVVVVVVVVVVVVVVVVVVVVVVVVVVVVVVVVVVVVVVVVVVVVVVVVVVVVVVVVVVVVVVVVVVVVVVVVVVVVVVVVVVVVVVVVVVVVVVVVVVVVVVVVVVVVVVLVVVLVVLVVVLVVLVVVVVVVVVVCVVVLVVVLVVCVVLVLVQLNVLSVVLVVLQVVVVVVLVVVVDDCSPPPPQPDDWFKWWDDPNDIDTFHPVLLVLLQVLLFLLLFSLLSNLLSCVVSVPPVDDLCPRPCLVCSCRSPSSGGDHPVSSSVSSNVNNRNSNVCNNVVHAPQWDDDPNTIGGDPVVSCVSTVMDGD

Secondary structure (DSSP, 8-state):
--------------------------------------------------------SSTTHHHHHHHHHHHHHHHHHHHHHHHHHHHHHHHHHHHHHHHHHHHHHHHHHHHHHHHHHHHHHHHHHHHHHHHHHHHHHHHHHHHHHHHHHHHHHHHHHHHHHHHHHHHHHHHHHHHHHHHHHHHHHHHHHHHHHHHHHHHHTTHHHHHHHHHHHHHTT-HHHHHHHHHHHHHHHHHHHHHHHTT--TTT-TTTTPPP-EEEEETTEEEEE-HHHHHHHHHHHHHHHHHHHHHHHHHHHTT-TT--GGG-HHHHH--TT--S-SS-HHHHHHHHHHHHHHHHHHHHHT--SSEEEETTEEEE-HHHHHHHH--EE-

Radius of gyration: 73.53 Å; Cα contacts (8 Å, |Δi|>4): 270; chains: 1; bounding box: 127×48×213 Å

pLDDT: mean 76.21, std 18.05, range [31.86, 98.44]